Protein 3P3O (pdb70)

Structure (mmCIF, N/CA/C/O backbone):
data_3P3O
#
_entry.id   3P3O
#
_cell.length_a   129.060
_cell.length_b   129.060
_cell.length_c   71.410
_cell.angle_alpha   90.00
_cell.angle_beta   90.00
_cell.angle_gamma   120.00
#
_symmetry.space_group_name_H-M   'H 3'
#
loop_
_entity.id
_entity.type
_entity.pdbx_description
1 polymer 'Cytochrome P450'
2 non-polymer 'PROTOPORPHYRIN IX CONTAINING FE'
3 non-polymer GLYCEROL
4 non-polymer 'SULFATE ION'
5 non-polymer 'CHLORIDE ION'
6 water water
#
loop_
_atom_site.group_PDB
_atom_site.id
_atom_site.type_symbol
_atom_site.label_atom_id
_atom_site.label_alt_id
_atom_site.label_comp_id
_atom_site.label_asym_id
_atom_site.label_entity_id
_atom_site.label_seq_id
_atom_site.pdbx_PDB_ins_code
_atom_site.Cartn_x
_atom_site.Cartn_y
_atom_site.Cartn_z
_atom_site.occupancy
_atom_site.B_iso_or_equiv
_atom_site.auth_seq_id
_atom_site.auth_comp_id
_atom_site.auth_asym_id
_atom_site.auth_atom_id
_atom_site.pdbx_PDB_model_num
ATOM 1 N N . ILE A 1 1 ? 19.618 7.635 40.475 1.00 44.91 -9 ILE A N 1
ATOM 2 C CA . ILE A 1 1 ? 19.945 7.986 39.050 1.00 50.42 -9 ILE A CA 1
ATOM 3 C C . ILE A 1 1 ? 18.782 7.645 38.168 1.00 51.85 -9 ILE A C 1
ATOM 4 O O . ILE A 1 1 ? 17.947 6.803 38.515 1.00 46.22 -9 ILE A O 1
ATOM 9 N N . SER A 1 2 ? 18.750 8.292 37.005 1.00 51.32 -8 SER A N 1
ATOM 10 C CA . SER A 1 2 ? 17.843 7.881 35.940 1.00 54.35 -8 SER A CA 1
ATOM 11 C C . SER A 1 2 ? 18.346 6.565 35.367 1.00 53.12 -8 SER A C 1
ATOM 12 O O . SER A 1 2 ? 19.540 6.427 35.033 1.00 53.38 -8 SER A O 1
ATOM 15 N N . GLU A 1 3 ? 17.434 5.593 35.304 1.00 58.11 -7 GLU A N 1
ATOM 16 C CA . GLU A 1 3 ? 17.583 4.470 34.404 1.00 60.66 -7 GLU A CA 1
ATOM 17 C C . GLU A 1 3 ? 17.844 5.056 33.024 1.00 60.34 -7 GLU A C 1
ATOM 18 O O . GLU A 1 3 ? 17.281 6.090 32.652 1.00 59.73 -7 GLU A O 1
ATOM 24 N N . PHE A 1 4 ? 18.728 4.407 32.284 1.00 59.77 -6 PHE A N 1
ATOM 25 C CA . PHE A 1 4 ? 18.881 4.692 30.876 1.00 58.32 -6 PHE A CA 1
ATOM 26 C C . PHE A 1 4 ? 18.494 3.415 30.133 1.00 67.46 -6 PHE A C 1
ATOM 27 O O . PHE A 1 4 ? 18.695 2.306 30.651 1.00 66.42 -6 PHE A O 1
ATOM 35 N N . ASP A 1 5 ? 17.911 3.576 28.944 1.00 75.66 -5 ASP A N 1
ATOM 36 C CA . ASP A 1 5 ? 17.431 2.450 28.136 1.00 80.89 -5 ASP A CA 1
ATOM 37 C C . ASP A 1 5 ? 18.615 1.675 27.578 1.00 81.34 -5 ASP A C 1
ATOM 38 O O . ASP A 1 5 ? 18.781 1.546 26.355 1.00 84.56 -5 ASP A O 1
ATOM 43 N N . SER A 1 6 ? 19.446 1.176 28.487 1.00 79.54 -4 SER A N 1
ATOM 44 C CA . SER A 1 6 ? 20.484 0.233 28.136 1.00 79.94 -4 SER A CA 1
ATOM 45 C C . SER A 1 6 ? 19.758 -1.074 27.910 1.00 80.10 -4 SER A C 1
ATOM 46 O O . SER A 1 6 ? 19.860 -1.678 26.832 1.00 78.71 -4 SER A O 1
ATOM 48 N N . GLU A 1 7 ? 18.990 -1.464 28.934 1.00 78.92 -3 GLU A N 1
ATOM 49 C CA . GLU A 1 7 ? 18.174 -2.685 28.935 1.00 78.86 -3 GLU A CA 1
ATOM 50 C C . GLU A 1 7 ? 19.065 -3.926 28.812 1.00 74.49 -3 GLU A C 1
ATOM 51 O O . GLU A 1 7 ? 18.626 -5.004 28.381 1.00 73.42 -3 GLU A O 1
ATOM 57 N N . GLY A 1 8 ? 20.320 -3.757 29.222 1.00 69.41 -2 GLY A N 1
ATOM 58 C CA . GLY A 1 8 ? 21.334 -4.783 29.077 1.00 67.60 -2 GLY A CA 1
ATOM 59 C C . GLY A 1 8 ? 22.284 -4.576 27.913 1.00 63.39 -2 GLY A C 1
ATOM 60 O O . GLY A 1 8 ? 23.396 -5.053 27.959 1.00 67.31 -2 GLY A O 1
ATOM 61 N N . SER A 1 9 ? 21.820 -3.887 26.882 1.00 63.83 -1 SER A N 1
ATOM 62 C CA . SER A 1 9 ? 22.418 -3.979 25.555 1.00 59.37 -1 SER A CA 1
ATOM 63 C C . SER A 1 9 ? 23.906 -3.714 25.448 1.00 52.95 -1 SER A C 1
ATOM 64 O O . SER A 1 9 ? 24.627 -4.484 24.851 1.00 44.63 -1 SER A O 1
ATOM 67 N N . ASN A 1 10 ? 24.354 -2.589 25.972 1.00 50.43 0 ASN A N 1
ATOM 68 C CA . ASN A 1 10 ? 25.767 -2.261 25.843 1.00 48.87 0 ASN A CA 1
ATOM 69 C C . ASN A 1 10 ? 26.657 -3.071 26.782 1.00 37.94 0 ASN A C 1
ATOM 70 O O . ASN A 1 10 ? 27.767 -3.412 26.452 1.00 37.00 0 ASN A O 1
ATOM 75 N N . MET A 1 11 ? 26.107 -3.395 27.924 1.00 31.57 1 MET A N 1
ATOM 76 C CA . MET A 1 11 ? 26.736 -4.289 28.835 1.00 28.11 1 MET A CA 1
ATOM 77 C C . MET A 1 11 ? 26.741 -5.682 28.242 1.00 29.46 1 MET A C 1
ATOM 78 O O . MET A 1 11 ? 27.628 -6.452 28.474 1.00 27.80 1 MET A O 1
ATOM 83 N N . SER A 1 12 ? 25.710 -6.003 27.481 1.00 30.91 2 SER A N 1
ATOM 84 C CA . SER A 1 12 ? 25.660 -7.310 26.833 1.00 31.11 2 SER A CA 1
ATOM 85 C C . SER A 1 12 ? 26.751 -7.510 25.800 1.00 32.86 2 SER A C 1
ATOM 86 O O . SER A 1 12 ? 27.398 -8.569 25.799 1.00 29.51 2 SER A O 1
ATOM 89 N N . THR A 1 13 ? 26.950 -6.528 24.921 1.00 34.30 3 THR A N 1
ATOM 90 C CA . THR A 1 13 ? 27.974 -6.666 23.891 1.00 34.87 3 THR A CA 1
ATOM 91 C C . THR A 1 13 ? 29.367 -6.744 24.536 1.00 30.33 3 THR A C 1
ATOM 92 O O . THR A 1 13 ? 30.205 -7.543 24.131 1.00 30.60 3 THR A O 1
ATOM 96 N N . THR A 1 14 ? 29.605 -5.923 25.558 1.00 29.16 4 THR A N 1
ATOM 97 C CA . THR A 1 14 ? 30.881 -6.007 26.258 1.00 26.36 4 THR A CA 1
ATOM 98 C C . THR A 1 14 ? 31.008 -7.354 26.929 1.00 23.70 4 THR A C 1
ATOM 99 O O . THR A 1 14 ? 32.078 -7.973 26.941 1.00 24.41 4 THR A O 1
ATOM 103 N N . ALA A 1 15 ? 29.949 -7.842 27.569 1.00 23.85 5 ALA A N 1
ATOM 104 C CA . ALA A 1 15 ? 30.063 -9.113 28.260 1.00 24.54 5 ALA A CA 1
ATOM 105 C C . ALA A 1 15 ? 30.428 -10.231 27.301 1.00 23.58 5 ALA A C 1
ATOM 106 O O . ALA A 1 15 ? 31.143 -11.166 27.680 1.00 28.91 5 ALA A O 1
ATOM 108 N N . HIS A 1 16 ? 29.986 -10.129 26.055 1.00 24.25 6 HIS A N 1
ATOM 109 C CA . HIS A 1 16 ? 30.299 -11.154 25.060 1.00 26.89 6 HIS A CA 1
ATOM 110 C C . HIS 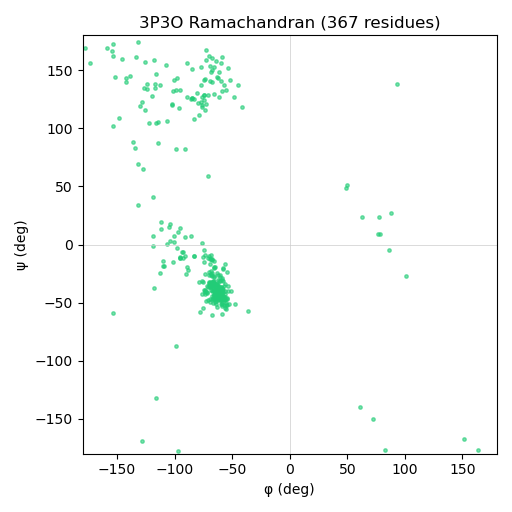A 1 16 ? 31.733 -11.109 24.555 1.00 23.23 6 HIS A C 1
ATOM 111 O O . HIS A 1 16 ? 32.107 -11.969 23.797 1.00 24.81 6 HIS A O 1
ATOM 118 N N . THR A 1 17 ? 32.493 -10.103 24.984 1.00 22.87 7 THR A N 1
ATOM 119 C CA . THR A 1 17 ? 33.858 -9.914 24.492 1.00 22.73 7 THR A CA 1
ATOM 120 C C . THR A 1 17 ? 34.921 -10.000 25.557 1.00 20.33 7 THR A C 1
ATOM 121 O O . THR A 1 17 ? 36.107 -9.922 25.247 1.00 20.07 7 THR A O 1
ATOM 125 N N . GLU A 1 18 ? 34.539 -10.200 26.827 1.00 19.39 8 GLU A N 1
ATOM 126 C CA . GLU A 1 18 ? 35.483 -10.095 27.946 1.00 19.50 8 GLU A CA 1
ATOM 127 C C . GLU A 1 18 ? 35.533 -11.398 28.745 1.00 18.48 8 GLU A C 1
ATOM 128 O O . GLU A 1 18 ? 34.616 -11.687 29.519 1.00 18.51 8 GLU A O 1
ATOM 134 N N . PRO A 1 19 ? 36.609 -12.194 28.583 1.00 19.14 9 PRO A N 1
ATOM 135 C CA . PRO A 1 19 ? 36.744 -13.393 29.425 1.00 18.92 9 PRO A CA 1
ATOM 136 C C . PRO A 1 19 ? 36.770 -13.116 30.921 1.00 21.16 9 PRO A C 1
ATOM 137 O O . PRO A 1 19 ? 36.295 -13.950 31.713 1.00 20.47 9 PRO A O 1
ATOM 141 N N . SER A 1 20 ? 37.258 -11.929 31.311 1.00 19.45 10 SER A N 1
ATOM 142 C CA . SER A 1 20 ? 37.321 -11.588 32.733 1.00 20.37 10 SER A CA 1
ATOM 143 C C . SER A 1 20 ? 35.939 -11.271 33.302 1.00 20.24 10 SER A C 1
ATOM 144 O O . SER A 1 20 ? 35.784 -11.149 34.530 1.00 20.83 10 SER A O 1
ATOM 147 N N . TRP A 1 21 ? 34.934 -11.159 32.438 1.00 18.32 11 TRP A N 1
ATOM 148 C CA . TRP A 1 21 ? 33.552 -11.023 32.926 1.00 20.01 11 TRP A CA 1
ATOM 149 C C . TRP A 1 21 ? 32.819 -12.361 33.043 1.00 21.26 11 TRP A C 1
ATOM 150 O O . TRP A 1 21 ? 31.718 -12.399 33.580 1.00 20.71 11 TRP A O 1
ATOM 161 N N . ALA A 1 22 ? 33.416 -13.469 32.593 1.00 19.43 12 ALA A N 1
ATOM 162 C CA . ALA A 1 22 ? 32.719 -14.729 32.485 1.00 19.94 12 ALA A CA 1
ATOM 163 C C . ALA A 1 22 ? 32.242 -15.296 33.803 1.00 23.70 12 ALA A C 1
ATOM 164 O O . ALA A 1 22 ? 31.178 -15.917 33.837 1.00 25.43 12 ALA A O 1
ATOM 166 N N . ASP A 1 23 ? 33.017 -15.082 34.870 1.00 20.65 13 ASP A N 1
ATOM 167 C CA . ASP A 1 23 ? 32.625 -15.608 36.176 1.00 22.44 13 ASP A CA 1
ATOM 168 C C . ASP A 1 23 ? 31.912 -14.587 37.080 1.00 23.85 13 ASP A C 1
ATOM 169 O O . ASP A 1 23 ? 31.698 -14.852 38.283 1.00 25.41 13 ASP A O 1
ATOM 174 N N . LEU A 1 24 ? 31.539 -13.443 36.527 1.00 21.87 14 LEU A N 1
ATOM 175 C CA . LEU A 1 24 ? 30.923 -12.428 37.366 1.00 24.06 14 LEU A CA 1
ATOM 176 C C . LEU A 1 24 ? 29.451 -12.750 37.583 1.00 22.56 14 LEU A C 1
ATOM 177 O O . LEU A 1 24 ? 28.723 -13.015 36.665 1.00 24.22 14 LEU A O 1
ATOM 182 N N . PRO A 1 25 ? 28.992 -12.738 38.831 1.00 22.24 15 PRO A N 1
ATOM 183 C CA . PRO A 1 25 ? 27.582 -12.923 39.065 1.00 20.95 15 PRO A CA 1
ATOM 184 C C . PRO A 1 25 ? 26.754 -11.848 38.431 1.00 24.28 15 PRO A C 1
ATOM 185 O O . PRO A 1 25 ? 27.215 -10.724 38.355 1.00 22.20 15 PRO A O 1
ATOM 189 N N . PHE A 1 26 ? 25.542 -12.204 38.009 1.00 23.93 16 PHE A N 1
ATOM 190 C CA . PHE A 1 26 ? 24.588 -11.271 37.454 1.00 22.99 16 PHE A CA 1
ATOM 191 C C . PHE A 1 26 ? 23.527 -10.893 38.485 1.00 26.18 16 PHE A C 1
ATOM 192 O O . PHE A 1 26 ? 22.963 -11.763 39.147 1.00 27.43 16 PHE A O 1
ATOM 200 N N . LEU A 1 27 ? 23.282 -9.584 38.611 1.00 25.15 17 LEU A N 1
ATOM 201 C CA . LEU A 1 27 ? 22.241 -9.044 39.456 1.00 26.67 17 LEU A CA 1
ATOM 202 C C . LEU A 1 27 ? 21.386 -8.083 38.642 1.00 29.78 17 LEU A C 1
ATOM 203 O O . LEU A 1 27 ? 21.911 -7.111 38.084 1.00 31.93 17 LEU A O 1
ATOM 208 N N . ASP A 1 28 ? 20.078 -8.350 38.586 1.00 31.39 18 ASP A N 1
ATOM 209 C CA . ASP A 1 28 ? 19.159 -7.530 37.793 1.00 33.47 18 ASP A CA 1
ATOM 210 C C . ASP A 1 28 ? 18.471 -6.516 38.702 1.00 34.20 18 ASP A C 1
ATOM 211 O O . ASP A 1 28 ? 17.291 -6.675 39.068 1.00 32.51 18 ASP A O 1
ATOM 216 N N A PHE A 1 29 ? 19.227 -5.477 39.051 0.70 34.48 19 PHE A N 1
ATOM 217 N N B PHE A 1 29 ? 19.204 -5.465 39.076 0.30 32.75 19 PHE A N 1
ATOM 218 C CA A PHE A 1 29 ? 18.787 -4.448 39.999 0.70 35.00 19 PHE A CA 1
ATOM 219 C CA B PHE A 1 29 ? 18.698 -4.502 40.059 0.30 33.22 19 PHE A CA 1
ATOM 220 C C A PHE A 1 29 ? 17.686 -3.521 39.482 0.70 34.38 19 PHE A C 1
ATOM 221 C C B PHE A 1 29 ? 17.730 -3.472 39.476 0.30 33.96 19 PHE A C 1
ATOM 222 O O A PHE A 1 29 ? 17.066 -2.777 40.264 0.70 34.84 19 PHE A O 1
ATOM 223 O O B PHE A 1 29 ? 17.256 -2.594 40.206 0.30 35.04 19 PHE A O 1
ATOM 238 N N . THR A 1 30 ? 17.418 -3.584 38.185 1.00 34.98 20 THR A N 1
ATOM 239 C CA . THR A 1 30 ? 16.374 -2.757 37.596 1.00 37.54 20 THR A CA 1
ATOM 240 C C . THR A 1 30 ? 15.022 -3.468 37.669 1.00 39.03 20 THR A C 1
ATOM 241 O O . THR A 1 30 ? 13.988 -2.863 37.360 1.00 45.26 20 THR A O 1
ATOM 245 N N . ASP A 1 31 ? 15.005 -4.743 38.059 1.00 38.62 21 ASP A N 1
ATOM 246 C CA . ASP A 1 31 ? 13.730 -5.479 38.210 1.00 40.48 21 ASP A CA 1
ATOM 247 C C . ASP A 1 31 ? 12.884 -4.901 39.343 1.00 42.62 21 ASP A C 1
ATOM 248 O O . ASP A 1 31 ? 13.365 -4.736 40.456 1.00 40.70 21 ASP A O 1
ATOM 253 N N . PRO A 1 32 ? 11.593 -4.615 39.075 1.00 47.81 22 PRO A N 1
ATOM 254 C CA . PRO A 1 32 ? 10.777 -3.988 40.132 1.00 51.83 22 PRO A CA 1
ATOM 255 C C . PRO A 1 32 ? 10.765 -4.764 41.460 1.00 47.92 22 PRO A C 1
ATOM 256 O O . PRO A 1 32 ? 10.515 -4.168 42.511 1.00 55.70 22 PRO A O 1
ATOM 260 N N . ASN A 1 33 ? 11.028 -6.072 41.402 1.00 48.40 23 ASN A N 1
ATOM 261 C CA . ASN A 1 33 ? 10.997 -6.938 42.587 1.00 51.03 23 ASN A CA 1
ATOM 262 C C . ASN A 1 33 ? 12.360 -7.226 43.231 1.00 43.48 23 ASN A C 1
ATOM 263 O O . ASN A 1 33 ? 12.428 -7.904 44.250 1.00 48.92 23 ASN A O 1
ATOM 268 N N . PHE A 1 34 ? 13.433 -6.732 42.627 1.00 42.55 24 PHE A N 1
ATOM 269 C CA . PHE A 1 34 ? 14.776 -6.858 43.199 1.00 38.00 24 PHE A CA 1
ATOM 270 C C . PHE A 1 34 ? 14.881 -6.203 44.587 1.00 35.56 24 PHE A C 1
ATOM 271 O O . PHE A 1 34 ? 14.317 -5.135 44.842 1.00 36.52 24 PHE A O 1
ATOM 279 N N . SER A 1 35 ? 15.609 -6.872 45.479 1.00 36.93 25 SER A N 1
ATOM 280 C CA . SER A 1 35 ? 15.920 -6.360 46.831 1.00 36.46 25 SER A CA 1
ATOM 281 C C . SER A 1 35 ? 17.437 -6.388 47.063 1.00 31.31 25 SER A C 1
ATOM 282 O O . SER A 1 35 ? 18.073 -7.389 46.778 1.00 33.11 25 SER A O 1
ATOM 285 N N . TRP A 1 36 ? 17.990 -5.305 47.607 1.00 33.96 26 TRP A N 1
ATOM 286 C CA . TRP A 1 36 ? 19.410 -5.274 47.963 1.00 32.82 26 TRP A CA 1
ATOM 287 C C . TRP A 1 36 ? 19.714 -6.255 49.091 1.00 36.15 26 TRP A C 1
ATOM 288 O O . TRP A 1 36 ? 20.872 -6.569 49.296 1.00 32.43 26 TRP A O 1
ATOM 299 N N . ASP A 1 37 ? 18.681 -6.761 49.774 1.00 41.74 27 ASP A N 1
ATOM 300 C CA . ASP A 1 37 ? 18.810 -7.750 50.873 1.00 41.23 27 ASP A CA 1
ATOM 301 C C . ASP A 1 37 ? 18.530 -9.196 50.530 1.00 45.46 27 ASP A C 1
ATOM 302 O O . ASP A 1 37 ? 18.452 -10.050 51.427 1.00 45.22 27 ASP A O 1
ATOM 307 N N . SER A 1 38 ? 18.339 -9.481 49.250 1.00 40.38 28 SER A N 1
ATOM 308 C CA . SER A 1 38 ? 18.054 -10.823 48.841 1.00 42.13 28 SER A CA 1
ATOM 309 C C . SER A 1 38 ? 19.293 -11.682 49.078 1.00 43.00 28 SER A C 1
ATOM 310 O O . SER A 1 38 ? 20.431 -11.179 49.014 1.00 34.26 28 SER A O 1
ATOM 313 N N . PRO A 1 39 ? 19.082 -12.973 49.360 1.00 45.26 29 PRO A N 1
ATOM 314 C CA . PRO A 1 39 ? 20.191 -13.895 49.517 1.00 44.01 29 PRO A CA 1
ATOM 315 C C . PRO A 1 39 ? 21.129 -13.955 48.309 1.00 39.76 29 PRO A C 1
ATOM 316 O O . PRO A 1 39 ? 22.323 -14.163 48.518 1.00 36.28 29 PRO A O 1
ATOM 320 N N . GLU A 1 40 ? 20.610 -13.794 47.082 1.00 33.72 30 GLU A N 1
ATOM 321 C CA A GLU A 1 40 ? 21.480 -13.905 45.930 0.60 33.37 30 GLU A CA 1
ATOM 322 C CA B GLU A 1 40 ? 21.410 -13.810 45.858 0.40 34.90 30 GLU A CA 1
ATOM 323 C C . GLU A 1 40 ? 22.465 -12.733 45.906 1.00 24.77 30 GLU A C 1
ATOM 324 O O . GLU A 1 40 ? 23.549 -12.900 45.342 1.00 27.75 30 GLU A O 1
ATOM 335 N N . VAL A 1 41 ? 22.089 -11.601 46.525 1.00 26.88 31 VAL A N 1
ATOM 336 C CA . VAL A 1 41 ? 22.973 -10.392 46.573 1.00 23.82 31 VAL A CA 1
ATOM 337 C C . VAL A 1 41 ? 24.172 -10.674 47.462 1.00 28.44 31 VAL A C 1
ATOM 338 O O . VAL A 1 41 ? 25.312 -10.473 47.036 1.00 24.14 31 VAL A O 1
ATOM 342 N N . ALA A 1 42 ? 23.931 -11.184 48.659 1.00 27.56 32 ALA A N 1
ATOM 343 C CA . ALA A 1 42 ? 25.013 -11.585 49.521 1.00 27.79 32 ALA A CA 1
ATOM 344 C C . ALA A 1 42 ? 25.854 -12.674 48.879 1.00 26.68 32 ALA A C 1
ATOM 345 O O . ALA A 1 42 ? 27.077 -12.644 48.974 1.00 27.54 32 ALA A O 1
ATOM 347 N N . GLU A 1 43 ? 25.208 -13.650 48.249 1.00 28.25 33 GLU A N 1
ATOM 348 C CA . GLU A 1 43 ? 25.942 -14.712 47.562 1.00 29.94 33 GLU A CA 1
ATOM 349 C C . GLU A 1 43 ? 26.879 -14.131 46.489 1.00 23.92 33 GLU A C 1
ATOM 350 O O . GLU A 1 43 ? 28.009 -14.609 46.282 1.00 27.52 33 GLU A O 1
ATOM 356 N N . ALA A 1 44 ? 26.379 -13.130 45.779 1.00 23.49 34 ALA A N 1
ATOM 357 C CA . ALA A 1 44 ? 27.164 -12.514 44.706 1.00 21.39 34 ALA A CA 1
ATOM 358 C C . ALA A 1 44 ? 28.418 -11.878 45.295 1.00 21.40 34 ALA A C 1
ATOM 359 O O . ALA A 1 44 ? 29.498 -12.013 44.729 1.00 21.16 34 ALA A O 1
ATOM 361 N N . ARG A 1 45 ? 28.278 -11.147 46.411 1.00 21.34 35 ARG A N 1
ATOM 362 C CA . ARG A 1 45 ? 29.417 -10.539 47.068 1.00 20.27 35 ARG A CA 1
ATOM 363 C C . ARG A 1 45 ? 30.433 -11.568 47.568 1.00 20.26 35 ARG A C 1
ATOM 364 O O . ARG A 1 45 ? 31.638 -11.360 47.457 1.00 22.85 35 ARG A O 1
ATOM 372 N N . GLU A 1 46 ? 29.941 -12.680 48.135 1.00 23.65 36 GLU A N 1
ATOM 373 C CA . GLU A 1 46 ? 30.819 -13.820 48.537 1.00 26.21 36 GLU A CA 1
ATOM 374 C C . GLU A 1 46 ? 31.586 -14.409 47.366 1.00 25.40 36 GLU A C 1
ATOM 375 O O . GLU A 1 46 ? 32.756 -14.773 47.490 1.00 27.69 36 GLU A O 1
ATOM 381 N N . LYS A 1 47 ? 30.924 -14.483 46.214 1.00 24.41 37 LYS A N 1
ATOM 382 C CA . LYS A 1 47 ? 31.518 -14.987 44.975 1.00 26.75 37 LYS A CA 1
ATOM 383 C C . LYS A 1 47 ? 32.537 -14.065 44.334 1.00 23.38 37 LYS A C 1
ATOM 384 O O . LYS A 1 47 ? 33.569 -14.500 43.850 1.00 26.93 37 LYS A O 1
ATOM 390 N N . SER A 1 48 ? 32.243 -12.763 44.322 1.00 22.34 38 SER A N 1
ATOM 391 C CA . SER A 1 48 ? 32.981 -11.825 43.548 1.00 19.78 38 SER A CA 1
ATOM 392 C C . SER A 1 48 ? 32.964 -10.435 44.139 1.00 19.03 38 SER A C 1
ATOM 393 O O . SER A 1 48 ? 31.947 -9.978 44.660 1.00 20.55 38 SER A O 1
ATOM 396 N N . TRP A 1 49 ? 34.065 -9.700 44.015 1.00 19.60 39 TRP A N 1
ATOM 397 C CA . TRP A 1 49 ? 34.071 -8.290 44.374 1.00 18.88 39 TRP A CA 1
ATOM 398 C C . TRP A 1 49 ? 33.190 -7.391 43.523 1.00 16.15 39 TRP A C 1
ATOM 399 O O . TRP A 1 49 ? 32.866 -6.259 43.926 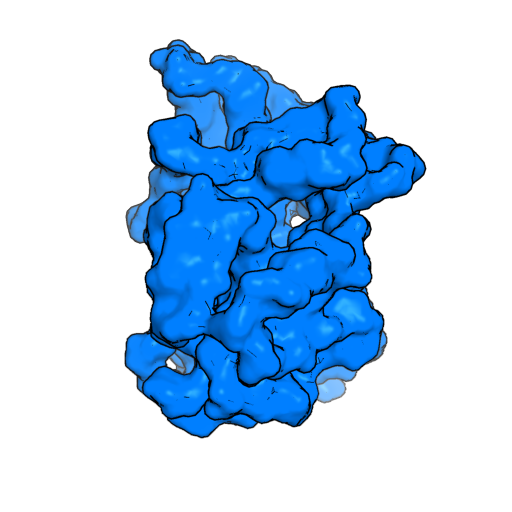1.00 17.29 39 TRP A O 1
ATOM 410 N N . ILE A 1 50 ? 32.836 -7.862 42.342 1.00 17.29 40 ILE A N 1
ATOM 411 C CA . ILE A 1 50 ? 32.091 -7.116 41.350 1.00 16.35 40 ILE A CA 1
ATOM 412 C C . ILE A 1 50 ? 31.099 -8.037 40.626 1.00 16.95 40 ILE A C 1
ATOM 413 O O . ILE A 1 50 ? 31.359 -9.183 40.391 1.00 18.52 40 ILE A O 1
ATOM 418 N N . ALA A 1 51 ? 29.927 -7.475 40.319 1.00 18.19 41 ALA A N 1
ATOM 419 C CA . ALA A 1 51 ? 28.858 -8.141 39.583 1.00 17.91 41 ALA A CA 1
ATOM 420 C C . ALA A 1 51 ? 28.557 -7.437 38.286 1.00 19.84 41 ALA A C 1
ATOM 421 O O . ALA A 1 51 ? 28.926 -6.283 38.108 1.00 20.16 41 ALA A O 1
ATOM 423 N N . ARG A 1 52 ? 27.943 -8.155 37.356 1.00 19.65 42 ARG A N 1
ATOM 424 C CA . ARG A 1 52 ? 27.385 -7.512 36.144 1.00 21.10 42 ARG A CA 1
ATOM 425 C C . ARG A 1 52 ? 25.885 -7.283 36.350 1.00 23.89 42 ARG A C 1
ATOM 426 O O . ARG A 1 52 ? 25.201 -8.087 36.994 1.00 25.82 42 ARG A O 1
ATOM 434 N N . THR A 1 53 ? 25.393 -6.173 35.847 1.00 23.45 43 THR A N 1
ATOM 435 C CA . THR A 1 53 ? 23.965 -5.831 35.862 1.00 24.66 43 THR A CA 1
ATOM 436 C C . THR A 1 53 ? 23.661 -5.389 34.434 1.00 24.69 43 THR A C 1
ATOM 437 O O . THR A 1 53 ? 24.571 -5.270 33.616 1.00 25.15 43 THR A O 1
ATOM 441 N N . PRO A 1 54 ? 22.383 -5.129 34.116 1.00 26.50 44 PRO A N 1
ATOM 442 C CA . PRO A 1 54 ? 22.086 -4.680 32.765 1.00 28.26 44 PRO A CA 1
ATOM 443 C C . PRO A 1 54 ? 22.655 -3.301 32.395 1.00 24.88 44 PRO A C 1
ATOM 444 O O . PRO A 1 54 ? 22.738 -3.012 31.201 1.00 29.20 44 PRO A O 1
ATOM 448 N N . LEU A 1 55 ? 22.985 -2.479 33.386 1.00 26.15 45 LEU A N 1
ATOM 449 C CA . LEU A 1 55 ? 23.385 -1.080 33.165 1.00 29.01 45 LEU A CA 1
ATOM 450 C C . LEU A 1 55 ? 24.850 -0.768 33.436 1.00 25.41 45 LEU A C 1
ATOM 451 O O . LEU A 1 55 ? 25.373 0.240 32.947 1.00 26.88 45 LEU A O 1
ATOM 456 N N . ALA A 1 56 ? 25.525 -1.637 34.187 1.00 24.86 46 ALA A N 1
ATOM 457 C CA . ALA A 1 56 ? 26.789 -1.266 34.775 1.00 21.10 46 ALA A CA 1
ATOM 458 C C . ALA A 1 56 ? 27.417 -2.477 35.429 1.00 20.24 46 ALA A C 1
ATOM 459 O O . ALA A 1 56 ? 26.717 -3.411 35.828 1.00 22.62 46 ALA A O 1
ATOM 461 N N . LEU A 1 57 ? 28.714 -2.429 35.569 1.00 19.88 47 LEU A N 1
ATOM 462 C CA . LEU A 1 57 ? 29.397 -3.291 36.579 1.00 17.33 47 LEU A CA 1
ATOM 463 C C . LEU A 1 57 ? 29.083 -2.687 37.946 1.00 21.27 47 LEU A C 1
ATOM 464 O O . LEU A 1 57 ? 28.962 -1.451 38.129 1.00 22.25 47 LEU A O 1
ATOM 469 N N . LEU A 1 58 ? 28.888 -3.565 38.915 1.00 19.90 48 LEU A N 1
ATOM 470 C CA . LEU A 1 58 ? 28.439 -3.173 40.243 1.00 18.01 48 LEU A CA 1
ATOM 471 C C . LEU A 1 58 ? 29.405 -3.723 41.287 1.00 18.21 48 LEU A C 1
ATOM 472 O O . LEU A 1 58 ? 29.547 -4.913 41.475 1.00 18.58 48 LEU A O 1
ATOM 477 N N . VAL A 1 59 ? 30.071 -2.797 41.983 1.00 17.52 49 VAL A N 1
ATOM 478 C CA . VAL A 1 59 ? 31.108 -3.146 42.957 1.00 15.52 49 VAL A CA 1
ATOM 479 C C . VAL A 1 59 ? 30.460 -3.458 44.292 1.00 18.15 49 VAL A C 1
ATOM 480 O O . VAL A 1 59 ? 29.646 -2.670 44.807 1.00 17.92 49 VAL A O 1
ATOM 484 N N . LEU A 1 60 ? 30.758 -4.630 44.836 1.00 17.34 50 LEU A N 1
ATOM 485 C CA . LEU A 1 60 ? 30.036 -5.192 45.977 1.00 16.42 50 LEU A CA 1
ATOM 486 C C . LEU A 1 60 ? 30.812 -5.215 47.273 1.00 16.15 50 LEU A C 1
ATOM 487 O O . LEU A 1 60 ? 30.191 -5.427 48.333 1.00 19.64 50 LEU A O 1
ATOM 492 N N . ARG A 1 61 ? 32.147 -5.099 47.240 1.00 16.52 51 ARG A N 1
ATOM 493 C CA . ARG A 1 61 ? 32.954 -5.165 48.464 1.00 17.01 51 ARG A CA 1
ATOM 494 C C . ARG A 1 61 ? 33.468 -3.789 48.801 1.00 18.15 51 ARG A C 1
ATOM 495 O O . ARG A 1 61 ? 33.644 -2.914 47.944 1.00 17.50 51 ARG A O 1
ATOM 503 N N . TYR A 1 62 ? 33.727 -3.605 50.091 1.00 17.93 52 TYR A N 1
ATOM 504 C CA . TYR A 1 62 ? 34.030 -2.288 50.615 1.00 18.49 52 TYR A CA 1
ATOM 505 C C . TYR A 1 62 ? 35.338 -1.723 50.109 1.00 16.95 52 TYR A C 1
ATOM 506 O O . TYR A 1 62 ? 35.410 -0.580 49.694 1.00 17.38 52 TYR A O 1
ATOM 515 N N . ALA A 1 63 ? 36.422 -2.485 50.184 1.00 17.68 53 ALA A N 1
ATOM 516 C CA . ALA A 1 63 ? 37.712 -1.976 49.763 1.00 17.29 53 ALA A CA 1
ATOM 517 C C . ALA A 1 63 ? 37.673 -1.478 48.342 1.00 16.63 53 ALA A C 1
ATOM 518 O O . ALA A 1 63 ? 38.102 -0.345 48.048 1.00 18.79 53 ALA A O 1
ATOM 520 N N . GLU A 1 64 ? 37.162 -2.304 47.444 1.00 18.66 54 GLU A N 1
ATOM 521 C CA . GLU A 1 64 ? 37.123 -1.974 46.043 1.00 17.60 54 GLU A CA 1
ATOM 522 C C . GLU A 1 64 ? 36.131 -0.843 45.737 1.00 17.84 54 GLU A C 1
ATOM 523 O O . GLU A 1 64 ? 36.327 -0.040 44.815 1.00 18.26 54 GLU A O 1
ATOM 529 N N . ALA A 1 65 ? 35.053 -0.769 46.491 1.00 16.27 55 ALA A N 1
ATOM 530 C CA . ALA A 1 65 ? 34.129 0.332 46.316 1.00 17.20 55 ALA A CA 1
ATOM 531 C C . ALA A 1 65 ? 34.830 1.668 46.562 1.00 15.64 55 ALA A C 1
ATOM 532 O O . ALA A 1 65 ? 34.578 2.673 45.921 1.00 17.95 55 ALA A O 1
ATOM 534 N N . ASP A 1 66 ? 35.682 1.700 47.573 1.00 16.43 56 ASP A N 1
ATOM 535 C CA . ASP A 1 66 ? 36.436 2.914 47.843 1.00 16.26 56 ASP A CA 1
ATOM 536 C C . ASP A 1 66 ? 37.519 3.102 46.821 1.00 18.24 56 ASP A C 1
ATOM 537 O O . ASP A 1 66 ? 37.723 4.235 46.390 1.00 18.16 56 ASP A O 1
ATOM 542 N N . GLN A 1 67 ? 38.235 2.044 46.448 1.00 16.35 57 GLN A N 1
ATOM 543 C CA A GLN A 1 67 ? 39.266 2.160 45.389 0.50 21.37 57 GLN A CA 1
ATOM 544 C CA B GLN A 1 67 ? 39.273 2.159 45.394 0.50 17.33 57 GLN A CA 1
ATOM 545 C C . GLN A 1 67 ? 38.687 2.807 44.141 1.00 18.29 57 GLN A C 1
ATOM 546 O O . GLN A 1 67 ? 39.249 3.793 43.592 1.00 19.72 57 GLN A O 1
ATOM 557 N N A LEU A 1 68 ? 37.573 2.284 43.670 0.60 18.69 58 LEU A N 1
ATOM 558 N N B LEU A 1 68 ? 37.605 2.215 43.648 0.40 16.98 58 LEU A N 1
ATOM 559 C CA A LEU A 1 68 ? 37.098 2.707 42.351 0.60 17.86 58 LEU A CA 1
ATOM 560 C CA B LEU A 1 68 ? 37.070 2.606 42.345 0.40 16.41 58 LEU A CA 1
ATOM 561 C C A LEU A 1 68 ? 36.318 4.001 42.367 0.60 19.03 58 LEU A C 1
ATOM 562 C C B LEU A 1 68 ? 36.440 4.004 42.393 0.40 16.42 58 LEU A C 1
ATOM 563 O O A LEU A 1 68 ? 36.205 4.697 41.334 0.60 20.10 58 LEU A O 1
ATOM 564 O O B LEU A 1 68 ? 36.602 4.783 41.406 0.40 15.39 58 LEU A O 1
ATOM 573 N N . ALA A 1 69 ? 35.808 4.375 43.517 1.00 16.32 59 ALA A N 1
ATOM 574 C CA . ALA A 1 69 ? 35.236 5.751 43.658 1.00 17.75 59 ALA A CA 1
ATOM 575 C C . ALA A 1 69 ? 36.292 6.836 43.511 1.00 15.94 59 ALA A C 1
ATOM 576 O O . ALA A 1 69 ? 35.983 7.965 43.162 1.00 17.91 59 ALA A O 1
ATOM 578 N N . ARG A 1 70 ? 37.545 6.464 43.763 1.00 17.43 60 ARG A N 1
ATOM 579 C CA . ARG A 1 70 ? 38.668 7.358 43.731 1.00 17.59 60 ARG A CA 1
ATOM 580 C C . ARG A 1 70 ? 39.508 7.265 42.459 1.00 19.25 60 ARG A C 1
ATOM 581 O O . ARG A 1 70 ? 40.333 8.148 42.225 1.00 21.67 60 ARG A O 1
ATOM 589 N N . ASP A 1 71 ? 39.329 6.220 41.679 1.00 18.48 61 ASP A N 1
ATOM 590 C CA . ASP A 1 71 ? 40.218 5.958 40.529 1.00 20.25 61 ASP A CA 1
ATOM 591 C C . ASP A 1 71 ? 39.933 6.977 39.396 1.00 19.60 61 ASP A C 1
ATOM 592 O O . ASP A 1 71 ? 38.810 7.078 38.894 1.00 19.36 61 ASP A O 1
ATOM 597 N N . LYS A 1 72 ? 40.952 7.733 39.008 1.00 21.55 62 LYS A N 1
ATOM 598 C CA . LYS A 1 72 ? 40.784 8.816 38.044 1.00 21.83 62 LYS A CA 1
ATOM 599 C C . LYS A 1 7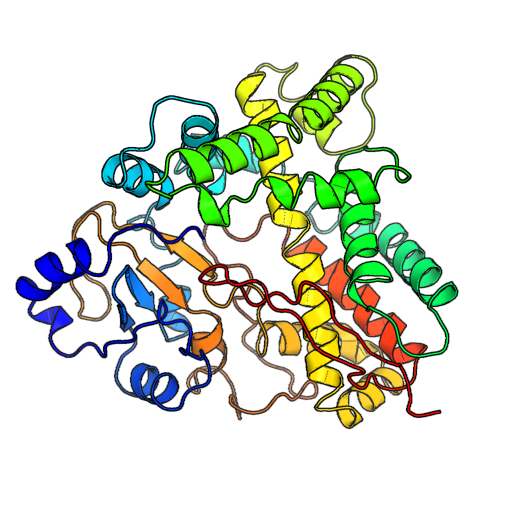2 ? 40.488 8.312 36.648 1.00 22.83 62 LYS A C 1
ATOM 600 O O . LYS A 1 72 ? 40.076 9.087 35.801 1.00 25.20 62 LYS A O 1
ATOM 606 N N . ARG A 1 73 ? 40.673 7.031 36.433 1.00 21.20 63 ARG A N 1
ATOM 607 C CA . ARG A 1 73 ? 40.285 6.414 35.175 1.00 21.16 63 ARG A CA 1
ATOM 608 C C . ARG A 1 73 ? 38.805 6.199 35.033 1.00 21.34 63 ARG A C 1
ATOM 609 O O . ARG A 1 73 ? 38.348 5.848 33.944 1.00 22.10 63 ARG A O 1
ATOM 617 N N . LEU A 1 74 ? 38.074 6.378 36.128 1.00 22.52 64 LEU A N 1
ATOM 618 C CA . LEU A 1 74 ? 36.620 6.345 36.174 1.00 20.94 64 LEU A CA 1
ATOM 619 C C . LEU A 1 74 ? 36.109 7.773 36.358 1.00 23.25 64 LEU A C 1
ATOM 620 O O . LEU A 1 74 ? 36.199 8.346 37.468 1.00 24.77 64 LEU A O 1
ATOM 625 N N . ILE A 1 75 ? 35.568 8.315 35.266 1.00 21.39 65 ILE A N 1
ATOM 626 C CA . ILE A 1 75 ? 35.095 9.715 35.224 1.00 24.54 65 ILE A CA 1
ATOM 627 C C . ILE A 1 75 ? 33.599 9.743 35.494 1.00 24.40 65 ILE A C 1
ATOM 628 O O . ILE A 1 75 ? 32.964 8.714 35.648 1.00 21.39 65 ILE A O 1
ATOM 633 N N A SER A 1 76 ? 33.033 10.943 35.553 0.60 25.33 66 SER A N 1
ATOM 634 N N B SER A 1 76 ? 33.014 10.936 35.559 0.40 28.38 66 SER A N 1
ATOM 635 C CA A SER A 1 76 ? 31.584 11.061 35.710 0.60 28.29 66 SER A CA 1
ATOM 636 C CA B SER A 1 76 ? 31.569 10.986 35.747 0.40 31.71 66 SER A CA 1
ATOM 637 C C A SER A 1 76 ? 30.836 10.357 34.560 0.60 30.20 66 SER A C 1
ATOM 638 C C B SER A 1 76 ? 30.858 10.317 34.581 0.40 32.46 66 SER A C 1
ATOM 639 O O A SER A 1 76 ? 31.222 10.461 33.379 0.60 30.80 66 SER A O 1
ATOM 640 O O B SER A 1 76 ? 31.275 10.428 33.419 0.40 35.10 66 SER A O 1
ATOM 645 N N . GLY A 1 77 ? 29.774 9.626 34.902 1.00 34.30 67 GLY A N 1
ATOM 646 C CA . GLY A 1 77 ? 28.991 8.920 33.894 1.00 39.03 67 GLY A CA 1
ATOM 647 C C . GLY A 1 77 ? 28.019 9.718 33.042 1.00 40.35 67 GLY A C 1
ATOM 648 O O . GLY A 1 77 ? 27.669 9.288 31.929 1.00 42.11 67 GLY A O 1
ATOM 649 N N . PHE A 1 78 ? 27.584 10.893 33.498 1.00 40.00 68 PHE A N 1
ATOM 650 C CA . PHE A 1 78 ? 26.393 11.495 32.898 1.00 38.13 68 PHE A CA 1
ATOM 651 C C . PHE A 1 78 ? 26.573 11.928 31.456 1.00 39.34 68 PHE A C 1
ATOM 652 O O . PHE A 1 78 ? 25.669 11.745 30.634 1.00 42.76 68 PHE A O 1
ATOM 660 N N . ARG A 1 79 ? 27.719 12.493 31.114 1.00 43.13 69 ARG A N 1
ATOM 661 C CA . ARG A 1 79 ? 27.925 12.989 29.736 1.00 42.71 69 ARG A CA 1
ATOM 662 C C . ARG A 1 79 ? 27.906 11.932 28.629 1.00 51.19 69 ARG A C 1
ATOM 663 O O . ARG A 1 79 ? 27.471 12.199 27.513 1.00 53.14 69 ARG A O 1
ATOM 671 N N . GLY A 1 80 ? 28.400 10.736 28.931 1.00 53.87 70 GLY A N 1
ATOM 672 C CA . GLY A 1 80 ? 28.366 9.641 27.957 1.00 56.16 70 GLY A CA 1
ATOM 673 C C . GLY A 1 80 ? 26.966 9.071 27.793 1.00 54.59 70 GLY A C 1
ATOM 674 O O . GLY A 1 80 ? 26.550 8.722 26.674 1.00 55.59 70 GLY A O 1
ATOM 675 N N . LEU A 1 81 ? 26.253 8.978 28.919 1.00 52.76 71 LEU A N 1
ATOM 676 C CA . LEU A 1 81 ? 24.866 8.503 28.959 1.00 49.55 71 LEU A CA 1
ATOM 677 C C . LEU A 1 81 ? 23.942 9.396 28.149 1.00 51.87 71 LEU A C 1
ATOM 678 O O . LEU A 1 81 ? 23.071 8.900 27.448 1.00 47.20 71 LEU A O 1
ATOM 683 N N . VAL A 1 82 ? 24.121 10.711 28.260 1.00 50.35 72 VAL A N 1
ATOM 684 C CA . VAL A 1 82 ? 23.319 11.655 27.475 1.00 50.91 72 VAL A CA 1
ATOM 685 C C . VAL A 1 82 ? 23.566 11.488 25.971 1.00 54.43 72 VAL A C 1
ATOM 686 O O . VAL A 1 82 ? 22.623 11.562 25.172 1.00 56.19 72 VAL A O 1
ATOM 690 N N . ASP A 1 83 ? 24.829 11.281 25.600 1.00 53.83 73 ASP A N 1
ATOM 691 C CA . ASP A 1 83 ? 25.236 11.006 24.221 1.00 60.30 73 ASP A CA 1
ATOM 692 C C . ASP A 1 83 ? 24.623 9.696 23.709 1.00 61.38 73 ASP A C 1
ATOM 693 O O . ASP A 1 83 ? 24.088 9.645 22.598 1.00 65.00 73 ASP A O 1
ATOM 695 N N . MET A 1 84 ? 24.676 8.653 24.537 1.00 61.44 74 MET A N 1
ATOM 696 C CA . MET A 1 84 ? 24.077 7.350 24.210 1.00 64.66 74 MET A CA 1
ATOM 697 C C . MET A 1 84 ? 22.551 7.421 24.071 1.00 62.86 74 MET A C 1
ATOM 698 O O . MET A 1 84 ? 22.001 6.958 23.081 1.00 60.07 74 MET A O 1
ATOM 703 N N . VAL A 1 85 ? 21.876 7.990 25.067 1.00 56.73 75 VAL A N 1
ATOM 704 C CA . VAL A 1 85 ? 20.412 8.079 25.065 1.00 59.38 75 VAL A CA 1
ATOM 705 C C . VAL A 1 85 ? 19.872 9.001 23.956 1.00 59.18 75 VAL A C 1
ATOM 706 O O . VAL A 1 85 ? 18.771 8.776 23.443 1.00 65.06 75 VAL A O 1
ATOM 710 N N . GLY A 1 86 ? 20.636 10.033 23.593 1.00 57.91 76 GLY A N 1
ATOM 711 C CA . GLY A 1 86 ? 20.244 10.950 22.512 1.00 59.11 76 GLY A CA 1
ATOM 712 C C . GLY A 1 86 ? 19.396 12.105 23.002 1.00 59.49 76 GLY A C 1
ATOM 713 O O . GLY A 1 86 ? 18.610 12.661 22.240 1.00 59.24 76 GLY A O 1
ATOM 714 N N . THR A 1 87 ? 19.571 12.479 24.267 1.00 57.02 77 THR A N 1
ATOM 715 C CA . THR A 1 87 ? 18.826 13.576 24.868 1.00 53.26 77 THR A CA 1
ATOM 716 C C . THR A 1 87 ? 18.878 14.776 23.926 1.00 55.70 77 THR A C 1
ATOM 717 O O . THR A 1 87 ? 19.963 15.177 23.504 1.00 54.66 77 THR A O 1
ATOM 721 N N . PRO A 1 88 ? 17.711 15.350 23.577 1.00 57.43 78 PRO A N 1
ATOM 722 C CA . PRO A 1 88 ? 17.764 16.501 22.675 1.00 58.38 78 PRO A CA 1
ATOM 723 C C . PRO A 1 88 ? 18.484 17.701 23.275 1.00 60.17 78 PRO A C 1
ATOM 724 O O . PRO A 1 88 ? 18.623 17.795 24.499 1.00 56.25 78 PRO A O 1
ATOM 728 N N . GLU A 1 89 ? 18.964 18.591 22.412 1.00 62.63 79 GLU A N 1
ATOM 729 C CA . GLU A 1 89 ? 19.525 19.858 22.854 1.00 65.12 79 GLU A CA 1
ATOM 730 C C . GLU A 1 89 ? 18.441 20.659 23.582 1.00 59.75 79 GLU A C 1
ATOM 731 O O . GLU A 1 89 ? 17.339 20.840 23.061 1.00 67.46 79 GLU A O 1
ATOM 737 N N . GLY A 1 90 ? 18.760 21.102 24.800 1.00 55.95 80 GLY A N 1
ATOM 738 C CA . GLY A 1 90 ? 17.794 21.765 25.672 1.00 54.45 80 GLY A CA 1
ATOM 739 C C . GLY A 1 90 ? 18.215 21.845 27.130 1.00 50.5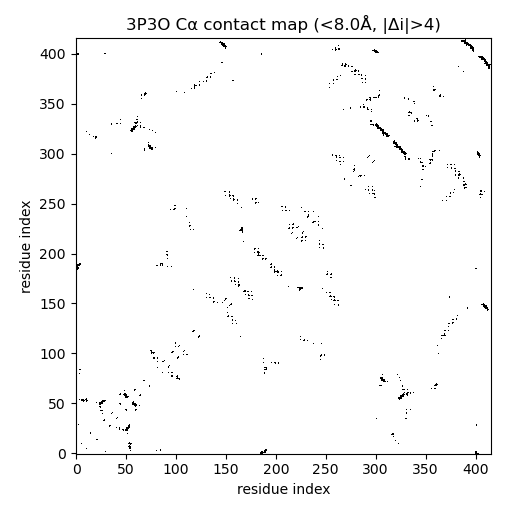9 80 GLY A C 1
ATOM 740 O O . GLY A 1 90 ? 19.326 21.453 27.481 1.00 49.15 80 GLY A O 1
ATOM 741 N N . PRO A 1 91 ? 17.330 22.383 27.996 1.00 51.55 81 PRO A N 1
ATOM 742 C CA . PRO A 1 91 ? 17.643 22.599 29.412 1.00 48.41 81 PRO A CA 1
ATOM 743 C C . PRO A 1 91 ? 17.961 21.328 30.200 1.00 45.10 81 PRO A C 1
ATOM 744 O O . PRO A 1 91 ? 18.798 21.361 31.104 1.00 43.21 81 PRO A O 1
ATOM 748 N N . VAL A 1 92 ? 17.288 20.227 29.902 1.00 43.38 82 VAL A N 1
ATOM 749 C CA . VAL A 1 92 ? 17.569 18.990 30.632 1.00 42.36 82 VAL A CA 1
ATOM 750 C C . VAL A 1 92 ? 18.972 18.469 30.304 1.00 39.33 82 VAL A C 1
ATOM 751 O O . VAL A 1 92 ? 19.732 18.100 31.206 1.00 39.65 82 VAL A O 1
ATOM 755 N N . ARG A 1 93 ? 19.306 18.427 29.014 1.00 45.31 83 ARG A N 1
ATOM 756 C CA . ARG A 1 93 ? 20.651 18.034 28.578 1.00 43.18 83 ARG A CA 1
ATOM 757 C C . ARG A 1 93 ? 21.698 18.970 29.187 1.00 40.96 83 ARG A C 1
ATOM 758 O O . ARG A 1 93 ? 22.749 18.516 29.644 1.00 39.99 83 ARG A O 1
ATOM 766 N N . ASP A 1 94 ? 21.401 20.261 29.195 1.00 41.33 84 ASP A N 1
ATOM 767 C CA . ASP A 1 94 ? 22.328 21.268 29.704 1.00 41.90 84 ASP A CA 1
ATOM 768 C C . ASP A 1 94 ? 22.727 20.928 31.145 1.00 40.64 84 ASP A C 1
ATOM 769 O O . ASP A 1 94 ? 23.914 20.861 31.502 1.00 38.08 84 ASP A O 1
ATOM 774 N N . PHE A 1 95 ? 21.718 20.703 31.972 1.00 37.96 85 PHE A N 1
ATOM 775 C CA . PHE A 1 95 ? 21.947 20.474 33.376 1.00 35.51 85 PHE A CA 1
ATOM 776 C C . PHE A 1 95 ? 22.703 19.164 33.586 1.00 35.30 85 PHE A C 1
ATOM 777 O O . PHE A 1 95 ? 23.619 19.096 34.400 1.00 32.85 85 PHE A O 1
ATOM 785 N N . MET A 1 96 ? 22.307 18.114 32.866 1.00 34.55 86 MET A N 1
ATOM 786 C CA . MET A 1 96 ? 22.942 16.809 33.057 1.00 31.70 86 MET A CA 1
ATOM 787 C C . MET A 1 96 ? 24.391 16.790 32.598 1.00 35.58 86 MET A C 1
ATOM 788 O O . MET A 1 96 ? 25.213 16.044 33.157 1.00 34.23 86 MET A O 1
ATOM 793 N N . VAL A 1 97 ? 24.751 17.631 31.644 1.00 36.79 87 VAL A N 1
ATOM 794 C CA . VAL A 1 97 ? 26.142 17.666 31.188 1.00 37.57 87 VAL A CA 1
ATOM 795 C C . VAL A 1 97 ? 26.966 18.656 31.992 1.00 36.59 87 VAL A C 1
ATOM 796 O O . VAL A 1 97 ? 28.157 18.479 32.116 1.00 35.19 87 VAL A O 1
ATOM 800 N N . ASP A 1 98 ? 26.320 19.662 32.572 1.00 35.46 88 ASP A N 1
ATOM 801 C CA . ASP A 1 98 ? 27.038 20.745 33.244 1.00 36.97 88 ASP A CA 1
ATOM 802 C C . ASP A 1 98 ? 26.939 20.799 34.782 1.00 27.96 88 ASP A C 1
ATOM 803 O O . ASP A 1 98 ? 27.733 21.487 35.402 1.00 29.57 88 ASP A O 1
ATOM 808 N N . PHE A 1 99 ? 26.017 20.087 35.429 1.00 28.90 89 PHE A N 1
ATOM 809 C CA . PHE A 1 99 ? 25.947 20.136 36.904 1.00 26.54 89 PHE A CA 1
ATOM 810 C C . PHE A 1 99 ? 27.201 19.466 37.478 1.00 26.73 89 PHE A C 1
ATOM 811 O O . PHE A 1 99 ? 27.903 18.724 36.769 1.00 27.01 89 PHE A O 1
ATOM 819 N N . LEU A 1 100 ? 27.493 19.765 38.733 1.00 28.88 90 LEU A N 1
ATOM 820 C CA . LEU A 1 100 ? 28.790 19.480 39.297 1.00 23.43 90 LEU A CA 1
ATOM 821 C C . LEU A 1 100 ? 29.138 17.996 39.196 1.00 24.60 90 LEU A C 1
ATOM 822 O O . LEU A 1 100 ? 30.295 17.629 38.969 1.00 23.74 90 LEU A O 1
ATOM 827 N N . GLN A 1 101 ? 28.119 17.145 39.338 1.00 22.74 91 GLN A N 1
ATOM 828 C CA . GLN A 1 101 ? 28.284 15.723 39.312 1.00 24.91 91 GLN A CA 1
ATOM 829 C C . GLN A 1 101 ? 28.741 15.149 37.969 1.00 25.56 91 GLN A C 1
ATOM 830 O O . GLN A 1 101 ? 29.254 14.020 37.920 1.00 26.95 91 GLN A O 1
ATOM 836 N N . SER A 1 102 ? 28.549 15.925 36.909 1.00 25.01 92 SER A N 1
ATOM 837 C CA . SER A 1 102 ? 28.890 15.522 35.560 1.00 26.80 92 SER A CA 1
ATOM 838 C C . SER A 1 102 ? 30.273 16.020 35.165 1.00 27.93 92 SER A C 1
ATOM 839 O O . SER A 1 102 ? 30.802 15.610 34.130 1.00 33.88 92 SER A O 1
ATOM 842 N N . LEU A 1 103 ? 30.853 16.911 35.969 1.00 25.37 93 LEU A N 1
ATOM 843 C CA . LEU A 1 103 ? 32.137 17.513 35.649 1.00 23.49 93 LEU A CA 1
ATOM 844 C C . LEU A 1 103 ? 33.332 16.693 36.190 1.00 27.94 93 LEU A C 1
ATOM 845 O O . LEU A 1 103 ? 33.196 15.923 37.134 1.00 26.23 93 LEU A O 1
ATOM 850 N N . ASP A 1 104 ? 34.487 16.875 35.551 1.00 26.75 94 ASP A N 1
ATOM 851 C CA . ASP A 1 104 ? 35.710 16.143 35.858 1.00 28.17 94 ASP A CA 1
ATOM 852 C C . ASP A 1 104 ? 36.827 17.202 35.920 1.00 33.28 94 ASP A C 1
ATOM 853 O O . ASP A 1 104 ? 36.665 18.319 35.410 1.00 34.57 94 ASP A O 1
ATOM 858 N N . GLY A 1 105 ? 37.938 16.863 36.546 1.00 31.30 95 GLY A N 1
ATOM 859 C CA . GLY A 1 105 ? 39.167 17.657 36.404 1.00 36.36 95 GLY A CA 1
ATOM 860 C C . GLY A 1 105 ? 39.054 19.098 36.875 1.00 37.53 95 GLY A C 1
ATOM 861 O O . GLY A 1 105 ? 38.430 19.376 37.901 1.00 34.52 95 GLY A O 1
ATOM 862 N N . ALA A 1 106 ? 39.658 20.007 36.118 1.00 40.23 96 ALA A N 1
ATOM 863 C CA . ALA A 1 106 ? 39.840 21.402 36.518 1.00 36.15 96 ALA A CA 1
ATOM 864 C C . ALA A 1 106 ? 38.548 22.162 36.735 1.00 39.80 96 ALA A C 1
ATOM 865 O O . ALA A 1 106 ? 38.429 22.878 37.730 1.00 36.44 96 ALA A O 1
ATOM 867 N N . ASP A 1 107 ? 37.595 22.018 35.810 1.00 33.31 97 ASP A N 1
ATOM 868 C CA . ASP A 1 107 ? 36.306 22.694 35.961 1.00 34.60 97 ASP A CA 1
ATOM 869 C C . ASP A 1 107 ? 35.605 22.216 37.237 1.00 25.68 97 ASP A C 1
ATOM 870 O O . ASP A 1 107 ? 34.974 23.014 37.946 1.00 30.43 97 ASP A O 1
ATOM 875 N N . HIS A 1 108 ? 35.709 20.926 37.524 1.00 29.75 98 HIS A N 1
ATOM 876 C CA . HIS A 1 108 ? 35.106 20.383 38.722 1.00 27.41 98 HIS A CA 1
ATOM 877 C C . HIS A 1 108 ? 35.756 20.971 39.958 1.00 29.59 98 HIS A C 1
ATOM 878 O O . HIS A 1 108 ? 35.064 21.423 40.874 1.00 25.73 98 HIS A O 1
ATOM 885 N N . ARG A 1 109 ? 37.086 20.972 40.012 1.00 29.18 99 ARG A N 1
ATOM 886 C CA . ARG A 1 109 ? 37.783 21.525 41.185 1.00 31.87 99 ARG A CA 1
ATOM 887 C C . ARG A 1 109 ? 37.432 22.983 41.397 1.00 29.77 99 ARG A C 1
ATOM 888 O O . ARG A 1 109 ? 37.227 23.422 42.533 1.00 29.84 99 ARG A O 1
ATOM 896 N N . ARG A 1 110 ? 37.414 23.754 40.306 1.00 31.41 100 ARG A N 1
ATOM 897 C CA . ARG A 1 110 ? 37.068 25.188 40.360 1.00 30.66 100 ARG A CA 1
ATOM 898 C C . ARG A 1 110 ? 35.689 25.443 40.918 1.00 33.44 100 ARG A C 1
ATOM 899 O O . ARG A 1 110 ? 35.534 26.201 41.873 1.00 29.99 100 ARG A O 1
ATOM 907 N N . LEU A 1 111 ? 34.686 24.783 40.349 1.00 29.31 101 LEU A N 1
ATOM 908 C CA . LEU A 1 111 ? 33.319 25.024 40.757 1.00 27.68 101 LEU A CA 1
ATOM 909 C C . LEU A 1 111 ? 33.023 24.443 42.135 1.00 24.24 101 LEU A C 1
ATOM 910 O O . LEU A 1 111 ? 32.393 25.095 42.989 1.00 25.50 101 LEU A O 1
ATOM 915 N N . ARG A 1 112 ? 33.539 23.238 42.407 1.00 24.07 102 ARG A N 1
ATOM 916 C CA . ARG A 1 112 ? 33.279 22.662 43.714 1.00 23.76 102 ARG A CA 1
ATOM 917 C C . ARG A 1 112 ? 33.917 23.532 44.801 1.00 24.42 102 ARG A C 1
ATOM 918 O O . ARG A 1 112 ? 33.382 23.663 45.897 1.00 23.18 102 ARG A O 1
ATOM 926 N N . GLY A 1 113 ? 35.073 24.088 44.494 1.00 24.60 103 GLY A N 1
ATOM 927 C CA . GLY A 1 113 ? 35.824 24.867 45.459 1.00 25.39 103 GLY A CA 1
ATOM 928 C C . GLY A 1 113 ? 35.117 26.109 45.938 1.00 27.73 103 GLY A C 1
ATOM 929 O O . GLY A 1 113 ? 35.400 26.586 47.038 1.00 29.73 103 GLY A O 1
ATOM 930 N N . LEU A 1 114 ? 34.207 26.616 45.114 1.00 26.96 104 LEU A N 1
ATOM 931 C CA . LEU A 1 114 ? 33.401 27.789 45.450 1.00 28.03 104 LEU A CA 1
ATOM 932 C C . LEU A 1 114 ? 32.317 27.474 46.466 1.00 29.04 104 LEU A C 1
ATOM 933 O O . LEU A 1 114 ? 31.736 28.401 47.050 1.00 31.54 104 LEU A O 1
ATOM 938 N N . ALA A 1 115 ? 32.031 26.182 46.685 1.00 25.71 105 ALA A N 1
ATOM 939 C CA . ALA A 1 115 ? 30.920 25.807 47.545 1.00 26.16 105 ALA A CA 1
ATOM 940 C C . ALA A 1 115 ? 31.333 24.990 48.786 1.00 24.06 105 ALA A C 1
ATOM 941 O O . ALA A 1 115 ? 30.456 24.459 49.497 1.00 26.46 105 ALA A O 1
ATOM 943 N N . THR A 1 116 ? 32.633 24.836 49.037 1.00 26.36 106 THR A N 1
ATOM 944 C CA . THR A 1 116 ? 33.074 23.959 50.096 1.00 23.67 106 THR A CA 1
ATOM 945 C C . THR A 1 116 ? 33.029 24.640 51.471 1.00 23.80 106 THR A C 1
ATOM 946 O O . THR A 1 116 ? 32.906 23.972 52.470 1.00 26.08 106 THR A O 1
ATOM 950 N N A HIS A 1 117 ? 33.097 25.980 51.473 0.40 24.54 107 HIS A N 1
ATOM 951 N N B HIS A 1 117 ? 33.168 25.953 51.529 0.60 26.09 107 HIS A N 1
ATOM 952 C CA A HIS A 1 117 ? 33.225 26.788 52.710 0.40 25.12 107 HIS A CA 1
ATOM 953 C CA B HIS A 1 117 ? 33.357 26.597 52.841 0.60 27.25 107 HIS A CA 1
ATOM 954 C C A HIS A 1 117 ? 32.243 26.456 53.831 0.40 23.78 107 HIS A C 1
ATOM 955 C C B HIS A 1 117 ? 32.237 26.423 53.904 0.60 25.19 107 HIS A C 1
ATOM 956 O O A HIS A 1 117 ? 32.672 26.258 54.968 0.40 23.92 107 HIS A O 1
ATOM 957 O O B HIS A 1 117 ? 32.568 26.280 55.076 0.60 29.42 107 HIS A O 1
ATOM 970 N N . PRO A 1 118 ? 30.938 26.358 53.520 1.00 24.94 108 PRO A N 1
ATOM 971 C CA . PRO A 1 118 ? 29.923 26.153 54.555 1.00 27.31 108 PRO A CA 1
ATOM 972 C C . PRO A 1 118 ? 30.001 24.781 55.237 1.00 25.80 108 PRO A C 1
ATOM 973 O O . PRO A 1 118 ? 29.354 24.559 56.269 1.00 28.59 108 PRO A O 1
ATOM 977 N N . PHE A 1 119 ? 30.773 23.871 54.635 1.00 27.06 109 PHE A N 1
ATOM 978 C CA . PHE A 1 119 ? 30.842 22.499 55.112 1.00 28.06 109 PHE A CA 1
ATOM 979 C C . PHE A 1 119 ? 32.132 22.210 55.866 1.00 27.42 109 PHE A C 1
ATOM 980 O O . PHE A 1 119 ? 32.350 21.073 56.265 1.00 27.47 109 PHE A O 1
ATOM 988 N N . THR A 1 120 ? 32.994 23.223 56.065 1.00 28.14 110 THR A N 1
ATOM 989 C CA . THR A 1 120 ? 34.175 23.049 56.848 1.00 28.72 110 THR A CA 1
ATOM 990 C C . THR A 1 120 ? 33.775 22.952 58.312 1.00 30.49 110 THR A C 1
ATOM 991 O O . THR A 1 120 ? 32.697 23.425 58.704 1.00 28.63 110 THR A O 1
ATOM 995 N N . PRO A 1 121 ? 34.630 22.374 59.156 1.00 27.27 111 PRO A N 1
ATOM 996 C CA . PRO A 1 121 ? 34.227 22.097 60.516 1.00 28.17 111 PRO A CA 1
ATOM 997 C C . PRO A 1 121 ? 33.742 23.348 61.288 1.00 33.63 111 PRO A C 1
ATOM 998 O O . PRO A 1 121 ? 32.763 23.286 62.030 1.00 30.74 111 PRO A O 1
ATOM 1002 N N . ARG A 1 122 ? 34.417 24.482 61.100 1.00 34.27 112 ARG A N 1
ATOM 1003 C CA . ARG A 1 122 ? 33.994 25.706 61.773 1.00 33.55 112 ARG A CA 1
ATOM 1004 C C . ARG A 1 122 ? 32.617 26.188 61.327 1.00 34.71 112 ARG A C 1
ATOM 1005 O O . ARG A 1 122 ? 31.870 26.700 62.139 1.00 33.43 112 ARG A O 1
ATOM 1013 N N A ARG A 1 123 ? 32.264 26.005 60.053 0.60 30.40 113 ARG A N 1
ATOM 1014 N N B ARG A 1 123 ? 32.310 26.059 60.044 0.40 33.88 113 ARG A N 1
ATOM 1015 C CA A ARG A 1 123 ? 30.978 26.500 59.518 0.60 26.11 113 ARG A CA 1
ATOM 1016 C CA B ARG A 1 123 ? 31.024 26.510 59.547 0.40 33.42 113 ARG A CA 1
ATOM 1017 C C A ARG A 1 123 ? 29.823 25.524 59.793 0.60 29.00 113 ARG A C 1
ATOM 1018 C C B ARG A 1 123 ? 29.931 25.571 60.052 0.40 32.38 113 ARG A C 1
ATOM 1019 O O A ARG A 1 123 ? 28.627 25.897 59.781 0.60 24.09 113 ARG A O 1
ATOM 1020 O O B ARG A 1 123 ? 28.913 26.033 60.564 0.40 33.42 113 ARG A O 1
ATOM 1035 N N . ILE A 1 124 ? 30.180 24.264 59.996 1.00 31.35 114 ILE A N 1
ATOM 1036 C CA . ILE A 1 124 ? 29.218 23.290 60.520 1.00 27.63 114 ILE A CA 1
ATOM 1037 C C . ILE A 1 124 ? 28.886 23.647 61.981 1.00 33.42 114 ILE A C 1
ATOM 1038 O O . ILE A 1 124 ? 27.714 23.719 62.376 1.00 28.38 114 ILE A O 1
ATOM 1043 N N . THR A 1 125 ? 29.915 23.951 62.766 1.00 31.91 115 THR A N 1
ATOM 1044 C CA . THR A 1 125 ? 29.744 24.350 64.145 1.00 35.55 115 THR A CA 1
ATOM 1045 C C . THR A 1 125 ? 28.895 25.608 64.209 1.00 34.30 115 THR A C 1
ATOM 1046 O O . THR A 1 125 ? 28.055 25.744 65.095 1.00 33.52 115 THR A O 1
ATOM 1050 N N . ALA A 1 126 ? 29.074 26.502 63.230 1.00 35.48 116 ALA A N 1
ATOM 1051 C CA . ALA A 1 126 ? 28.340 27.772 63.201 1.00 37.27 116 ALA A CA 1
ATOM 1052 C C . ALA A 1 126 ? 26.828 27.577 62.975 1.00 38.33 116 ALA A C 1
ATOM 1053 O O . ALA A 1 126 ? 26.023 28.322 63.519 1.00 38.68 116 ALA A O 1
ATOM 1055 N N . VAL A 1 127 ? 26.450 26.544 62.230 1.00 35.72 117 VAL A N 1
ATOM 1056 C CA . VAL A 1 127 ? 25.032 26.275 61.910 1.00 35.58 117 VAL A CA 1
ATOM 1057 C C . VAL A 1 127 ? 24.377 25.270 62.864 1.00 34.11 117 VAL A C 1
ATOM 1058 O O . VAL A 1 127 ? 23.172 25.135 62.857 1.00 33.68 117 VAL A O 1
ATOM 1062 N N . GLN A 1 128 ? 25.174 24.612 63.696 1.00 30.23 118 GLN A N 1
ATOM 1063 C CA A GLN A 1 128 ? 24.643 23.623 64.634 0.60 32.26 118 GLN A CA 1
ATOM 1064 C CA B GLN A 1 128 ? 24.653 23.625 64.647 0.40 30.45 118 GLN A CA 1
ATOM 1065 C C . GLN A 1 128 ? 23.555 24.176 65.566 1.00 34.69 118 GLN A C 1
ATOM 1066 O O . GLN A 1 128 ? 22.574 23.496 65.844 1.00 31.14 118 GLN A O 1
ATOM 1077 N N . PRO A 1 129 ? 23.698 25.419 66.040 1.00 32.29 119 PRO A N 1
ATOM 1078 C CA . PRO A 1 129 ? 22.577 25.863 66.883 1.00 32.81 119 PRO A CA 1
ATOM 1079 C C . PRO A 1 129 ? 21.234 26.021 66.137 1.00 32.37 119 PRO A C 1
ATOM 1080 O O . PRO A 1 129 ? 20.171 25.784 66.732 1.00 33.58 119 PRO A O 1
ATOM 1084 N N . PHE A 1 130 ? 21.277 26.442 64.880 1.00 31.81 120 PHE A N 1
ATOM 1085 C CA . PHE A 1 130 ? 20.082 26.514 64.040 1.00 33.51 120 PHE A CA 1
ATOM 1086 C C . PHE A 1 130 ? 19.523 25.130 63.824 1.00 30.13 120 PHE A C 1
ATOM 1087 O O . PHE A 1 130 ? 18.308 24.924 63.876 1.00 32.37 120 PHE A O 1
ATOM 1095 N N . VAL A 1 131 ? 20.389 24.177 63.508 1.00 29.62 121 VAL A N 1
ATOM 1096 C CA . VAL A 1 131 ? 19.899 22.826 63.309 1.00 28.92 121 VAL A CA 1
ATOM 1097 C C . VAL A 1 131 ? 19.207 22.324 64.580 1.00 30.50 121 VAL A C 1
ATOM 1098 O O . VAL A 1 131 ? 18.101 21.768 64.514 1.00 29.09 121 VAL A O 1
ATOM 1102 N N . ARG A 1 132 ? 19.854 22.517 65.721 1.00 32.19 122 ARG A N 1
ATOM 1103 C CA . ARG A 1 132 ? 19.319 22.070 66.999 1.00 31.13 122 ARG A CA 1
ATOM 1104 C C . ARG A 1 132 ? 17.997 22.738 67.316 1.00 32.93 122 ARG A C 1
ATOM 1105 O O . ARG A 1 132 ? 17.043 22.085 67.770 1.00 31.24 122 ARG A O 1
ATOM 1113 N N . SER A 1 133 ? 17.920 24.044 67.085 1.00 31.87 123 SER A N 1
ATOM 1114 C CA . SER A 1 133 ? 16.696 24.753 67.393 1.00 30.94 123 SER A CA 1
ATOM 1115 C C . SER A 1 133 ? 15.558 24.342 66.451 1.00 34.63 123 SER A C 1
ATOM 1116 O O . SER A 1 133 ? 14.397 24.205 66.874 1.00 31.43 123 SER A O 1
ATOM 1119 N N . THR A 1 134 ? 15.886 24.139 65.179 1.00 32.23 124 THR A N 1
ATOM 1120 C CA . THR A 1 134 ? 14.913 23.667 64.197 1.00 33.05 124 THR A CA 1
ATOM 1121 C C . THR A 1 134 ? 14.375 22.299 64.606 1.00 31.89 124 THR A C 1
ATOM 1122 O O . THR A 1 134 ? 13.173 22.095 64.628 1.00 31.52 124 THR A O 1
ATOM 1126 N N . VAL A 1 135 ? 15.264 21.383 64.970 1.00 30.13 125 VAL A N 1
ATOM 1127 C CA . VAL A 1 135 ? 14.815 20.053 65.397 1.00 28.13 125 VAL A CA 1
ATOM 1128 C C . VAL A 1 135 ? 13.896 20.202 66.614 1.00 31.72 125 VAL A C 1
ATOM 1129 O O . VAL A 1 135 ? 12.833 19.567 66.648 1.00 29.12 125 VAL A O 1
ATOM 1133 N N . GLU A 1 136 ? 14.271 21.036 67.594 1.00 29.74 126 GLU A N 1
ATOM 1134 C CA . GLU A 1 136 ? 13.483 21.188 68.827 1.00 32.21 126 GLU A CA 1
ATOM 1135 C C . GLU A 1 136 ? 12.068 21.679 68.509 1.00 34.34 126 GLU A C 1
ATOM 1136 O O . GLU A 1 136 ? 11.089 21.107 68.979 1.00 32.65 126 GLU A O 1
ATOM 1142 N N . GLN A 1 137 ? 11.982 22.686 67.651 1.00 33.38 127 GLN A N 1
ATOM 1143 C CA . GLN A 1 137 ? 10.720 23.285 67.277 1.00 35.24 127 GLN A CA 1
ATOM 1144 C C . GLN A 1 137 ? 9.841 22.297 66.506 1.00 34.05 127 GLN A C 1
ATOM 1145 O O . GLN A 1 137 ? 8.630 22.253 66.728 1.00 34.02 127 GLN A O 1
ATOM 1151 N N . LEU A 1 138 ? 10.437 21.493 65.629 1.00 30.96 128 LEU A N 1
ATOM 1152 C CA . LEU A 1 138 ? 9.662 20.455 64.938 1.00 29.05 128 LEU A CA 1
ATOM 1153 C C . LEU A 1 138 ? 9.120 19.415 65.916 1.00 32.19 128 LEU A C 1
ATOM 1154 O O . LEU A 1 138 ? 7.973 18.997 65.790 1.00 30.73 128 LEU A O 1
ATOM 1159 N N . ILE A 1 139 ? 9.926 18.984 66.878 1.00 31.22 129 ILE A N 1
ATOM 1160 C CA . ILE A 1 139 ? 9.426 18.017 67.884 1.00 30.04 129 ILE A CA 1
ATOM 1161 C C . ILE A 1 139 ? 8.293 18.633 68.700 1.00 31.46 129 ILE A C 1
ATOM 1162 O O . ILE A 1 139 ? 7.256 18.003 68.915 1.00 33.35 129 ILE A O 1
ATOM 1167 N N . ASP A 1 140 ? 8.463 19.892 69.074 1.00 33.25 130 ASP A N 1
ATOM 1168 C CA . ASP A 1 140 ? 7.451 20.609 69.839 1.00 36.51 130 ASP A CA 1
ATOM 1169 C C . ASP A 1 140 ? 6.073 20.506 69.210 1.00 39.03 130 ASP A C 1
ATOM 1170 O O . ASP A 1 140 ? 5.072 20.408 69.945 1.00 39.83 130 ASP A O 1
ATOM 1175 N N . LYS A 1 141 ? 6.000 20.580 67.886 1.00 38.43 131 LYS A N 1
ATOM 1176 C CA . LYS A 1 141 ? 4.699 20.609 67.213 1.00 41.57 131 LYS A CA 1
ATOM 1177 C C . LYS A 1 141 ? 4.263 19.343 66.515 1.00 36.17 131 LYS A C 1
ATOM 1178 O O . LYS A 1 141 ? 3.312 19.373 65.742 1.00 38.51 131 LYS A O 1
ATOM 1184 N N . LEU A 1 142 ? 4.922 18.225 66.803 1.00 37.57 132 LEU A N 1
ATOM 1185 C CA . LEU A 1 142 ? 4.479 16.964 66.260 1.00 36.16 132 LEU A CA 1
ATOM 1186 C C . LEU A 1 142 ? 3.088 16.626 66.741 1.00 35.50 132 LEU A C 1
ATOM 1187 O O . LEU A 1 142 ? 2.746 16.887 67.904 1.00 37.16 132 LEU A O 1
ATOM 1192 N N . PRO A 1 143 ? 2.262 16.007 65.868 1.00 34.86 133 PRO A N 1
ATOM 1193 C CA . PRO A 1 143 ? 0.991 15.441 66.260 1.00 38.31 133 PRO A CA 1
ATOM 1194 C C . PRO A 1 143 ? 1.194 14.367 67.334 1.00 33.66 133 PRO A C 1
ATOM 1195 O O . PRO A 1 143 ? 2.297 13.793 67.420 1.00 34.82 133 PRO A O 1
ATOM 1199 N N . GLN A 1 144 ? 0.149 14.122 68.111 1.00 36.48 134 GLN A N 1
ATOM 1200 C CA . GLN A 1 144 ? 0.208 13.212 69.251 1.00 39.57 134 GLN A CA 1
ATOM 1201 C C . GLN A 1 144 ? -0.151 11.784 68.877 1.00 33.96 134 GLN A C 1
ATOM 1202 O O . GLN A 1 144 ? 0.031 10.887 69.668 1.00 36.59 134 GLN A O 1
ATOM 1208 N N . GLY A 1 145 ? -0.655 11.583 67.674 1.00 31.45 135 GLY A N 1
ATOM 1209 C CA . GLY A 1 145 ? -1.140 10.251 67.270 1.00 30.32 135 GLY A CA 1
ATOM 1210 C C . GLY A 1 145 ? -0.319 9.688 66.135 1.00 28.28 135 GLY A C 1
ATOM 1211 O O . GLY A 1 145 ? 0.912 9.699 66.154 1.00 27.84 135 GLY A O 1
ATOM 1212 N N . ASP A 1 146 ? -1.018 9.192 65.125 1.00 28.18 136 ASP A N 1
ATOM 1213 C CA . ASP A 1 146 ? -0.444 8.641 63.899 1.00 29.33 136 ASP A CA 1
ATOM 1214 C C . ASP A 1 146 ? -0.282 9.762 62.891 1.00 29.75 136 ASP A C 1
ATOM 1215 O O . ASP A 1 146 ? -1.260 10.455 62.601 1.00 34.73 136 ASP A O 1
ATOM 1220 N N . PHE A 1 147 ? 0.911 9.926 62.337 1.00 27.48 137 PHE A N 1
ATOM 1221 C CA . PHE A 1 147 ? 1.138 11.010 61.392 1.00 27.64 137 PHE A CA 1
ATOM 1222 C C . PHE A 1 147 ? 2.250 10.660 60.442 1.00 25.83 137 PHE A C 1
ATOM 1223 O O . PHE A 1 147 ? 3.100 9.775 60.705 1.00 23.53 137 PHE A O 1
ATOM 1231 N N . ASP A 1 148 ? 2.302 11.392 59.334 1.00 25.54 138 ASP A N 1
ATOM 1232 C CA . ASP A 1 148 ? 3.400 11.209 58.372 1.00 25.32 138 ASP A CA 1
ATOM 1233 C C . ASP A 1 148 ? 4.681 11.911 58.856 1.00 24.74 138 ASP A C 1
ATOM 1234 O O . ASP A 1 148 ? 4.761 13.155 58.920 1.00 25.26 138 ASP A O 1
ATOM 1239 N N . PHE A 1 149 ? 5.689 11.101 59.216 1.00 23.25 139 PHE A N 1
ATOM 1240 C CA . PHE A 1 149 ? 6.977 11.635 59.666 1.00 22.49 139 PHE A CA 1
ATOM 1241 C C . PHE A 1 149 ? 7.672 12.485 58.590 1.00 23.04 139 PHE A C 1
ATOM 1242 O O . PHE A 1 149 ? 8.449 13.390 58.919 1.00 23.85 139 PHE A O 1
ATOM 1250 N N . VAL A 1 150 ? 7.384 12.225 57.310 1.00 24.13 140 VAL A N 1
ATOM 1251 C CA . VAL A 1 150 ? 7.983 13.059 56.261 1.00 23.04 140 VAL A CA 1
ATOM 1252 C C . VAL A 1 150 ? 7.391 14.490 56.351 1.00 23.89 140 VAL A C 1
ATOM 1253 O O . VAL A 1 150 ? 8.107 15.469 56.638 1.00 26.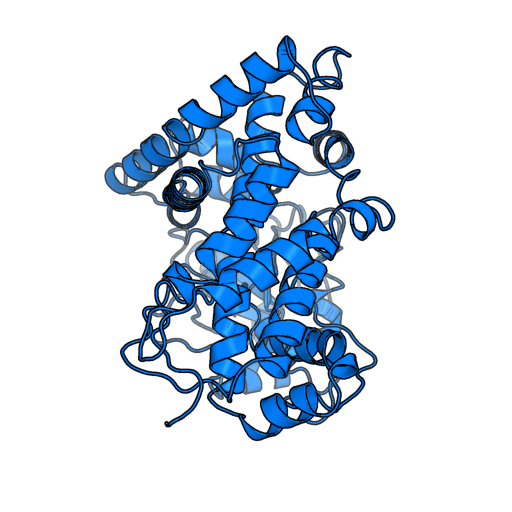09 140 VAL A O 1
ATOM 1257 N N . GLN A 1 151 ? 6.073 14.633 56.191 1.00 25.42 141 GLN A N 1
ATOM 1258 C CA . GLN A 1 151 ? 5.480 15.973 56.244 1.00 27.96 141 GLN A CA 1
ATOM 1259 C C . GLN A 1 151 ? 5.849 16.739 57.514 1.00 28.34 141 GLN A C 1
ATOM 1260 O O . GLN A 1 151 ? 6.118 17.926 57.478 1.00 29.05 141 GLN A O 1
ATOM 1266 N N . HIS A 1 152 ? 5.876 16.060 58.648 1.00 26.25 142 HIS A N 1
ATOM 1267 C CA . HIS A 1 152 ? 6.037 16.734 59.942 1.00 28.31 142 HIS A CA 1
ATOM 1268 C C . HIS A 1 152 ? 7.478 16.842 60.466 1.00 27.65 142 HIS A C 1
ATOM 1269 O O . HIS A 1 152 ? 7.743 17.525 61.435 1.00 29.54 142 HIS A O 1
ATOM 1276 N N . PHE A 1 153 ? 8.434 16.211 59.795 1.00 24.34 143 PHE A N 1
ATOM 1277 C CA . PHE A 1 153 ? 9.801 16.245 60.295 1.00 23.49 143 PHE A CA 1
ATOM 1278 C C . PHE A 1 153 ? 10.848 16.070 59.182 1.00 23.40 143 PHE A C 1
ATOM 1279 O O . PHE A 1 153 ? 11.735 16.906 59.004 1.00 26.39 143 PHE A O 1
ATOM 1287 N N . PRO A 1 154 ? 10.799 14.966 58.464 1.00 23.65 144 PRO A N 1
ATOM 1288 C CA . PRO A 1 154 ? 11.892 14.679 57.521 1.00 23.96 144 PRO A CA 1
ATOM 1289 C C . PRO A 1 154 ? 11.912 15.607 56.294 1.00 23.15 144 PRO A C 1
ATOM 1290 O O . PRO A 1 154 ? 12.985 15.817 55.698 1.00 24.53 144 PRO A O 1
ATOM 1292 N N . HIS A 1 155 ? 10.781 16.193 55.938 1.00 21.95 145 HIS A N 1
ATOM 1293 C CA . HIS A 1 155 ? 10.751 17.284 54.929 1.00 24.73 145 HIS A CA 1
ATOM 1294 C C . HIS A 1 155 ? 11.204 18.620 55.539 1.00 22.62 145 HIS A C 1
ATOM 1295 O O . HIS A 1 155 ? 12.196 19.241 55.081 1.00 25.29 145 HIS A O 1
ATOM 1302 N N . PRO A 1 156 ? 10.534 19.099 56.595 1.00 25.46 146 PRO A N 1
ATOM 1303 C CA . PRO A 1 156 ? 10.910 20.416 57.073 1.00 25.63 146 PRO A CA 1
ATOM 1304 C C . PRO A 1 156 ? 12.336 20.618 57.505 1.00 25.34 146 PRO A C 1
ATOM 1305 O O . PRO A 1 156 ? 12.904 21.689 57.233 1.00 27.47 146 PRO A O 1
ATOM 1309 N N . LEU A 1 157 ? 12.947 19.646 58.179 1.00 24.54 147 LEU A N 1
ATOM 1310 C CA . LEU A 1 157 ? 14.295 19.852 58.693 1.00 25.04 147 LEU A CA 1
ATOM 1311 C C . LEU A 1 157 ? 15.298 20.187 57.600 1.00 23.90 147 LEU A C 1
ATOM 1312 O O . LEU A 1 157 ? 15.893 21.249 57.617 1.00 26.64 147 LEU A O 1
ATOM 1317 N N . PRO A 1 158 ? 15.480 19.280 56.620 1.00 23.87 148 PRO A N 1
ATOM 1318 C CA . PRO A 1 158 ? 16.451 19.602 55.580 1.00 24.41 148 PRO A CA 1
ATOM 1319 C C . PRO A 1 158 ? 15.992 20.731 54.655 1.00 25.14 148 PRO A C 1
ATOM 1320 O O . PRO A 1 158 ? 16.848 21.466 54.139 1.00 26.96 148 PRO A O 1
ATOM 1324 N N . ALA A 1 159 ? 14.688 20.953 54.487 1.00 25.02 149 ALA A N 1
ATOM 1325 C CA . ALA A 1 159 ? 14.246 22.104 53.730 1.00 27.14 149 ALA A CA 1
ATOM 1326 C C . ALA A 1 159 ? 14.664 23.413 54.415 1.00 27.21 149 ALA A C 1
ATOM 1327 O O . ALA A 1 159 ? 15.153 24.349 53.766 1.00 28.50 149 ALA A O 1
ATOM 1329 N N . LEU A 1 160 ? 14.454 23.495 55.724 1.00 26.72 150 LEU A N 1
ATOM 1330 C CA . LEU A 1 160 ? 14.813 24.685 56.480 1.00 26.89 150 LEU A CA 1
ATOM 1331 C C . LEU A 1 160 ? 16.327 24.879 56.442 1.00 25.97 150 LEU A C 1
ATOM 1332 O O . LEU A 1 160 ? 16.813 25.999 56.247 1.00 28.63 150 LEU A O 1
ATOM 1337 N N . VAL A 1 161 ? 17.072 23.795 56.603 1.00 25.64 151 VAL A N 1
ATOM 1338 C CA . VAL A 1 161 ? 18.520 23.870 56.632 1.00 27.91 151 VAL A CA 1
ATOM 1339 C C . VAL A 1 161 ? 19.047 24.345 55.260 1.00 26.90 151 VAL A C 1
ATOM 1340 O O . VAL A 1 161 ? 19.932 25.236 55.203 1.00 27.90 151 VAL A O 1
ATOM 1344 N N . MET A 1 162 ? 18.445 23.870 54.175 1.00 26.28 152 MET A N 1
ATOM 1345 C CA . MET A 1 162 ? 18.831 24.356 52.848 1.00 28.38 152 MET A CA 1
ATOM 1346 C C . MET A 1 162 ? 18.467 25.802 52.609 1.00 27.55 152 MET A C 1
ATOM 1347 O O . MET A 1 162 ? 19.235 26.531 52.007 1.00 28.30 152 MET A O 1
ATOM 1352 N N . CYS A 1 163 ? 17.335 26.253 53.147 1.00 27.20 153 CYS A N 1
ATOM 1353 C CA . CYS A 1 163 ? 16.993 27.672 53.043 1.00 29.43 153 CYS A CA 1
ATOM 1354 C C . CYS A 1 163 ? 18.025 28.502 53.767 1.00 30.64 153 CYS A C 1
ATOM 1355 O O . CYS A 1 163 ? 18.488 29.522 53.254 1.00 31.58 153 CYS A O 1
ATOM 1358 N N . GLN A 1 164 ? 18.380 28.072 54.970 1.00 29.21 154 GLN A N 1
ATOM 1359 C CA . GLN A 1 164 ? 19.359 28.807 55.792 1.00 31.06 154 GLN A CA 1
ATOM 1360 C C . GLN A 1 164 ? 20.720 28.845 55.108 1.00 29.83 154 GLN A C 1
ATOM 1361 O O . GLN A 1 164 ? 21.374 29.882 55.051 1.00 29.38 154 GLN A O 1
ATOM 1367 N N . LEU A 1 165 ? 21.140 27.706 54.545 1.00 29.19 155 LEU A N 1
ATOM 1368 C CA . LEU A 1 165 ? 22.424 27.607 53.833 1.00 31.17 155 LEU A CA 1
ATOM 1369 C C . LEU A 1 165 ? 22.516 28.559 52.653 1.00 31.41 155 LEU A C 1
ATOM 1370 O O . LEU A 1 165 ? 23.562 29.197 52.446 1.00 32.38 155 LEU A O 1
ATOM 1375 N N . LEU A 1 166 ? 21.424 28.649 51.896 1.00 28.84 156 LEU A N 1
ATOM 1376 C CA . LEU A 1 166 ? 21.399 29.354 50.593 1.00 31.48 156 LEU A CA 1
ATOM 1377 C C . LEU A 1 166 ? 20.786 30.739 50.683 1.00 31.95 156 LEU A C 1
ATOM 1378 O O . LEU A 1 166 ? 20.670 31.443 49.663 1.00 33.66 156 LEU A O 1
ATOM 1383 N N . GLY A 1 167 ? 20.398 31.143 51.891 1.00 32.07 157 GLY A N 1
ATOM 1384 C CA . GLY A 1 167 ? 19.884 32.505 52.117 1.00 32.38 157 GLY A CA 1
ATOM 1385 C C . GLY A 1 167 ? 18.463 32.718 51.671 1.00 35.45 157 GLY A C 1
ATOM 1386 O O . GLY A 1 167 ? 18.050 33.856 51.433 1.00 38.48 157 GLY A O 1
ATOM 1387 N N . PHE A 1 168 ? 17.688 31.645 51.590 1.00 31.49 158 PHE A N 1
ATOM 1388 C CA . PHE A 1 168 ? 16.274 31.783 51.260 1.00 35.11 158 PHE A CA 1
ATOM 1389 C C . PHE A 1 168 ? 15.469 32.079 52.511 1.00 35.58 158 PHE A C 1
ATOM 1390 O O . PHE A 1 168 ? 15.849 31.635 53.600 1.00 36.37 158 PHE A O 1
ATOM 1398 N N . PRO A 1 169 ? 14.321 32.801 52.370 1.00 35.86 159 PRO A N 1
ATOM 1399 C CA . PRO A 1 169 ? 13.484 32.963 53.544 1.00 36.19 159 PRO A CA 1
ATOM 1400 C C . PRO A 1 169 ? 13.088 31.634 54.102 1.00 35.02 159 PRO A C 1
ATOM 1401 O O . PRO A 1 169 ? 12.754 30.730 53.339 1.00 36.36 159 PRO A O 1
ATOM 1405 N N . LEU A 1 170 ? 13.128 31.507 55.416 1.00 38.03 160 LEU A N 1
ATOM 1406 C CA . LEU A 1 170 ? 12.780 30.240 56.040 1.00 33.34 160 LEU A CA 1
ATOM 1407 C C . LEU A 1 170 ? 11.342 29.830 55.754 1.00 38.10 160 LEU A C 1
ATOM 1408 O O . LEU A 1 170 ? 11.044 28.637 55.699 1.00 38.69 160 LEU A O 1
ATOM 1413 N N A GLU A 1 171 ? 10.476 30.825 55.589 0.50 39.16 161 GLU A N 1
ATOM 1414 N N B GLU A 1 171 ? 10.452 30.811 55.579 0.50 39.23 161 GLU A N 1
ATOM 1415 C CA A GLU A 1 171 ? 9.066 30.598 55.276 0.50 39.92 161 GLU A CA 1
ATOM 1416 C CA B GLU A 1 171 ? 9.035 30.527 55.268 0.50 38.42 161 GLU A CA 1
ATOM 1417 C C A GLU A 1 171 ? 8.825 29.954 53.884 0.50 39.72 161 GLU A C 1
ATOM 1418 C C B GLU A 1 171 ? 8.842 29.838 53.906 0.50 40.17 161 GLU A C 1
ATOM 1419 O O A GLU A 1 171 ? 7.715 29.510 53.589 0.50 41.69 161 GLU A O 1
ATOM 1420 O O B GLU A 1 171 ? 7.791 29.243 53.653 0.50 41.54 161 GLU A O 1
ATOM 1431 N N . ASP A 1 172 ? 9.871 29.865 53.055 1.00 35.60 162 ASP A N 1
ATOM 1432 C CA . ASP A 1 172 ? 9.799 29.232 51.737 1.00 36.46 162 ASP A CA 1
ATOM 1433 C C . ASP A 1 172 ? 10.167 27.751 51.762 1.00 32.99 162 ASP A C 1
ATOM 1434 O O . ASP A 1 172 ? 10.298 27.140 50.706 1.00 34.80 162 ASP A O 1
ATOM 1439 N N . TYR A 1 173 ? 10.330 27.169 52.941 1.00 31.90 163 TYR A N 1
ATOM 1440 C CA . TYR A 1 173 ? 10.839 25.797 53.045 1.00 32.55 163 TYR A CA 1
ATOM 1441 C C . TYR A 1 173 ? 9.944 24.797 52.310 1.00 31.10 163 TYR A C 1
ATOM 1442 O O . TYR A 1 173 ? 10.454 23.873 51.706 1.00 29.90 163 TYR A O 1
ATOM 1451 N N . ASP A 1 174 ? 8.618 24.978 52.358 1.00 32.98 164 ASP A N 1
ATOM 1452 C CA . ASP A 1 174 ? 7.735 24.056 51.667 1.00 32.25 164 ASP A CA 1
ATOM 1453 C C . ASP A 1 174 ? 7.902 24.119 50.166 1.00 35.69 164 ASP A C 1
ATOM 1454 O O . ASP A 1 174 ? 7.995 23.076 49.503 1.00 34.74 164 ASP A O 1
ATOM 1459 N N . THR A 1 175 ? 7.919 25.354 49.660 1.00 34.42 165 THR A N 1
ATOM 1460 C CA . THR A 1 175 ? 8.087 25.635 48.246 1.00 37.06 165 THR A CA 1
ATOM 1461 C C . THR A 1 175 ? 9.436 25.075 47.766 1.00 39.35 165 THR A C 1
ATOM 1462 O O . THR A 1 175 ? 9.525 24.440 46.710 1.00 36.78 165 THR A O 1
ATOM 1466 N N . VAL A 1 176 ? 10.480 25.327 48.555 1.00 38.82 166 VAL A N 1
ATOM 1467 C CA . VAL A 1 176 ? 11.839 24.906 48.215 1.00 34.93 166 VAL A CA 1
ATOM 1468 C C . VAL A 1 176 ? 11.938 23.375 48.156 1.00 32.29 166 VAL A C 1
ATOM 1469 O O . VAL A 1 176 ? 12.542 22.830 47.230 1.00 30.53 166 VAL A O 1
ATOM 1473 N N . GLY A 1 177 ? 11.317 22.693 49.106 1.00 30.20 167 GLY A N 1
ATOM 1474 C CA . GLY A 1 177 ? 11.238 21.222 49.069 1.00 30.72 167 GLY A CA 1
ATOM 1475 C C . GLY A 1 177 ? 10.562 20.673 47.829 1.00 34.13 167 GLY A C 1
ATOM 1476 O O . GLY A 1 177 ? 11.085 19.787 47.160 1.00 31.18 167 GLY A O 1
ATOM 1477 N N . ARG A 1 178 ? 9.380 21.186 47.507 1.00 34.03 168 ARG A N 1
ATOM 1478 C CA . ARG A 1 178 ? 8.718 20.824 46.257 1.00 36.10 168 ARG A CA 1
ATOM 1479 C C . ARG A 1 178 ? 9.531 21.078 45.000 1.00 33.68 168 ARG A C 1
ATOM 1480 O O . ARG A 1 178 ? 9.623 20.193 44.142 1.00 36.35 168 ARG A O 1
ATOM 1488 N N . LEU A 1 179 ? 10.113 22.272 44.883 1.00 30.74 169 LEU A N 1
ATOM 1489 C CA . LEU A 1 179 ? 10.895 22.667 43.719 1.00 29.85 169 LEU A CA 1
ATOM 1490 C C . LEU A 1 179 ? 12.064 21.663 43.532 1.00 32.72 169 LEU A C 1
ATOM 1491 O O . LEU A 1 179 ? 12.392 21.265 42.421 1.00 33.30 169 LEU A O 1
ATOM 1496 N N A SER A 1 180 ? 12.704 21.297 44.634 0.50 29.77 170 SER A N 1
ATOM 1497 N N B SER A 1 180 ? 12.686 21.288 44.641 0.50 30.60 170 SER A N 1
ATOM 1498 C CA A SER A 1 180 ? 13.809 20.353 44.596 0.50 30.09 170 SER A CA 1
ATOM 1499 C CA B SER A 1 180 ? 13.813 20.371 44.629 0.50 31.24 170 SER A CA 1
ATOM 1500 C C A SER A 1 180 ? 13.354 18.998 44.069 0.50 29.09 170 SER A C 1
ATOM 1501 C C B SER A 1 180 ? 13.397 18.979 44.131 0.50 30.24 170 SER A C 1
ATOM 1502 O O A SER A 1 180 ? 13.946 18.450 43.127 0.50 30.66 170 SER A O 1
ATOM 1503 O O B SER A 1 180 ? 14.064 18.385 43.274 0.50 30.89 170 SER A O 1
ATOM 1508 N N . ILE A 1 181 ? 12.304 18.457 44.665 1.00 29.74 171 ILE A N 1
ATOM 1509 C CA . ILE A 1 181 ? 11.814 17.119 44.271 1.00 29.40 171 ILE A CA 1
ATOM 1510 C C . ILE A 1 181 ? 11.458 17.045 42.781 1.00 33.31 171 ILE A C 1
ATOM 1511 O O . ILE A 1 181 ? 11.811 16.075 42.079 1.00 32.46 171 ILE A O 1
ATOM 1516 N N . GLU A 1 182 ? 10.763 18.068 42.299 1.00 31.64 172 GLU A N 1
ATOM 1517 C CA . GLU A 1 182 ? 10.189 18.080 40.964 1.00 31.99 172 GLU A CA 1
ATOM 1518 C C . GLU A 1 182 ? 11.182 18.325 39.852 1.00 33.03 172 GLU A C 1
ATOM 1519 O O . GLU A 1 182 ? 10.807 18.378 38.672 1.00 34.23 172 GLU A O 1
ATOM 1525 N N . THR A 1 183 ? 12.465 18.481 40.212 1.00 32.14 173 THR A N 1
ATOM 1526 C CA . THR A 1 183 ? 13.525 18.535 39.209 1.00 33.22 173 THR A CA 1
ATOM 1527 C C . THR A 1 183 ? 13.619 17.177 38.529 1.00 33.00 173 THR A C 1
ATOM 1528 O O . THR A 1 183 ? 13.978 17.094 37.332 1.00 34.38 173 THR A O 1
ATOM 1532 N N . ASN A 1 184 ? 13.225 16.154 39.280 1.00 33.13 174 ASN A N 1
ATOM 1533 C CA . ASN A 1 184 ? 13.022 14.773 38.790 1.00 34.72 174 ASN A CA 1
ATOM 1534 C C . ASN A 1 184 ? 14.216 14.302 37.973 1.00 33.64 174 ASN A C 1
ATOM 1535 O O . ASN A 1 184 ? 14.079 13.788 36.851 1.00 33.85 174 ASN A O 1
ATOM 1540 N N . LEU A 1 185 ? 15.407 14.498 38.544 1.00 34.00 175 LEU A N 1
ATOM 1541 C CA . LEU A 1 185 ? 16.635 14.081 37.854 1.00 32.75 175 LEU A CA 1
ATOM 1542 C C . LEU A 1 185 ? 16.649 12.575 37.635 1.00 32.14 175 LEU A C 1
ATOM 1543 O O . LEU A 1 185 ? 17.284 12.118 36.709 1.00 31.96 175 LEU A O 1
ATOM 1548 N N . GLY A 1 186 ? 15.948 11.818 38.473 1.00 30.82 176 GLY A N 1
ATOM 1549 C CA . GLY A 1 186 ? 15.769 10.390 38.227 1.00 34.74 176 GLY A CA 1
ATOM 1550 C C . GLY A 1 186 ? 15.154 9.990 36.897 1.00 37.75 176 GLY A C 1
ATOM 1551 O O . GLY A 1 186 ? 15.233 8.824 36.517 1.00 43.96 176 GLY A O 1
ATOM 1552 N N . LEU A 1 187 ? 14.515 10.930 36.205 1.00 33.20 177 LEU A N 1
ATOM 1553 C CA . LEU A 1 187 ? 13.937 10.685 34.897 1.00 35.80 177 LEU A CA 1
ATOM 1554 C C . LEU A 1 187 ? 14.707 11.317 33.742 1.00 38.79 177 LEU A C 1
ATOM 1555 O O . LEU A 1 187 ? 14.270 11.218 32.585 1.00 40.13 177 LEU A O 1
ATOM 1560 N N . ALA A 1 188 ? 15.814 12.003 34.039 1.00 36.34 178 ALA A N 1
ATOM 1561 C CA . ALA A 1 188 ? 16.482 12.887 33.073 1.00 34.14 178 ALA A CA 1
ATOM 1562 C C . ALA A 1 188 ? 17.164 12.185 31.895 1.00 35.63 178 ALA A C 1
ATOM 1563 O O . ALA A 1 188 ? 17.490 12.832 30.886 1.00 38.84 178 ALA A O 1
ATOM 1565 N N . LEU A 1 189 ? 17.392 10.873 32.026 1.00 36.34 179 LEU A N 1
ATOM 1566 C CA . LEU A 1 189 ? 18.002 10.097 30.942 1.00 37.59 179 LEU A CA 1
ATOM 1567 C C . LEU A 1 189 ? 16.966 9.245 30.201 1.00 45.57 179 LEU A C 1
ATOM 1568 O O . LEU A 1 189 ? 17.334 8.306 29.493 1.00 42.20 179 LEU A O 1
ATOM 1573 N N . SER A 1 190 ? 15.684 9.584 30.359 1.00 46.01 180 SER A N 1
ATOM 1574 C CA . SER A 1 190 ? 14.601 8.939 29.616 1.00 49.21 180 SER A CA 1
ATOM 1575 C C . SER A 1 190 ? 14.687 9.239 28.111 1.00 52.93 180 SER A C 1
ATOM 1576 O O . SER A 1 190 ? 15.238 10.262 27.678 1.00 50.25 180 SER A O 1
ATOM 1579 N N . ASN A 1 191 ? 14.148 8.313 27.324 1.00 55.64 181 ASN A N 1
ATOM 1580 C CA . ASN A 1 191 ? 14.044 8.459 25.886 1.00 61.91 181 ASN A CA 1
ATOM 1581 C C . ASN A 1 191 ? 12.665 9.018 25.495 1.00 61.76 181 ASN A C 1
ATOM 1582 O O . ASN A 1 191 ? 12.446 9.420 24.344 1.00 65.85 181 ASN A O 1
ATOM 1587 N N . ASP A 1 192 ? 11.742 9.036 26.458 1.00 59.82 182 ASP A N 1
ATOM 1588 C CA . ASP A 1 192 ? 10.380 9.520 26.239 1.00 60.31 182 ASP A CA 1
ATOM 1589 C C . ASP A 1 192 ? 10.335 11.052 26.280 1.00 61.84 182 ASP A C 1
ATOM 1590 O O . ASP A 1 192 ? 10.685 11.651 27.294 1.00 61.51 182 ASP A O 1
ATOM 1595 N N . GLN A 1 193 ? 9.876 11.675 25.192 1.00 62.68 183 GLN A N 1
ATOM 1596 C CA . GLN A 1 193 ? 9.770 13.141 25.115 1.00 63.77 183 GLN A CA 1
ATOM 1597 C C . GLN A 1 193 ? 8.802 13.727 26.161 1.00 62.00 183 GLN A C 1
ATOM 1598 O O . GLN A 1 193 ? 9.049 14.820 26.685 1.00 58.89 183 GLN A O 1
ATOM 1604 N N . ASP A 1 194 ? 7.723 13.000 26.469 1.00 59.37 184 ASP A N 1
ATOM 1605 C CA . ASP A 1 194 ? 6.725 13.462 27.451 1.00 59.93 184 ASP A CA 1
ATOM 1606 C C . ASP A 1 194 ? 7.261 13.430 28.874 1.00 55.20 184 ASP A C 1
ATOM 1607 O O . ASP A 1 194 ? 6.934 14.299 29.672 1.00 52.97 184 ASP A O 1
ATOM 1612 N N . ILE A 1 195 ? 8.067 12.422 29.197 1.00 52.45 185 ILE A N 1
ATOM 1613 C CA . ILE A 1 195 ? 8.761 12.376 30.491 1.00 48.86 185 ILE A CA 1
ATOM 1614 C C . ILE A 1 195 ? 9.791 13.508 30.607 1.00 45.93 185 ILE A C 1
ATOM 1615 O O . ILE A 1 195 ? 9.889 14.142 31.646 1.00 47.36 185 ILE A O 1
ATOM 1620 N N . LEU A 1 196 ? 10.548 13.745 29.535 1.00 48.99 186 LEU A N 1
ATOM 1621 C CA . LEU A 1 196 ? 11.595 14.782 29.499 1.00 50.54 186 LEU A CA 1
ATOM 1622 C C . LEU A 1 196 ? 11.060 16.219 29.548 1.00 53.80 186 LEU A C 1
ATOM 1623 O O . LEU A 1 196 ? 11.783 17.133 29.961 1.00 51.45 186 LEU A O 1
ATOM 1628 N N . VAL A 1 197 ? 9.823 16.422 29.090 1.00 49.32 187 VAL A N 1
ATOM 1629 C CA . VAL A 1 197 ? 9.183 17.731 29.201 1.00 52.94 187 VAL A CA 1
ATOM 1630 C C . VAL A 1 197 ? 8.821 18.005 30.664 1.00 50.29 187 VAL A C 1
ATOM 1631 O O . VAL A 1 197 ? 8.886 19.144 31.125 1.00 51.80 187 VAL A O 1
ATOM 1635 N N . LYS A 1 198 ? 8.432 16.955 31.376 1.00 49.85 188 LYS A N 1
ATOM 1636 C CA . LYS A 1 198 ? 8.136 17.033 32.801 1.00 50.98 188 LYS A CA 1
ATOM 1637 C C . LYS A 1 198 ? 9.417 17.406 33.576 1.00 46.27 188 LYS A C 1
ATOM 1638 O O . LYS A 1 198 ? 9.367 18.252 34.473 1.00 46.64 188 LYS A O 1
ATOM 1644 N N . VAL A 1 199 ? 10.557 16.806 33.217 1.00 42.64 189 VAL A N 1
ATOM 1645 C CA . VAL A 1 199 ? 11.834 17.187 33.828 1.00 38.88 189 VAL A CA 1
ATOM 1646 C C . VAL A 1 199 ? 12.213 18.623 33.471 1.00 40.65 189 VAL A C 1
ATOM 1647 O O . VAL A 1 199 ? 12.654 19.393 34.326 1.00 40.55 189 VAL A O 1
ATOM 1651 N N . GLU A 1 200 ? 12.012 18.988 32.203 1.00 40.79 190 GLU A N 1
ATOM 1652 C CA . GLU A 1 200 ? 12.346 20.318 31.714 1.00 43.41 190 GLU A CA 1
ATOM 1653 C C . GLU A 1 200 ? 11.566 21.380 32.487 1.00 45.27 190 GLU A C 1
ATOM 1654 O O . GLU A 1 200 ? 12.122 22.411 32.848 1.00 39.25 190 GLU A O 1
ATOM 1660 N N . GLN A 1 201 ? 10.292 21.104 32.748 1.00 44.09 191 GLN A N 1
ATOM 1661 C CA . GLN A 1 201 ? 9.412 22.058 33.437 1.00 48.76 191 GLN A CA 1
ATOM 1662 C C . GLN A 1 201 ? 9.743 22.146 34.939 1.00 45.53 191 GLN A C 1
ATOM 1663 O O . GLN A 1 201 ? 9.756 23.240 35.517 1.00 43.97 191 GLN A O 1
ATOM 1669 N N . GLY A 1 202 ? 10.036 21.004 35.553 1.00 43.30 192 GLY A N 1
ATOM 1670 C CA . GLY A 1 202 ? 10.524 20.965 36.939 1.00 38.84 192 GLY A CA 1
ATOM 1671 C C . GLY A 1 202 ? 11.800 21.774 37.159 1.00 37.19 192 GLY A C 1
ATOM 1672 O O . GLY A 1 202 ? 11.886 22.579 38.102 1.00 36.92 192 GLY A O 1
ATOM 1673 N N . LEU A 1 203 ? 12.776 21.577 36.281 1.00 32.37 193 LEU A N 1
ATOM 1674 C CA . LEU A 1 203 ? 14.033 22.343 36.309 1.00 35.70 193 LEU A CA 1
ATOM 1675 C C . LEU A 1 203 ? 13.747 23.823 36.099 1.00 35.24 193 LEU A C 1
ATOM 1676 O O . LEU A 1 203 ? 14.344 24.676 36.764 1.00 36.57 193 LEU A O 1
ATOM 1681 N N . GLY A 1 204 ? 12.888 24.133 35.125 1.00 36.28 194 GLY A N 1
ATOM 1682 C CA . GLY A 1 204 ? 12.499 25.518 34.884 1.00 35.82 194 GLY A CA 1
ATOM 1683 C C . GLY A 1 204 ? 11.898 26.234 36.080 1.00 35.75 194 GLY A C 1
ATOM 1684 O O . GLY A 1 204 ? 12.280 27.371 36.389 1.00 39.04 194 GLY A O 1
ATOM 1685 N N . ARG A 1 205 ? 10.967 25.592 36.756 1.00 36.48 195 ARG A N 1
ATOM 1686 C CA . ARG A 1 205 ? 10.374 26.154 37.971 1.00 36.55 195 ARG A CA 1
ATOM 1687 C C . ARG A 1 205 ? 11.396 26.373 39.107 1.00 39.76 195 ARG A C 1
ATOM 1688 O O . ARG A 1 205 ? 11.316 27.391 39.825 1.00 39.77 195 ARG A O 1
ATOM 1696 N N . MET A 1 206 ? 12.345 25.441 39.251 1.00 33.52 196 MET A N 1
ATOM 1697 C CA A MET A 1 206 ? 13.433 25.576 40.227 0.50 35.35 196 MET A CA 1
ATOM 1698 C CA B MET A 1 206 ? 13.408 25.603 40.243 0.50 36.74 196 MET A CA 1
ATOM 1699 C C . MET A 1 206 ? 14.249 26.826 39.907 1.00 35.30 196 MET A C 1
ATOM 1700 O O . MET A 1 206 ? 14.524 27.658 40.780 1.00 38.03 196 MET A O 1
ATOM 1709 N N . PHE A 1 207 ? 14.673 26.933 38.654 1.00 36.02 197 PHE A N 1
ATOM 1710 C CA . PHE A 1 207 ? 15.493 28.051 38.227 1.00 36.78 197 PHE A CA 1
ATOM 1711 C C . PHE A 1 207 ? 14.729 29.393 38.303 1.00 37.68 197 PHE A C 1
ATOM 1712 O O . PHE A 1 207 ? 15.351 30.405 38.595 1.00 40.25 197 PHE A O 1
ATOM 1720 N N . ASP A 1 208 ? 13.402 29.378 38.096 1.00 39.76 198 ASP A N 1
ATOM 1721 C CA . ASP A 1 208 ? 12.531 30.562 38.391 1.00 45.70 198 ASP A CA 1
ATOM 1722 C C . ASP A 1 208 ? 12.858 31.098 39.776 1.00 42.21 198 ASP A C 1
ATOM 1723 O O . ASP A 1 208 ? 13.080 32.310 39.967 1.00 44.67 198 ASP A O 1
ATOM 1728 N N . TYR A 1 209 ? 12.852 30.195 40.752 1.00 42.95 199 TYR A N 1
ATOM 1729 C CA . TYR A 1 209 ? 13.061 30.567 42.142 1.00 39.40 199 TYR A CA 1
ATOM 1730 C C . TYR A 1 209 ? 14.534 30.940 42.399 1.00 42.25 199 TYR A C 1
ATOM 1731 O O . TYR A 1 209 ? 14.821 31.977 43.007 1.00 42.52 199 TYR A O 1
ATOM 1740 N N . LEU A 1 210 ? 15.457 30.095 41.940 1.00 39.13 200 LEU A N 1
ATOM 1741 C CA . LEU A 1 210 ? 16.890 30.313 42.196 1.00 42.80 200 LEU A CA 1
ATOM 1742 C C . LEU A 1 210 ? 17.452 31.609 41.606 1.00 44.38 200 LEU A C 1
ATOM 1743 O O . LEU A 1 210 ? 18.249 32.309 42.259 1.00 42.50 200 LEU A O 1
ATOM 1748 N N . VAL A 1 211 ? 17.058 31.917 40.367 1.00 42.67 201 VAL A N 1
ATOM 1749 C CA . VAL A 1 211 ? 17.608 33.065 39.651 1.00 44.92 201 VAL A CA 1
ATOM 1750 C C . VAL A 1 211 ? 17.118 34.364 40.259 1.00 43.70 201 VAL A C 1
ATOM 1751 O O . VAL A 1 211 ? 17.869 35.345 40.267 1.00 41.07 201 VAL A O 1
ATOM 1755 N N . ALA A 1 212 ? 15.890 34.369 40.794 1.00 43.84 202 ALA A N 1
ATOM 1756 C CA . ALA A 1 212 ? 15.433 35.513 41.608 1.00 41.51 202 ALA A CA 1
ATOM 1757 C C . ALA A 1 212 ? 16.288 35.699 42.883 1.00 39.98 202 ALA A C 1
ATOM 1758 O O . ALA A 1 212 ? 16.654 36.824 43.201 1.00 37.88 202 ALA A O 1
ATOM 1760 N N . ALA A 1 213 ? 16.630 34.611 43.582 1.00 39.42 203 ALA A N 1
ATOM 1761 C CA . ALA A 1 213 ? 17.469 34.709 44.780 1.00 36.99 203 ALA A CA 1
ATOM 1762 C C . ALA A 1 213 ? 18.866 35.216 44.398 1.00 38.84 203 ALA A C 1
ATOM 1763 O O . ALA A 1 213 ? 19.454 36.088 45.064 1.00 39.61 203 ALA A O 1
ATOM 1765 N N . ILE A 1 214 ? 19.386 34.688 43.298 1.00 36.67 204 ILE A N 1
ATOM 1766 C CA . ILE A 1 214 ? 20.695 35.079 42.806 1.00 36.55 204 ILE A CA 1
ATOM 1767 C C . ILE A 1 214 ? 20.733 36.552 42.450 1.00 39.16 204 ILE A C 1
ATOM 1768 O O . ILE A 1 214 ? 21.681 37.247 42.790 1.00 37.57 204 ILE A O 1
ATOM 1773 N N . GLU A 1 215 ? 19.690 37.028 41.778 1.00 38.60 205 GLU A N 1
ATOM 1774 C CA . GLU A 1 215 ? 19.630 38.429 41.381 1.00 44.47 205 GLU A CA 1
ATOM 1775 C C . GLU A 1 215 ? 19.489 39.353 42.593 1.00 40.09 205 GLU A C 1
ATOM 1776 O O . GLU A 1 215 ? 20.065 40.434 42.605 1.00 43.48 205 GLU A O 1
ATOM 1782 N N . LYS A 1 216 ? 18.751 38.908 43.610 1.00 41.11 206 LYS A N 1
ATOM 1783 C CA . LYS A 1 216 ? 18.688 39.614 44.891 1.00 40.18 206 LYS A CA 1
ATOM 1784 C C . LYS A 1 216 ? 20.095 39.727 45.475 1.00 41.06 206 LYS A C 1
ATOM 1785 O O . LYS A 1 216 ? 20.539 40.802 45.869 1.00 44.86 206 LYS A O 1
ATOM 1791 N N . ARG A 1 217 ? 20.792 38.597 45.538 1.00 40.77 207 ARG A N 1
ATOM 1792 C CA . ARG A 1 217 ? 22.123 38.579 46.158 1.00 41.47 207 ARG A CA 1
ATOM 1793 C C . ARG A 1 217 ? 23.184 39.341 45.380 1.00 42.17 207 ARG A C 1
ATOM 1794 O O . ARG A 1 217 ? 24.164 39.808 45.965 1.00 40.53 207 ARG A O 1
ATOM 1802 N N . LYS A 1 218 ? 23.008 39.482 44.073 1.00 39.46 208 LYS A N 1
ATOM 1803 C CA . LYS A 1 218 ? 23.877 40.374 43.313 1.00 40.04 208 LYS A CA 1
ATOM 1804 C C . LYS A 1 218 ? 23.870 41.820 43.813 1.00 44.38 208 LYS A C 1
ATOM 1805 O O . LYS A 1 218 ? 24.876 42.517 43.671 1.00 44.64 208 LYS A O 1
ATOM 1811 N N . VAL A 1 219 ? 22.744 42.284 44.359 1.00 45.50 209 VAL A N 1
ATOM 1812 C CA . VAL A 1 219 ? 22.645 43.646 44.845 1.00 46.99 209 VAL A CA 1
ATOM 1813 C C . VAL A 1 219 ? 22.500 43.767 46.370 1.00 46.08 209 VAL A C 1
ATOM 1814 O O . VAL A 1 219 ? 22.854 44.820 46.950 1.00 48.32 209 VAL A O 1
ATOM 1818 N N . GLU A 1 220 ? 21.987 42.714 47.004 1.00 45.79 210 GLU A N 1
ATOM 1819 C CA . GLU A 1 220 ? 21.729 42.695 48.446 1.00 50.80 210 GLU A CA 1
ATOM 1820 C C . GLU A 1 220 ? 22.319 41.410 49.000 1.00 48.92 210 GLU A C 1
ATOM 1821 O O . GLU A 1 220 ? 21.592 40.479 49.405 1.00 46.12 210 GLU A O 1
ATOM 1827 N N . PRO A 1 221 ? 23.658 41.338 49.007 1.00 46.83 211 PRO A N 1
ATOM 1828 C CA . PRO A 1 221 ? 24.287 40.126 49.481 1.00 45.31 211 PRO A CA 1
ATOM 1829 C C . PRO A 1 221 ? 24.117 39.923 50.974 1.00 46.37 211 PRO A C 1
ATOM 1830 O O . PRO A 1 221 ? 23.952 40.898 51.738 1.00 45.64 211 PRO A O 1
ATOM 1834 N N . GLY A 1 222 ? 24.152 38.658 51.375 1.00 43.83 212 GLY A N 1
ATOM 1835 C CA . GLY A 1 222 ? 24.051 38.291 52.769 1.00 45.35 212 GLY A CA 1
ATOM 1836 C C . GLY A 1 222 ? 25.170 37.366 53.160 1.00 43.84 212 GLY A C 1
ATOM 1837 O O . GLY A 1 222 ? 26.114 37.159 52.403 1.00 48.55 212 GLY A O 1
ATOM 1838 N N . ASP A 1 223 ? 25.034 36.790 54.344 1.00 45.83 213 ASP A N 1
ATOM 1839 C CA . ASP A 1 223 ? 25.986 35.831 54.859 1.00 47.15 213 ASP A CA 1
ATOM 1840 C C . ASP A 1 223 ? 25.355 34.482 54.561 1.00 46.33 213 ASP A C 1
ATOM 1841 O O . ASP A 1 223 ? 24.687 33.882 55.416 1.00 51.74 213 ASP A O 1
ATOM 1846 N N . ASP A 1 224 ? 25.530 34.026 53.322 1.00 38.78 214 ASP A N 1
ATOM 1847 C CA . ASP A 1 224 ? 24.988 32.740 52.878 1.00 35.48 214 ASP A CA 1
ATOM 1848 C C . ASP A 1 224 ? 25.752 32.264 51.663 1.00 32.74 214 ASP A C 1
ATOM 1849 O O . ASP A 1 224 ? 26.496 33.054 51.048 1.00 34.83 214 ASP A O 1
ATOM 1854 N N . LEU A 1 225 ? 25.525 31.013 51.287 1.00 31.05 215 LEU A N 1
ATOM 1855 C CA . LEU A 1 225 ? 26.258 30.371 50.185 1.00 31.22 215 LEU A CA 1
ATOM 1856 C C . LEU A 1 225 ? 25.901 30.972 48.815 1.00 30.30 215 LEU A C 1
ATOM 1857 O O . LEU A 1 225 ? 26.757 31.087 47.960 1.00 31.35 215 LEU A O 1
ATOM 1862 N N . THR A 1 226 ? 24.653 31.361 48.607 1.00 30.78 216 THR A N 1
ATOM 1863 C CA . THR A 1 226 ? 24.301 31.977 47.333 1.00 31.32 216 THR A CA 1
ATOM 1864 C C . THR A 1 226 ? 25.145 33.232 47.164 1.00 32.56 216 THR A C 1
ATOM 1865 O O . THR A 1 226 ? 25.728 33.452 46.117 1.00 34.16 216 THR A O 1
ATOM 1869 N N . SER A 1 227 ? 25.202 34.041 48.225 1.00 31.59 217 SER A N 1
ATOM 1870 C CA . SER A 1 227 ? 25.906 35.310 48.197 1.00 31.03 217 SER A CA 1
ATOM 1871 C C . SER A 1 227 ? 27.385 35.095 47.966 1.00 36.67 217 SER A C 1
ATOM 1872 O O . SER A 1 227 ? 27.999 35.853 47.219 1.00 37.39 217 SER A O 1
ATOM 1875 N N . ASP A 1 228 ? 27.945 34.062 48.581 1.00 37.18 218 A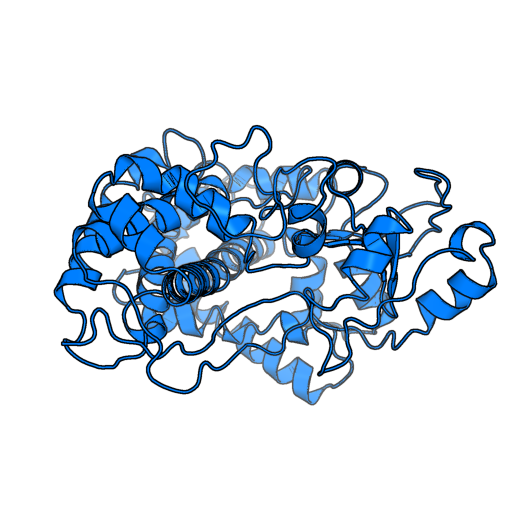SP A N 1
ATOM 1876 C CA . ASP A 1 228 ? 29.364 33.755 48.426 1.00 37.41 218 ASP A CA 1
ATOM 1877 C C . ASP A 1 228 ? 29.691 33.334 46.997 1.00 36.49 218 ASP A C 1
ATOM 1878 O O . ASP A 1 228 ? 30.725 33.710 46.453 1.00 37.03 218 ASP A O 1
ATOM 1883 N N . ILE A 1 229 ? 28.823 32.552 46.376 1.00 32.94 219 ILE A N 1
ATOM 1884 C CA . ILE A 1 229 ? 29.050 32.160 44.990 1.00 32.07 219 ILE A CA 1
ATOM 1885 C C . ILE A 1 229 ? 28.857 33.385 44.082 1.00 31.52 219 ILE A C 1
ATOM 1886 O O . ILE A 1 229 ? 29.567 33.558 43.107 1.00 33.86 219 ILE A O 1
ATOM 1891 N N . VAL A 1 230 ? 27.923 34.259 44.439 1.00 33.11 220 VAL A N 1
ATOM 1892 C CA . VAL A 1 230 ? 27.760 35.522 43.711 1.00 34.37 220 VAL A CA 1
ATOM 1893 C C . VAL A 1 230 ? 29.034 36.386 43.754 1.00 34.63 220 VAL A C 1
ATOM 1894 O O . VAL A 1 230 ? 29.389 37.028 42.746 1.00 37.32 220 VAL A O 1
ATOM 1898 N N A ARG A 1 231 ? 29.730 36.418 44.891 0.70 39.47 221 ARG A N 1
ATOM 1899 N N B ARG A 1 231 ? 29.718 36.411 44.904 0.30 36.45 221 ARG A N 1
ATOM 1900 C CA A ARG A 1 231 ? 30.987 37.193 44.976 0.70 39.27 221 ARG A CA 1
ATOM 1901 C CA B ARG A 1 231 ? 30.998 37.138 45.037 0.30 36.39 221 ARG A CA 1
ATOM 1902 C C A ARG A 1 231 ? 32.022 36.627 43.997 0.70 38.63 221 ARG A C 1
ATOM 1903 C C B ARG A 1 231 ? 32.008 36.624 44.015 0.30 36.58 221 ARG A C 1
ATOM 1904 O O A ARG A 1 231 ? 32.722 37.394 43.322 0.70 36.80 221 ARG A O 1
ATOM 1905 O O B ARG A 1 231 ? 32.686 37.412 43.347 0.30 36.31 221 ARG A O 1
ATOM 1920 N N . ALA A 1 232 ? 32.093 35.301 43.900 1.00 35.56 222 ALA A N 1
ATOM 1921 C CA . ALA A 1 232 ? 32.958 34.643 42.921 1.00 36.38 222 ALA A CA 1
ATOM 1922 C C . ALA A 1 232 ? 32.563 35.060 41.508 1.00 36.88 222 ALA A C 1
ATOM 1923 O O . ALA A 1 232 ? 33.422 35.366 40.682 1.00 36.68 222 ALA A O 1
ATOM 1925 N N . PHE A 1 233 ? 31.263 35.175 41.265 1.00 36.54 223 PHE A N 1
ATOM 1926 C CA . PHE A 1 233 ? 30.763 35.700 39.992 1.00 38.76 223 PHE A CA 1
ATOM 1927 C C . PHE A 1 233 ? 31.200 37.156 39.763 1.00 39.57 223 PHE A C 1
ATOM 1928 O O . PHE A 1 233 ? 31.716 37.501 38.687 1.00 43.34 223 PHE A O 1
ATOM 1936 N N . HIS A 1 234 ? 31.026 38.012 40.765 1.00 40.03 224 HIS A N 1
ATOM 1937 C CA . HIS A 1 234 ? 31.474 39.414 40.638 1.00 41.31 224 HIS A CA 1
ATOM 1938 C C . HIS A 1 234 ? 32.981 39.494 40.367 1.00 38.61 224 HIS A C 1
ATOM 1939 O O . HIS A 1 234 ? 33.458 40.478 39.760 1.00 41.39 224 HIS A O 1
ATOM 1946 N N . ASP A 1 235 ? 33.725 38.510 40.885 1.00 41.13 225 ASP A N 1
ATOM 1947 C CA . ASP A 1 235 ? 35.174 38.419 40.728 1.00 42.63 225 ASP A CA 1
ATOM 1948 C C . ASP A 1 235 ? 35.611 37.726 39.447 1.00 44.07 225 ASP A C 1
ATOM 1949 O O . ASP A 1 235 ? 36.808 37.479 39.274 1.00 42.55 225 ASP A O 1
ATOM 1954 N N . GLY A 1 236 ? 34.656 37.419 38.561 1.00 43.84 226 GLY A N 1
ATOM 1955 C CA . GLY A 1 236 ? 34.941 36.783 37.263 1.00 44.25 226 GLY A CA 1
ATOM 1956 C C . GLY A 1 236 ? 35.261 35.291 37.243 1.00 45.35 226 GLY A C 1
ATOM 1957 O O . GLY A 1 236 ? 35.642 34.752 36.205 1.00 45.86 226 GLY A O 1
ATOM 1958 N N . VAL A 1 237 ? 35.085 34.606 38.372 1.00 38.81 227 VAL A N 1
ATOM 1959 C CA . VAL A 1 237 ? 35.527 33.224 38.516 1.00 37.93 227 VAL A CA 1
ATOM 1960 C C . VAL A 1 237 ? 34.602 32.209 37.808 1.00 38.08 227 VAL A C 1
ATOM 1961 O O . VAL A 1 237 ? 35.064 31.150 37.344 1.00 37.30 227 VAL A O 1
ATOM 1965 N N . LEU A 1 238 ? 33.310 32.530 37.742 1.00 37.52 228 LEU A N 1
ATOM 1966 C CA . LEU A 1 238 ? 32.306 31.718 37.044 1.00 35.34 228 LEU A CA 1
ATOM 1967 C C . LEU A 1 238 ? 31.276 32.657 36.430 1.00 39.51 228 LEU A C 1
ATOM 1968 O O . LEU A 1 238 ? 31.154 33.818 36.844 1.00 40.93 228 LEU A O 1
ATOM 1973 N N . ASP A 1 239 ? 30.544 32.165 35.434 1.00 37.73 229 ASP A N 1
ATOM 1974 C CA . ASP A 1 239 ? 29.552 32.996 34.776 1.00 40.96 229 ASP A CA 1
ATOM 1975 C C . ASP A 1 239 ? 28.163 32.734 35.354 1.00 38.46 229 ASP A C 1
ATOM 1976 O O . ASP A 1 239 ? 28.020 31.930 36.273 1.00 34.42 229 ASP A O 1
ATOM 1981 N N . ASP A 1 240 ? 27.153 33.412 34.801 1.00 38.26 230 ASP A N 1
ATOM 1982 C CA . ASP A 1 240 ? 25.777 33.351 35.311 1.00 38.24 230 ASP A CA 1
ATOM 1983 C C . ASP A 1 240 ? 25.184 31.970 35.199 1.00 36.15 230 ASP A C 1
ATOM 1984 O O . ASP A 1 240 ? 24.487 31.508 36.088 1.00 35.93 230 ASP A O 1
ATOM 1989 N N . TYR A 1 241 ? 25.473 31.309 34.089 1.00 40.85 231 TYR A N 1
ATOM 1990 C CA . TYR A 1 241 ? 24.967 29.968 33.838 1.00 35.37 231 TYR A CA 1
ATOM 1991 C C . TYR A 1 241 ? 25.553 28.974 34.835 1.00 31.10 231 TYR A C 1
ATOM 1992 O O . TYR A 1 241 ? 24.855 28.176 35.446 1.00 33.09 231 TYR A O 1
ATOM 2001 N N . GLU A 1 242 ? 26.850 29.100 35.034 1.00 32.99 232 GLU A N 1
ATOM 2002 C CA . GLU A 1 242 ? 27.507 28.287 36.015 1.00 30.93 232 GLU A CA 1
ATOM 2003 C C . GLU A 1 242 ? 27.019 28.570 37.440 1.00 32.19 232 GLU A C 1
ATOM 2004 O O . GLU A 1 242 ? 26.838 27.640 38.222 1.00 30.35 232 GLU A O 1
ATOM 2010 N N . LEU A 1 243 ? 26.805 29.839 37.755 1.00 32.13 233 LEU A N 1
ATOM 2011 C CA . LEU A 1 243 ? 26.311 30.257 39.070 1.00 31.80 233 LEU A CA 1
ATOM 2012 C C . LEU A 1 243 ? 24.994 29.569 39.401 1.00 32.23 233 LEU A C 1
ATOM 2013 O O . LEU A 1 243 ? 24.870 28.918 40.439 1.00 29.68 233 LEU A O 1
ATOM 2018 N N . ARG A 1 244 ? 23.997 29.683 38.527 1.00 32.94 234 ARG A N 1
ATOM 2019 C CA . ARG A 1 244 ? 22.706 29.088 38.818 1.00 30.82 234 ARG A CA 1
ATOM 2020 C C . ARG A 1 244 ? 22.775 27.559 38.816 1.00 31.20 234 ARG A C 1
ATOM 2021 O O . ARG A 1 244 ? 22.102 26.931 39.605 1.00 28.91 234 ARG A O 1
ATOM 2029 N N . THR A 1 245 ? 23.587 26.996 37.938 1.00 29.80 235 THR A N 1
ATOM 2030 C CA . THR A 1 245 ? 23.733 25.544 37.861 1.00 27.43 235 THR A CA 1
ATOM 2031 C C . THR A 1 245 ? 24.340 24.997 39.136 1.00 30.40 235 THR A C 1
ATOM 2032 O O . THR A 1 245 ? 23.926 23.945 39.610 1.00 29.75 235 THR A O 1
ATOM 2036 N N . LEU A 1 246 ? 25.287 25.735 39.696 1.00 27.78 236 LEU A N 1
ATOM 2037 C CA . LEU A 1 246 ? 25.981 25.283 40.922 1.00 26.28 236 LEU A CA 1
ATOM 2038 C C . LEU A 1 246 ? 25.044 25.357 42.128 1.00 27.97 236 LEU A C 1
ATOM 2039 O O . LEU A 1 246 ? 24.952 24.406 42.908 1.00 28.63 236 LEU A O 1
ATOM 2044 N N . VAL A 1 247 ? 24.349 26.475 42.291 1.00 27.92 237 VAL A N 1
ATOM 2045 C CA . VAL A 1 247 ? 23.385 26.629 43.377 1.00 30.43 237 VAL A CA 1
ATOM 2046 C C . VAL A 1 247 ? 22.317 25.523 43.289 1.00 29.17 237 VAL A C 1
ATOM 2047 O O . VAL A 1 247 ? 21.985 24.900 44.305 1.00 28.69 237 VAL A O 1
ATOM 2051 N N . ALA A 1 248 ? 21.807 25.258 42.085 1.00 28.96 238 ALA A N 1
ATOM 2052 C CA . ALA A 1 248 ? 20.772 24.246 41.893 1.00 27.35 238 ALA A CA 1
ATOM 2053 C C . ALA A 1 248 ? 21.288 22.857 42.273 1.00 25.91 238 ALA A C 1
ATOM 2054 O O . ALA A 1 248 ? 20.594 22.090 42.940 1.00 25.76 238 ALA A O 1
ATOM 2056 N N . THR A 1 249 ? 22.525 22.562 41.890 1.00 26.92 239 THR A N 1
ATOM 2057 C CA . THR A 1 249 ? 23.117 21.251 42.180 1.00 26.48 239 THR A CA 1
ATOM 2058 C C . THR A 1 249 ? 23.124 21.030 43.690 1.00 25.30 239 THR A C 1
ATOM 2059 O O . THR A 1 249 ? 22.781 19.937 44.179 1.00 25.25 239 THR A O 1
ATOM 2063 N N . VAL A 1 250 ? 23.547 22.046 44.434 1.00 26.59 240 VAL A N 1
ATOM 2064 C CA . VAL A 1 250 ? 23.690 21.940 45.880 1.00 24.10 240 VAL A CA 1
ATOM 2065 C C . VAL A 1 250 ? 22.313 21.763 46.539 1.00 25.59 240 VAL A C 1
ATOM 2066 O O . VAL A 1 250 ? 22.153 20.909 47.398 1.00 25.10 240 VAL A O 1
ATOM 2070 N N . LEU A 1 251 ? 21.334 22.578 46.137 1.00 25.21 241 LEU A N 1
ATOM 2071 C CA . LEU A 1 251 ? 19.988 22.460 46.671 1.00 26.88 241 LEU A CA 1
ATOM 2072 C C . LEU A 1 251 ? 19.382 21.066 46.460 1.00 27.85 241 LEU A C 1
ATOM 2073 O O . LEU A 1 251 ? 18.907 20.406 47.407 1.00 28.72 241 LEU A O 1
ATOM 2078 N N . VAL A 1 252 ? 19.429 20.616 45.217 1.00 25.95 242 VAL A N 1
ATOM 2079 C CA . VAL A 1 252 ? 18.803 19.354 44.857 1.00 25.19 242 VAL A CA 1
ATOM 2080 C C . VAL A 1 252 ? 19.496 18.197 45.572 1.00 24.82 242 VAL A C 1
ATOM 2081 O O . VAL A 1 252 ? 18.848 17.287 46.107 1.00 27.04 242 VAL A O 1
ATOM 2085 N N . ALA A 1 253 ? 20.824 18.236 45.598 1.00 23.36 243 ALA A N 1
ATOM 2086 C CA . ALA A 1 253 ? 21.580 17.145 46.212 1.00 23.21 243 ALA A CA 1
ATOM 2087 C C . ALA A 1 253 ? 21.327 17.082 47.719 1.00 25.66 243 ALA A C 1
ATOM 2088 O O . ALA A 1 253 ? 21.380 15.990 48.312 1.00 28.64 243 ALA A O 1
ATOM 2090 N N . GLY A 1 254 ? 21.107 18.230 48.347 1.00 25.38 244 GLY A N 1
ATOM 2091 C CA . GLY A 1 254 ? 21.059 18.335 49.796 1.00 26.67 244 GLY A CA 1
ATOM 2092 C C . GLY A 1 254 ? 19.707 18.118 50.436 1.00 31.85 244 GLY A C 1
ATOM 2093 O O . GLY A 1 254 ? 19.632 17.857 51.624 1.00 38.26 244 GLY A O 1
ATOM 2094 N N . TYR A 1 255 ? 18.645 18.238 49.658 1.00 22.95 245 TYR A N 1
ATOM 2095 C CA . TYR A 1 255 ? 17.320 18.105 50.237 1.00 21.56 245 TYR A CA 1
ATOM 2096 C C . TYR A 1 255 ? 16.734 16.710 50.340 1.00 21.94 245 TYR A C 1
ATOM 2097 O O . TYR A 1 255 ? 16.536 16.202 51.437 1.00 23.54 245 TYR A O 1
ATOM 2106 N N A GLU A 1 256 ? 16.433 16.068 49.213 0.50 20.83 246 GLU A N 1
ATOM 2107 N N B GLU A 1 256 ? 16.433 16.066 49.225 0.50 22.78 246 GLU A N 1
ATOM 2108 C CA A GLU A 1 256 ? 15.638 14.828 49.305 0.50 21.77 246 GLU A CA 1
ATOM 2109 C CA B GLU A 1 256 ? 15.625 14.848 49.339 0.50 24.11 246 GLU A CA 1
ATOM 2110 C C A GLU A 1 256 ? 16.402 13.694 49.961 0.50 20.74 246 GLU A C 1
ATOM 2111 C C B GLU A 1 256 ? 16.391 13.667 49.932 0.50 22.97 246 GLU A C 1
ATOM 2112 O O A GLU A 1 256 ? 15.818 12.911 50.711 0.50 20.29 246 GLU A O 1
ATOM 2113 O O B GLU A 1 256 ? 15.794 12.830 50.622 0.50 23.00 246 GLU A O 1
ATOM 2124 N N . THR A 1 257 ? 17.702 13.587 49.680 1.00 21.09 247 THR A N 1
ATOM 2125 C CA . THR A 1 257 ? 18.536 12.546 50.276 1.00 20.90 247 THR A CA 1
ATOM 2126 C C . THR A 1 257 ? 18.456 12.586 51.803 1.00 18.99 247 THR A C 1
ATOM 2127 O O . THR A 1 257 ? 18.282 11.586 52.481 1.00 20.18 247 THR A O 1
ATOM 2131 N N . THR A 1 258 ? 18.602 13.780 52.360 1.00 21.97 248 THR A N 1
ATOM 2132 C CA . THR A 1 258 ? 18.601 13.984 53.812 1.00 20.11 248 THR A CA 1
ATOM 2133 C C . THR A 1 258 ? 17.231 13.643 54.402 1.00 18.83 248 THR A C 1
ATOM 2134 O O . THR A 1 258 ? 17.153 12.908 55.379 1.00 21.76 248 THR A O 1
ATOM 2138 N N . ASN A 1 259 ? 16.192 14.094 53.714 1.00 21.83 249 ASN A N 1
ATOM 2139 C CA . ASN A 1 259 ? 14.810 13.793 54.069 1.00 21.29 249 ASN A CA 1
ATOM 2140 C C . ASN A 1 259 ? 14.649 12.282 54.135 1.00 20.99 249 ASN A C 1
ATOM 2141 O O . ASN A 1 259 ? 14.267 11.684 55.166 1.00 20.67 249 ASN A O 1
ATOM 2146 N N . HIS A 1 260 ? 14.996 11.607 53.040 1.00 18.88 250 HIS A N 1
ATOM 2147 C CA . HIS A 1 260 ? 14.871 10.161 53.020 1.00 18.46 250 HIS A CA 1
ATOM 2148 C C . HIS A 1 260 ? 15.646 9.450 54.147 1.00 20.67 250 HIS A C 1
ATOM 2149 O O . HIS A 1 260 ? 15.188 8.463 54.751 1.00 20.09 250 HIS A O 1
ATOM 2156 N N . GLN A 1 261 ? 16.873 9.907 54.387 1.00 17.85 251 GLN A N 1
ATOM 2157 C CA . GLN A 1 261 ? 17.705 9.244 55.340 1.00 17.78 251 GLN A CA 1
ATOM 2158 C C . GLN A 1 261 ? 17.161 9.356 56.750 1.00 19.82 251 GLN A C 1
ATOM 2159 O O . GLN A 1 261 ? 17.308 8.422 57.539 1.00 20.75 251 GLN A O 1
ATOM 2165 N N . LEU A 1 262 ? 16.560 10.511 57.073 1.00 21.66 252 LEU A N 1
ATOM 2166 C CA . LEU A 1 262 ? 15.871 10.690 58.368 1.00 21.15 252 LEU A CA 1
ATOM 2167 C C . LEU A 1 262 ? 14.690 9.702 58.509 1.00 20.86 252 LEU A C 1
ATOM 2168 O O . LEU A 1 262 ? 14.484 9.097 59.569 1.00 22.48 252 LEU A O 1
ATOM 2173 N N . ALA A 1 263 ? 13.904 9.539 57.437 1.00 19.80 253 ALA A N 1
ATOM 2174 C CA . ALA A 1 263 ? 12.797 8.601 57.467 1.00 20.09 253 ALA A CA 1
ATOM 2175 C C . ALA A 1 263 ? 13.305 7.181 57.638 1.00 20.42 253 ALA A C 1
ATOM 2176 O O . ALA A 1 263 ? 12.749 6.395 58.381 1.00 21.74 253 ALA A O 1
ATOM 2178 N N . LEU A 1 264 ? 14.374 6.825 56.923 1.00 19.81 254 LEU A N 1
ATOM 2179 C CA . LEU A 1 264 ? 14.973 5.508 57.101 1.00 20.85 254 LEU A CA 1
ATOM 2180 C C . LEU A 1 264 ? 15.455 5.219 58.520 1.00 19.96 254 LEU A C 1
ATOM 2181 O O . LEU A 1 264 ? 15.272 4.104 58.982 1.00 20.72 254 LEU A O 1
ATOM 2186 N N . ALA A 1 265 ? 15.999 6.220 59.204 1.00 20.80 255 ALA A N 1
ATOM 2187 C CA . ALA A 1 265 ? 16.400 6.068 60.603 1.00 18.76 255 ALA A CA 1
ATOM 2188 C C . ALA A 1 265 ? 15.192 5.630 61.437 1.00 21.00 255 ALA A C 1
ATOM 2189 O O . ALA A 1 265 ? 15.261 4.700 62.244 1.00 19.89 255 ALA A O 1
ATOM 2191 N N . MET A 1 266 ? 14.066 6.310 61.240 1.00 20.29 256 MET A N 1
ATOM 2192 C CA . MET A 1 266 ? 12.859 5.966 62.015 1.00 19.88 256 MET A CA 1
ATOM 2193 C C . MET A 1 266 ? 12.370 4.550 61.743 1.00 20.42 256 MET A C 1
ATOM 2194 O O . MET A 1 266 ? 11.993 3.806 62.632 1.00 20.51 256 MET A O 1
ATOM 2199 N N . TYR A 1 267 ? 12.400 4.145 60.477 1.00 20.07 257 TYR A N 1
ATOM 2200 C CA . TYR A 1 267 ? 12.029 2.790 60.104 1.00 20.24 257 TYR A CA 1
ATOM 2201 C C . TYR A 1 267 ? 12.929 1.719 60.758 1.00 19.02 257 TYR A C 1
ATOM 2202 O O . TYR A 1 267 ? 12.432 0.730 61.263 1.00 20.83 257 TYR A O 1
ATOM 2211 N N . ASP A 1 268 ? 14.232 1.977 60.782 1.00 20.27 258 ASP A N 1
ATOM 2212 C CA . ASP A 1 268 ? 15.188 1.087 61.471 1.00 19.90 258 ASP A CA 1
ATOM 2213 C C . ASP A 1 268 ? 14.858 0.948 62.965 1.00 20.54 258 ASP A C 1
ATOM 2214 O O . ASP A 1 268 ? 14.783 -0.152 63.517 1.00 21.98 258 ASP A O 1
ATOM 2219 N N . PHE A 1 269 ? 14.580 2.064 63.619 1.00 20.22 259 PHE A N 1
ATOM 2220 C CA . PHE A 1 269 ? 14.284 2.018 65.019 1.00 19.19 259 PHE A CA 1
ATOM 2221 C C . PHE A 1 269 ? 12.910 1.447 65.318 1.00 21.59 259 PHE A C 1
ATOM 2222 O O . PHE A 1 269 ? 12.690 0.895 66.383 1.00 21.63 259 PHE A O 1
ATOM 2230 N N . ALA A 1 270 ? 11.955 1.526 64.387 1.00 20.38 260 ALA A N 1
ATOM 2231 C CA . ALA A 1 270 ? 10.685 0.863 64.576 1.00 19.37 260 ALA A CA 1
ATOM 2232 C C . ALA A 1 270 ? 10.839 -0.646 64.655 1.00 19.76 260 ALA A C 1
ATOM 2233 O O . ALA A 1 270 ? 10.127 -1.310 65.417 1.00 22.68 260 ALA A O 1
ATOM 2235 N N . GLN A 1 271 ? 11.805 -1.171 63.911 1.00 21.66 261 GLN A N 1
ATOM 2236 C CA A GLN A 1 271 ? 12.130 -2.588 63.951 0.60 24.81 261 GLN A CA 1
ATOM 2237 C CA B GLN A 1 271 ? 12.099 -2.606 64.005 0.40 24.38 261 GLN A CA 1
ATOM 2238 C C . GLN A 1 271 ? 12.904 -2.973 65.239 1.00 26.49 261 GLN A C 1
ATOM 2239 O O . GLN A 1 271 ? 12.742 -4.073 65.770 1.00 30.65 261 GLN A O 1
ATOM 2250 N N . HIS A 1 272 ? 13.700 -2.044 65.741 1.00 22.54 262 HIS A N 1
ATOM 2251 C CA . HIS A 1 272 ? 14.630 -2.252 66.877 1.00 25.92 262 HIS A CA 1
ATOM 2252 C C . HIS A 1 272 ? 14.427 -1.199 67.983 1.00 23.73 262 HIS A C 1
ATOM 2253 O O . HIS A 1 272 ? 15.325 -0.378 68.277 1.00 23.38 262 HIS A O 1
ATOM 2260 N N . PRO A 1 273 ? 13.256 -1.201 68.625 1.00 23.03 263 PRO A N 1
ATOM 2261 C CA . PRO A 1 273 ? 12.955 -0.157 69.606 1.00 25.64 263 PRO A CA 1
ATOM 2262 C C . PRO A 1 273 ? 13.869 -0.213 70.849 1.00 23.66 263 PRO A C 1
ATOM 2263 O O . PRO A 1 273 ? 14.083 0.799 71.503 1.00 24.69 263 PRO A O 1
ATOM 2267 N N . ASP A 1 274 ? 14.354 -1.404 71.175 1.00 27.16 264 ASP A N 1
ATOM 2268 C CA . ASP A 1 274 ? 15.335 -1.577 72.254 1.00 27.74 264 ASP A CA 1
ATOM 2269 C C . ASP A 1 274 ? 16.559 -0.645 72.025 1.00 28.31 264 ASP A C 1
ATOM 2270 O O . ASP A 1 274 ? 17.133 -0.086 72.965 1.00 30.44 264 ASP A O 1
ATOM 2275 N N . GLN A 1 275 ? 16.939 -0.440 70.766 1.00 24.96 265 GLN A N 1
ATOM 2276 C CA . GLN A 1 275 ? 18.101 0.384 70.486 1.00 24.95 265 GLN A CA 1
ATOM 2277 C C . GLN A 1 275 ? 17.779 1.860 70.575 1.00 23.95 265 GLN A C 1
ATOM 2278 O O . GLN A 1 275 ? 18.605 2.679 70.983 1.00 25.72 265 GLN A O 1
ATOM 2284 N N . TRP A 1 276 ? 16.533 2.205 70.214 1.00 22.60 266 TRP A N 1
ATOM 2285 C CA . TRP A 1 276 ? 16.040 3.545 70.528 1.00 23.25 266 TRP A CA 1
ATOM 2286 C C . TRP A 1 276 ? 16.166 3.871 72.029 1.00 24.05 266 TRP A C 1
ATOM 2287 O O . TRP A 1 276 ? 16.640 4.946 72.390 1.00 24.99 266 TRP A O 1
ATOM 2298 N N . MET A 1 277 ? 15.748 2.947 72.874 1.00 25.07 267 MET A N 1
ATOM 2299 C CA . MET A 1 277 ? 15.831 3.138 74.301 1.00 27.53 267 MET A CA 1
ATOM 2300 C C . MET A 1 277 ? 17.281 3.290 74.773 1.00 29.73 267 MET A C 1
ATOM 2301 O O . MET A 1 277 ? 17.534 3.988 75.759 1.00 30.14 267 MET A O 1
ATOM 2306 N N . LYS A 1 278 ? 18.222 2.656 74.094 1.00 30.99 268 LYS A N 1
ATOM 2307 C CA . LYS A 1 278 ? 19.616 2.811 74.514 1.00 27.98 268 LYS A CA 1
ATOM 2308 C C . LYS A 1 278 ? 20.120 4.216 74.237 1.00 28.34 268 LYS A C 1
ATOM 2309 O O . LYS A 1 278 ? 20.937 4.769 74.965 1.00 29.01 268 LYS A O 1
ATOM 2315 N N . ILE A 1 279 ? 19.675 4.787 73.122 1.00 26.29 269 ILE A N 1
ATOM 2316 C CA . ILE A 1 279 ? 20.029 6.157 72.827 1.00 23.80 269 ILE A CA 1
ATOM 2317 C C . ILE A 1 279 ? 19.365 7.101 73.839 1.00 27.20 269 ILE A C 1
ATOM 2318 O O . ILE A 1 279 ? 19.964 8.075 74.310 1.00 29.42 269 ILE A O 1
ATOM 2323 N N . LYS A 1 280 ? 18.121 6.812 74.195 1.00 27.74 270 LYS A N 1
ATOM 2324 C CA . LYS A 1 280 ? 17.445 7.606 75.197 1.00 31.12 270 LYS A CA 1
ATOM 2325 C C . LYS A 1 280 ? 18.223 7.588 76.518 1.00 31.01 270 LYS A C 1
ATOM 2326 O O . LYS A 1 280 ? 18.387 8.628 77.140 1.00 32.71 270 LYS A O 1
ATOM 2332 N N . GLU A 1 281 ? 18.666 6.401 76.937 1.00 29.86 271 GLU A N 1
ATOM 2333 C CA . GLU A 1 281 ? 19.459 6.262 78.179 1.00 33.19 271 GLU A CA 1
ATOM 2334 C C . GLU A 1 281 ? 20.807 6.970 78.067 1.00 35.51 271 GLU A C 1
ATOM 2335 O O . GLU A 1 281 ? 21.274 7.600 79.030 1.00 38.53 271 GLU A O 1
ATOM 2341 N N . ASN A 1 282 ? 21.431 6.868 76.901 1.00 30.38 272 ASN A N 1
ATOM 2342 C CA . ASN A 1 282 ? 22.747 7.429 76.667 1.00 32.78 272 ASN A CA 1
ATOM 2343 C C . ASN A 1 282 ? 22.799 8.185 75.328 1.00 29.30 272 ASN A C 1
ATOM 2344 O O . ASN A 1 282 ? 23.226 7.639 74.315 1.00 27.79 272 ASN A O 1
ATOM 2349 N N . PRO A 1 283 ? 22.349 9.449 75.305 1.00 30.20 273 PRO A N 1
ATOM 2350 C CA . PRO A 1 283 ? 22.215 10.124 74.009 1.00 31.91 273 PRO A CA 1
ATOM 2351 C C . PRO A 1 283 ? 23.541 10.418 73.302 1.00 30.57 273 PRO A C 1
ATOM 2352 O O . PRO A 1 283 ? 23.546 10.750 72.110 1.00 29.46 273 PRO A O 1
ATOM 2356 N N . GLU A 1 284 ? 24.646 10.277 74.044 1.00 29.98 274 GLU A N 1
ATOM 2357 C CA . GLU A 1 284 ? 25.997 10.310 73.432 1.00 32.26 274 GLU A CA 1
ATOM 2358 C C . GLU A 1 284 ? 26.181 9.243 72.355 1.00 31.45 274 GLU A C 1
ATOM 2359 O O . GLU A 1 284 ? 27.090 9.375 71.550 1.00 29.13 274 GLU A O 1
ATOM 2365 N N . LEU A 1 285 ? 25.339 8.207 72.377 1.00 25.60 275 LEU A N 1
ATOM 2366 C CA . LEU A 1 285 ? 25.338 7.195 71.324 1.00 26.56 275 LEU A CA 1
ATOM 2367 C C . LEU A 1 285 ? 24.836 7.723 69.986 1.00 26.05 275 LEU A C 1
ATOM 2368 O O . LEU A 1 285 ? 24.979 7.016 68.995 1.00 23.56 275 LEU A O 1
ATOM 2373 N N . ALA A 1 286 ? 24.286 8.937 69.891 1.00 26.19 276 ALA A N 1
ATOM 2374 C CA . ALA A 1 286 ? 23.622 9.327 68.642 1.00 23.52 276 ALA A CA 1
ATOM 2375 C C . ALA A 1 286 ? 24.521 9.299 67.400 1.00 24.02 276 ALA A C 1
ATOM 2376 O O . ALA A 1 286 ? 24.078 8.801 66.362 1.00 22.19 276 ALA A O 1
ATOM 2378 N N . PRO A 1 287 ? 25.760 9.823 67.457 1.00 24.19 277 PRO A N 1
ATOM 2379 C CA . PRO A 1 287 ? 26.638 9.760 66.282 1.00 23.05 277 PRO A CA 1
ATOM 2380 C C . PRO A 1 287 ? 26.866 8.331 65.802 1.00 24.40 277 PRO A C 1
ATOM 2381 O O . PRO A 1 287 ? 26.781 8.043 64.623 1.00 22.84 277 PRO A O 1
ATOM 2385 N N . GLN A 1 288 ? 27.138 7.429 66.723 1.00 23.49 278 GLN A N 1
ATOM 2386 C CA . GLN A 1 288 ? 27.360 6.022 66.404 1.00 22.21 278 GLN A CA 1
ATOM 2387 C C . GLN A 1 288 ? 26.105 5.375 65.854 1.00 22.08 278 GLN A C 1
ATOM 2388 O O . GLN A 1 288 ? 26.145 4.557 64.875 1.00 21.17 278 GLN A O 1
ATOM 2394 N N . ALA A 1 289 ? 24.967 5.798 66.360 1.00 21.22 279 ALA A N 1
ATOM 2395 C CA . ALA A 1 289 ? 23.685 5.301 65.866 1.00 19.82 279 ALA A CA 1
ATOM 2396 C C . ALA A 1 289 ? 23.430 5.762 64.436 1.00 20.92 279 ALA A C 1
ATOM 2397 O O . ALA A 1 289 ? 22.982 4.947 63.603 1.00 20.40 279 ALA A O 1
ATOM 2399 N N . VAL A 1 290 ? 23.701 7.049 64.177 1.00 21.03 280 VAL A N 1
ATOM 2400 C CA . VAL A 1 290 ? 23.605 7.593 62.845 1.00 19.75 280 VAL A CA 1
ATOM 2401 C C . VAL A 1 290 ? 24.479 6.803 61.898 1.00 19.85 280 VAL A C 1
ATOM 2402 O O . VAL A 1 290 ? 24.026 6.459 60.808 1.00 20.35 280 VAL A O 1
ATOM 2406 N N . GLU A 1 291 ? 25.707 6.491 62.294 1.00 19.63 281 GLU A N 1
ATOM 2407 C CA . GLU A 1 291 ? 26.578 5.773 61.396 1.00 19.13 281 GLU A CA 1
ATOM 2408 C C . GLU A 1 291 ? 26.031 4.375 61.098 1.00 18.44 281 GLU A C 1
ATOM 2409 O O . GLU A 1 291 ? 26.179 3.882 59.961 1.00 18.79 281 GLU A O 1
ATOM 2415 N N . GLU A 1 292 ? 25.377 3.748 62.072 1.00 18.47 282 GLU A N 1
ATOM 2416 C CA . GLU A 1 292 ? 24.770 2.431 61.873 1.00 17.74 282 GLU A CA 1
ATOM 2417 C C . GLU A 1 292 ? 23.554 2.471 60.939 1.00 18.90 282 GLU A C 1
ATOM 2418 O O . GLU A 1 292 ? 23.316 1.527 60.172 1.00 18.70 282 GLU A O 1
ATOM 2424 N N . VAL A 1 293 ? 22.772 3.550 61.045 1.00 18.30 283 VAL A N 1
ATOM 2425 C CA . VAL A 1 293 ? 21.692 3.796 60.084 1.00 17.16 283 VAL A CA 1
ATOM 2426 C C . VAL A 1 293 ? 22.258 3.973 58.666 1.00 19.67 283 VAL A C 1
ATOM 2427 O O . VAL A 1 293 ? 21.733 3.418 57.691 1.00 18.84 283 VAL A O 1
ATOM 2431 N N . LEU A 1 294 ? 23.307 4.791 58.535 1.00 17.05 284 LEU A N 1
ATOM 2432 C CA . LEU A 1 294 ? 23.941 4.949 57.255 1.00 15.77 284 LEU A CA 1
ATOM 2433 C C . LEU A 1 294 ? 24.505 3.615 56.697 1.00 18.31 284 LEU A C 1
ATOM 2434 O O . LEU A 1 294 ? 24.435 3.378 55.493 1.00 18.13 284 LEU A O 1
ATOM 2439 N N . ARG A 1 295 ? 25.020 2.779 57.578 1.00 17.26 285 ARG A N 1
ATOM 2440 C CA . ARG A 1 295 ? 25.569 1.482 57.191 1.00 17.10 285 ARG A CA 1
ATOM 2441 C C . ARG A 1 295 ? 24.447 0.538 56.766 1.00 16.82 285 ARG A C 1
ATOM 2442 O O . ARG A 1 295 ? 24.470 -0.026 55.677 1.00 17.43 285 ARG A O 1
ATOM 2450 N N A TRP A 1 296 ? 23.410 0.441 57.575 0.50 17.35 286 TRP A N 1
ATOM 2451 N N B TRP A 1 296 ? 23.496 0.342 57.676 0.50 17.99 286 TRP A N 1
ATOM 2452 C CA A TRP A 1 296 ? 22.367 -0.546 57.344 0.50 18.58 286 TRP A CA 1
ATOM 2453 C CA B TRP A 1 296 ? 22.472 -0.693 57.551 0.50 18.82 286 TRP A CA 1
ATOM 2454 C C A TRP A 1 296 ? 21.282 -0.097 56.320 0.50 16.40 286 TRP A C 1
ATOM 2455 C C B TRP A 1 296 ? 21.412 -0.376 56.517 0.50 17.04 286 TRP A C 1
ATOM 2456 O O A TRP A 1 296 ? 20.773 -0.927 55.563 0.50 19.35 286 TRP A O 1
ATOM 2457 O O B TRP A 1 296 ? 20.797 -1.270 55.956 0.50 18.44 286 TRP A O 1
ATOM 2478 N N A SER A 1 297 ? 20.957 1.190 56.252 0.70 18.61 287 SER A N 1
ATOM 2479 N N B SER A 1 297 ? 21.195 0.922 56.307 0.30 14.48 287 SER A N 1
ATOM 2480 C CA A SER A 1 297 ? 19.921 1.683 55.395 0.70 20.17 287 SER A CA 1
ATOM 2481 C CA B SER A 1 297 ? 20.114 1.479 55.483 0.30 14.80 287 SER A CA 1
ATOM 2482 C C A SER A 1 297 ? 20.369 2.939 54.701 0.70 19.36 287 SER A C 1
ATOM 2483 C C B SER A 1 297 ? 20.447 2.805 54.794 0.30 14.75 287 SER A C 1
ATOM 2484 O O A SER A 1 297 ? 19.777 4.001 54.877 0.70 21.40 287 SER A O 1
ATOM 2485 O O B SER A 1 297 ? 19.790 3.795 55.062 0.30 14.64 287 SER A O 1
ATOM 2490 N N . PRO A 1 298 ? 21.452 2.852 53.901 1.00 17.08 288 PRO A N 1
ATOM 2491 C CA . PRO A 1 298 ? 21.853 4.064 53.176 1.00 16.94 288 PRO A CA 1
ATOM 2492 C C . PRO A 1 298 ? 20.771 4.500 52.200 1.00 17.39 288 PRO A C 1
ATOM 2493 O O . PRO A 1 298 ? 20.229 3.642 51.483 1.00 18.23 288 PRO A O 1
ATOM 2497 N N . THR A 1 299 ? 20.466 5.793 52.158 1.00 16.94 289 THR A N 1
ATOM 2498 C CA . THR A 1 299 ? 19.428 6.254 51.237 1.00 17.25 289 THR A CA 1
ATOM 2499 C C . THR A 1 299 ? 19.820 6.120 49.790 1.00 19.04 289 THR A C 1
ATOM 2500 O O . THR A 1 299 ? 18.959 6.037 48.910 1.00 19.48 289 THR A O 1
ATOM 2504 N N . LEU A 1 300 ? 21.137 6.111 49.523 1.00 18.35 290 LEU A N 1
ATOM 2505 C CA . LEU A 1 300 ? 21.625 5.857 48.172 1.00 17.71 290 LEU A CA 1
ATOM 2506 C C . LEU A 1 300 ? 22.387 4.515 48.236 1.00 16.54 290 LEU A C 1
ATOM 2507 O O . LEU A 1 300 ? 23.594 4.449 48.543 1.00 17.79 290 LEU A O 1
ATOM 2512 N N . PRO A 1 301 ? 21.665 3.394 48.064 1.00 17.02 291 PRO A N 1
ATOM 2513 C CA . PRO A 1 301 ? 22.316 2.085 48.100 1.00 16.03 291 PRO A CA 1
ATOM 2514 C C . PRO A 1 301 ? 23.383 1.923 47.006 1.00 15.87 291 PRO A C 1
ATOM 2515 O O . PRO A 1 301 ? 24.326 1.165 47.205 1.00 17.86 291 PRO A O 1
ATOM 2519 N N . VAL A 1 302 ? 23.193 2.639 45.897 1.00 16.63 292 VAL A N 1
ATOM 2520 C CA . VAL A 1 302 ? 24.263 2.908 44.930 1.00 17.45 292 VAL A CA 1
ATOM 2521 C C . VAL A 1 302 ? 24.744 4.319 45.158 1.00 17.09 292 VAL A C 1
ATOM 2522 O O . VAL A 1 302 ? 23.949 5.266 45.065 1.00 18.12 292 VAL A O 1
ATOM 2526 N N . THR A 1 303 ? 26.029 4.497 45.473 1.00 16.48 293 THR A N 1
ATOM 2527 C CA . THR A 1 303 ? 26.548 5.794 45.806 1.00 17.48 293 THR A CA 1
ATOM 2528 C C . THR A 1 303 ? 27.225 6.412 44.611 1.00 19.24 293 THR A C 1
ATOM 2529 O O . THR A 1 303 ? 26.575 7.139 43.829 1.00 23.90 293 THR A O 1
ATOM 2533 N N . ALA A 1 304 ? 28.503 6.120 44.430 1.00 17.78 294 ALA A N 1
ATOM 2534 C CA . ALA A 1 304 ? 29.320 6.663 43.368 1.00 18.93 294 ALA A CA 1
ATOM 2535 C C . ALA A 1 304 ? 28.968 5.959 42.059 1.00 18.29 294 ALA A C 1
ATOM 2536 O O . ALA A 1 304 ? 28.985 4.723 41.988 1.00 19.40 294 ALA A O 1
ATOM 2538 N N . THR A 1 305 ? 28.658 6.734 41.027 1.00 17.61 295 THR A N 1
ATOM 2539 C CA . THR A 1 305 ? 28.488 6.229 39.680 1.00 19.52 295 THR A CA 1
ATOM 2540 C C . THR A 1 305 ? 29.549 6.855 38.788 1.00 21.54 295 THR A C 1
ATOM 2541 O O . THR A 1 305 ? 29.900 8.026 38.918 1.00 20.37 295 THR A O 1
ATOM 2545 N N . ARG A 1 306 ? 30.121 6.029 37.917 1.00 21.13 296 ARG A N 1
ATOM 2546 C CA . ARG A 1 306 ? 31.250 6.448 37.111 1.00 20.88 296 ARG A CA 1
ATOM 2547 C C . ARG A 1 306 ? 31.179 5.745 35.774 1.00 18.51 296 ARG A C 1
ATOM 2548 O O . ARG A 1 306 ? 30.369 4.831 35.604 1.00 21.33 296 ARG A O 1
ATOM 2556 N N A VAL A 1 307 ? 32.021 6.180 34.846 0.60 18.93 297 VAL A N 1
ATOM 2557 N N B VAL A 1 307 ? 32.040 6.139 34.841 0.40 18.32 297 VAL A N 1
ATOM 2558 C CA A VAL A 1 307 ? 32.240 5.459 33.592 0.60 19.89 297 VAL A CA 1
ATOM 2559 C CA B VAL A 1 307 ? 32.181 5.449 33.548 0.40 18.43 297 VAL A CA 1
ATOM 2560 C C A VAL A 1 307 ? 33.736 5.392 33.284 0.60 21.12 297 VAL A C 1
ATOM 2561 C C B VAL A 1 307 ? 33.661 5.420 33.187 0.40 18.91 297 VAL A C 1
ATOM 2562 O O A VAL A 1 307 ? 34.522 6.291 33.603 0.60 19.40 297 VAL A O 1
ATOM 2563 O O B VAL A 1 307 ? 34.346 6.422 33.333 0.40 21.99 297 VAL A O 1
ATOM 2570 N N . ALA A 1 308 ? 34.173 4.268 32.728 1.00 20.27 298 ALA A N 1
ATOM 2571 C CA . ALA A 1 308 ? 35.552 4.150 32.367 1.00 19.02 298 ALA A CA 1
ATOM 2572 C C . ALA A 1 308 ? 35.908 5.100 31.228 1.00 20.09 298 ALA A C 1
ATOM 2573 O O . ALA A 1 308 ? 35.230 5.120 30.196 1.00 22.47 298 ALA A O 1
ATOM 2575 N N . ALA A 1 309 ? 36.999 5.834 31.429 1.00 20.42 299 ALA A N 1
ATOM 2576 C CA . ALA A 1 309 ? 37.504 6.756 30.431 1.00 25.23 299 ALA A CA 1
ATOM 2577 C C . ALA A 1 309 ? 38.556 6.158 29.513 1.00 23.87 299 ALA A C 1
ATOM 2578 O O . ALA A 1 309 ? 38.898 6.786 28.497 1.00 26.79 299 ALA A O 1
ATOM 2580 N N . GLU A 1 310 ? 39.060 4.968 29.858 1.00 22.33 300 GLU A N 1
ATOM 2581 C CA . GLU A 1 310 ? 40.055 4.230 29.122 1.00 21.91 300 GLU A CA 1
ATOM 2582 C C . GLU A 1 310 ? 39.869 2.764 29.471 1.00 20.70 300 GLU A C 1
ATOM 2583 O O . GLU A 1 310 ? 39.157 2.443 30.427 1.00 21.14 300 GLU A O 1
ATOM 2589 N N . ASP A 1 311 ? 40.502 1.890 28.695 1.00 22.12 301 ASP A N 1
ATOM 2590 C CA . ASP A 1 311 ? 40.565 0.490 28.998 1.00 22.53 301 ASP A CA 1
ATOM 2591 C C . ASP A 1 311 ? 41.543 0.284 30.145 1.00 25.24 301 ASP A C 1
ATOM 2592 O O . ASP A 1 311 ? 42.691 0.753 30.067 1.00 27.29 301 ASP A O 1
ATOM 2597 N N . PHE A 1 312 ? 41.137 -0.427 31.183 1.00 20.64 302 PHE A N 1
ATOM 2598 C CA . PHE A 1 312 ? 42.088 -0.748 32.256 1.00 19.83 302 PHE A CA 1
ATOM 2599 C C . PHE A 1 312 ? 41.704 -1.991 32.961 1.00 21.48 302 PHE A C 1
ATOM 2600 O O . PHE A 1 312 ? 40.605 -2.513 32.754 1.00 22.83 302 PHE A O 1
ATOM 2608 N N . GLU A 1 313 ? 42.578 -2.478 33.865 1.00 20.70 303 GLU A N 1
ATOM 2609 C CA . GLU A 1 313 ? 42.288 -3.663 34.628 1.00 21.32 303 GLU A CA 1
ATOM 2610 C C . GLU A 1 313 ? 42.389 -3.387 36.135 1.00 21.06 303 GLU A C 1
ATOM 2611 O O . GLU A 1 313 ? 43.320 -2.671 36.549 1.00 24.14 303 GLU A O 1
ATOM 2617 N N . VAL A 1 314 ? 41.435 -3.929 36.879 1.00 20.33 304 VAL A N 1
ATOM 2618 C CA A VAL A 1 314 ? 41.457 -3.872 38.352 0.50 20.18 304 VAL A CA 1
ATOM 2619 C CA B VAL A 1 314 ? 41.386 -3.873 38.357 0.50 19.95 304 VAL A CA 1
ATOM 2620 C C . VAL A 1 314 ? 40.970 -5.189 38.923 1.00 19.49 304 VAL A C 1
ATOM 2621 O O . VAL A 1 314 ? 39.991 -5.780 38.460 1.00 21.69 304 VAL A O 1
ATOM 2628 N N A ASN A 1 315 ? 41.639 -5.687 39.993 0.50 18.31 305 ASN A N 1
ATOM 2629 N N B ASN A 1 315 ? 41.753 -5.681 39.871 0.50 21.95 305 ASN A N 1
ATOM 2630 C CA A ASN A 1 315 ? 41.442 -7.038 40.639 0.50 19.35 305 ASN A CA 1
ATOM 2631 C CA B ASN A 1 315 ? 41.368 -6.823 40.621 0.50 22.12 305 ASN A CA 1
ATOM 2632 C C A ASN A 1 315 ? 40.983 -8.124 39.704 0.50 19.07 305 ASN A C 1
ATOM 2633 C C B ASN A 1 315 ? 40.957 -8.016 39.702 0.50 22.66 305 ASN A C 1
ATOM 2634 O O A ASN A 1 315 ? 40.005 -8.821 39.929 0.50 20.56 305 ASN A O 1
ATOM 2635 O O B ASN A 1 315 ? 39.947 -8.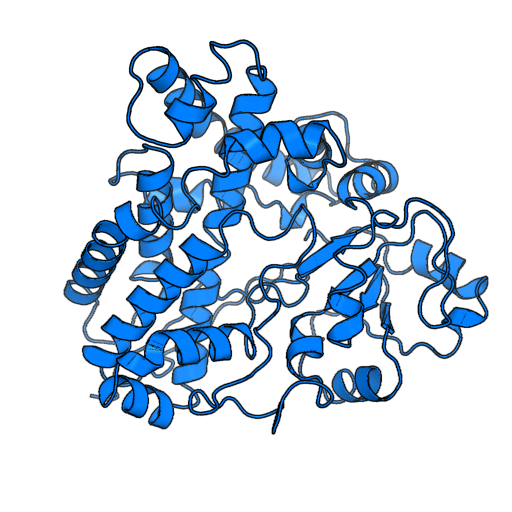663 39.941 0.50 22.78 305 ASN A O 1
ATOM 2644 N N . GLY A 1 316 ? 41.694 -8.219 38.593 1.00 21.71 306 GLY A N 1
ATOM 2645 C CA . GLY A 1 316 ? 41.463 -9.297 37.690 1.00 23.60 306 GLY A CA 1
ATOM 2646 C C . GLY A 1 316 ? 40.433 -9.094 36.588 1.00 20.89 306 GLY A C 1
ATOM 2647 O O . GLY A 1 316 ? 40.174 -10.036 35.819 1.00 22.07 306 GLY A O 1
ATOM 2648 N N . VAL A 1 317 ? 39.867 -7.890 36.546 1.00 21.06 307 VAL A N 1
ATOM 2649 C CA . VAL A 1 317 ? 38.768 -7.565 35.632 1.00 21.14 307 VAL A CA 1
ATOM 2650 C C . VAL A 1 317 ? 39.178 -6.449 34.724 1.00 20.14 307 VAL A C 1
ATOM 2651 O O . VAL A 1 317 ? 39.639 -5.402 35.146 1.00 20.58 307 VAL A O 1
ATOM 2655 N N . ARG A 1 318 ? 39.001 -6.687 33.406 1.00 18.62 308 ARG A N 1
ATOM 2656 C CA . ARG A 1 318 ? 39.218 -5.682 32.385 1.00 18.46 308 ARG A CA 1
ATOM 2657 C C . ARG A 1 318 ? 37.948 -4.872 32.260 1.00 20.01 308 ARG A C 1
ATOM 2658 O O . ARG A 1 318 ? 36.855 -5.430 32.104 1.00 21.23 308 ARG A O 1
ATOM 2666 N N . ILE A 1 319 ? 38.087 -3.564 32.378 1.00 18.23 309 ILE A N 1
ATOM 2667 C CA . ILE A 1 319 ? 36.971 -2.621 32.290 1.00 19.02 309 ILE A CA 1
ATOM 2668 C C . ILE A 1 319 ? 37.193 -1.772 31.049 1.00 21.94 309 ILE A C 1
ATOM 2669 O O . ILE A 1 319 ? 38.089 -0.894 31.039 1.00 19.91 309 ILE A O 1
ATOM 2674 N N . PRO A 1 320 ? 36.428 -2.022 29.978 1.00 20.93 310 PRO A N 1
ATOM 2675 C CA . PRO A 1 320 ? 36.682 -1.281 28.742 1.00 22.09 310 PRO A CA 1
ATOM 2676 C C . PRO A 1 320 ? 36.127 0.126 28.804 1.00 22.40 310 PRO A C 1
ATOM 2677 O O . PRO A 1 320 ? 35.201 0.375 29.580 1.00 21.84 310 PRO A O 1
ATOM 2681 N N . THR A 1 321 ? 36.729 1.027 28.055 1.00 20.50 311 THR A N 1
ATOM 2682 C CA . THR A 1 321 ? 36.193 2.379 27.918 1.00 22.48 311 THR A CA 1
ATOM 2683 C C . THR A 1 321 ? 34.704 2.389 27.689 1.00 22.65 311 THR A C 1
ATOM 2684 O O . THR A 1 321 ? 34.169 1.629 26.889 1.00 24.47 311 THR A O 1
ATOM 2688 N N . GLY A 1 322 ? 34.034 3.307 28.379 1.00 23.03 312 GLY A N 1
ATOM 2689 C CA . GLY A 1 322 ? 32.592 3.518 28.269 1.00 22.72 312 GLY A CA 1
ATOM 2690 C C . GLY A 1 322 ? 31.741 2.641 29.149 1.00 21.63 312 GLY A C 1
ATOM 2691 O O . GLY A 1 322 ? 30.518 2.737 29.082 1.00 23.95 312 GLY A O 1
ATOM 2692 N N . THR A 1 323 ? 32.356 1.702 29.871 1.00 20.20 313 THR A N 1
ATOM 2693 C CA . THR A 1 323 ? 31.591 0.833 30.781 1.00 18.40 313 THR A CA 1
ATOM 2694 C C . THR A 1 323 ? 31.232 1.607 32.054 1.00 20.61 313 THR A C 1
ATOM 2695 O O . THR A 1 323 ? 32.116 2.138 32.743 1.00 19.56 313 THR A O 1
ATOM 2699 N N . PRO A 1 324 ? 29.933 1.698 32.359 1.00 18.78 314 PRO A N 1
ATOM 2700 C CA . PRO A 1 324 ? 29.539 2.271 33.629 1.00 19.44 314 PRO A CA 1
ATOM 2701 C C . PRO A 1 324 ? 29.914 1.355 34.792 1.00 19.89 314 PRO A C 1
ATOM 2702 O O . PRO A 1 324 ? 29.858 0.132 34.696 1.00 20.12 314 PRO A O 1
ATOM 2706 N N . VAL A 1 325 ? 30.373 1.972 35.881 1.00 18.74 315 VAL A N 1
ATOM 2707 C CA . VAL A 1 325 ? 30.744 1.260 37.113 1.00 18.77 315 VAL A CA 1
ATOM 2708 C C . VAL A 1 325 ? 30.046 1.950 38.264 1.00 19.96 315 VAL A C 1
ATOM 2709 O O . VAL A 1 325 ? 30.200 3.176 38.461 1.00 20.78 315 VAL A O 1
ATOM 2713 N N . PHE A 1 326 ? 29.204 1.188 38.952 1.00 18.98 316 PHE A N 1
ATOM 2714 C CA . PHE A 1 326 ? 28.416 1.715 40.064 1.00 18.32 316 PHE A CA 1
ATOM 2715 C C . PHE A 1 326 ? 28.883 1.078 41.359 1.00 19.38 316 PHE A C 1
ATOM 2716 O O . PHE A 1 326 ? 29.143 -0.137 41.429 1.00 19.13 316 PHE A O 1
ATOM 2724 N N . MET A 1 327 ? 29.006 1.874 42.421 1.00 18.06 317 MET A N 1
ATOM 2725 C CA . MET A 1 327 ? 29.477 1.366 43.706 1.00 18.39 317 MET A CA 1
ATOM 2726 C C . MET A 1 327 ? 28.287 1.042 44.588 1.00 16.85 317 MET A C 1
ATOM 2727 O O . MET A 1 327 ? 27.470 1.950 44.888 1.00 17.76 317 MET A O 1
ATOM 2732 N N . CYS A 1 328 ? 28.123 -0.216 44.969 1.00 18.69 318 CYS A N 1
ATOM 2733 C CA . CYS A 1 328 ? 26.979 -0.648 45.755 1.00 18.36 318 CYS A CA 1
ATOM 2734 C C . CYS A 1 328 ? 27.289 -0.553 47.259 1.00 18.49 318 CYS A C 1
ATOM 2735 O O . CYS A 1 328 ? 27.597 -1.531 47.912 1.00 17.92 318 CYS A O 1
ATOM 2738 N N . ALA A 1 329 ? 27.140 0.642 47.811 1.00 15.96 319 ALA A N 1
ATOM 2739 C CA . ALA A 1 329 ? 27.380 0.855 49.222 1.00 15.60 319 ALA A CA 1
ATOM 2740 C C . ALA A 1 329 ? 26.521 -0.025 50.086 1.00 16.43 319 ALA A C 1
ATOM 2741 O O . ALA A 1 329 ? 26.997 -0.503 51.127 1.00 17.31 319 ALA A O 1
ATOM 2743 N N . HIS A 1 330 ? 25.263 -0.239 49.731 1.00 17.61 320 HIS A N 1
ATOM 2744 C CA . HIS A 1 330 ? 24.425 -1.058 50.597 1.00 17.43 320 HIS A CA 1
ATOM 2745 C C . HIS A 1 330 ? 25.044 -2.435 50.873 1.00 16.61 320 HIS A C 1
ATOM 2746 O O . HIS A 1 330 ? 25.027 -2.953 51.994 1.00 18.34 320 HIS A O 1
ATOM 2753 N N . VAL A 1 331 ? 25.526 -3.062 49.786 1.00 17.35 321 VAL A N 1
ATOM 2754 C CA . VAL A 1 331 ? 26.099 -4.391 49.859 1.00 18.11 321 VAL A CA 1
ATOM 2755 C C . VAL A 1 331 ? 27.492 -4.372 50.487 1.00 17.18 321 VAL A C 1
ATOM 2756 O O . VAL A 1 331 ? 27.851 -5.256 51.264 1.00 19.01 321 VAL A O 1
ATOM 2760 N N . ALA A 1 332 ? 28.294 -3.359 50.164 1.00 17.63 322 ALA A N 1
ATOM 2761 C CA . ALA A 1 332 ? 29.606 -3.171 50.761 1.00 18.29 322 ALA A CA 1
ATOM 2762 C C . ALA A 1 332 ? 29.514 -2.957 52.274 1.00 16.74 322 ALA A C 1
ATOM 2763 O O . ALA A 1 332 ? 30.409 -3.316 53.003 1.00 18.39 322 ALA A O 1
ATOM 2765 N N . HIS A 1 333 ? 28.415 -2.340 52.714 1.00 16.19 323 HIS A N 1
ATOM 2766 C CA . HIS A 1 333 ? 28.183 -2.093 54.125 1.00 18.54 323 HIS A CA 1
ATOM 2767 C C . HIS A 1 333 ? 27.948 -3.381 54.931 1.00 18.95 323 HIS A C 1
ATOM 2768 O O . HIS A 1 333 ? 27.946 -3.348 56.174 1.00 19.50 323 HIS A O 1
ATOM 2775 N N . ARG A 1 334 ? 27.706 -4.495 54.222 1.00 18.89 324 ARG A N 1
ATOM 2776 C CA . ARG A 1 334 ? 27.541 -5.780 54.862 1.00 22.04 324 ARG A CA 1
ATOM 2777 C C . ARG A 1 334 ? 28.679 -6.742 54.570 1.00 21.37 324 ARG A C 1
ATOM 2778 O O . ARG A 1 334 ? 28.573 -7.949 54.745 1.00 20.51 324 ARG A O 1
ATOM 2786 N N . ASP A 1 335 ? 29.810 -6.166 54.137 1.00 19.21 325 ASP A N 1
ATOM 2787 C CA . ASP A 1 335 ? 30.997 -6.930 53.785 1.00 19.72 325 ASP A CA 1
ATOM 2788 C C . ASP A 1 335 ? 31.654 -7.434 55.072 1.00 19.76 325 ASP A C 1
ATOM 2789 O O . ASP A 1 335 ? 32.138 -6.654 55.898 1.00 20.08 325 ASP A O 1
ATOM 2794 N N . PRO A 1 336 ? 31.692 -8.761 55.266 1.00 19.30 326 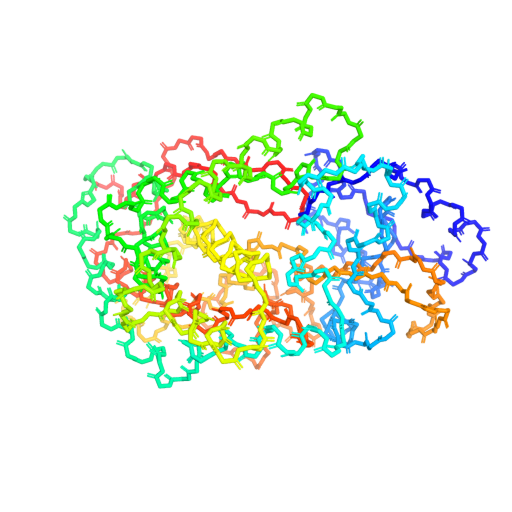PRO A N 1
ATOM 2795 C CA . PRO A 1 336 ? 32.245 -9.306 56.516 1.00 20.87 326 PRO A CA 1
ATOM 2796 C C . PRO A 1 336 ? 33.767 -9.126 56.642 1.00 22.95 326 PRO A C 1
ATOM 2797 O O . PRO A 1 336 ? 34.350 -9.346 57.721 1.00 24.17 326 PRO A O 1
ATOM 2801 N N . ARG A 1 337 ? 34.405 -8.707 55.540 1.00 20.16 327 ARG A N 1
ATOM 2802 C CA . ARG A 1 337 ? 35.819 -8.381 55.574 1.00 21.68 327 ARG A CA 1
ATOM 2803 C C . ARG A 1 337 ? 36.046 -7.126 56.414 1.00 22.95 327 ARG A C 1
ATOM 2804 O O . ARG A 1 337 ? 37.146 -6.900 56.905 1.00 24.98 327 ARG A O 1
ATOM 2812 N N . VAL A 1 338 ? 35.007 -6.311 56.563 1.00 20.45 328 VAL A N 1
ATOM 2813 C CA . VAL A 1 338 ? 35.139 -5.023 57.228 1.00 21.80 328 VAL A CA 1
ATOM 2814 C C . VAL A 1 338 ? 34.290 -4.898 58.513 1.00 20.83 328 VAL A C 1
ATOM 2815 O O . VAL A 1 338 ? 34.714 -4.272 59.477 1.00 24.75 328 VAL A O 1
ATOM 2819 N N . PHE A 1 339 ? 33.088 -5.469 58.500 1.00 21.17 329 PHE A N 1
ATOM 2820 C CA . PHE A 1 339 ? 32.138 -5.300 59.587 1.00 23.35 329 PHE A CA 1
ATOM 2821 C C . PHE A 1 339 ? 31.811 -6.600 60.284 1.00 25.36 329 PHE A C 1
ATOM 2822 O O . PHE A 1 339 ? 31.493 -7.588 59.645 1.00 26.34 329 PHE A O 1
ATOM 2830 N N . ALA A 1 340 ? 31.818 -6.533 61.608 1.00 25.88 330 ALA A N 1
ATOM 2831 C CA . ALA A 1 340 ? 31.450 -7.658 62.457 1.00 29.33 330 ALA A CA 1
ATOM 2832 C C . ALA A 1 340 ? 29.955 -7.795 62.477 1.00 26.82 330 ALA A C 1
ATOM 2833 O O . ALA A 1 340 ? 29.233 -6.787 62.600 1.00 25.05 330 ALA A O 1
ATOM 2835 N N . ASP A 1 341 ? 29.449 -9.037 62.374 1.00 28.71 331 ASP A N 1
ATOM 2836 C CA . ASP A 1 341 ? 28.009 -9.315 62.468 1.00 27.37 331 ASP A CA 1
ATOM 2837 C C . ASP A 1 341 ? 27.234 -8.382 61.551 1.00 26.07 331 ASP A C 1
ATOM 2838 O O . ASP A 1 341 ? 26.269 -7.685 61.929 1.00 26.07 331 ASP A O 1
ATOM 2843 N N . ALA A 1 342 ? 27.689 -8.351 60.303 1.00 25.27 332 ALA A N 1
ATOM 2844 C CA . ALA A 1 342 ? 27.320 -7.280 59.403 1.00 27.53 332 ALA A CA 1
ATOM 2845 C C . ALA A 1 342 ? 25.862 -7.234 59.003 1.00 24.83 332 ALA A C 1
ATOM 2846 O O . ALA A 1 342 ? 25.358 -6.178 58.660 1.00 27.89 332 ALA A O 1
ATOM 2848 N N A ASP A 1 343 ? 25.253 -8.408 59.107 0.50 24.19 333 ASP A N 1
ATOM 2849 N N B ASP A 1 343 ? 25.069 -8.320 58.975 0.50 26.32 333 ASP A N 1
ATOM 2850 C CA A ASP A 1 343 ? 23.883 -8.592 58.788 0.50 23.45 333 ASP A CA 1
ATOM 2851 C CA B ASP A 1 343 ? 23.631 -8.074 58.604 0.50 24.60 333 ASP A CA 1
ATOM 2852 C C A ASP A 1 343 ? 22.909 -8.394 59.975 0.50 28.86 333 ASP A C 1
ATOM 2853 C C B ASP A 1 343 ? 22.716 -7.674 59.777 0.50 27.39 333 ASP A C 1
ATOM 2854 O O A ASP A 1 343 ? 21.888 -9.030 59.986 0.50 25.51 333 ASP A O 1
ATOM 2855 O O B ASP A 1 343 ? 21.512 -7.383 59.571 0.50 24.83 333 ASP A O 1
ATOM 2864 N N . ARG A 1 344 ? 23.284 -7.591 60.983 1.00 27.37 334 ARG A N 1
ATOM 2865 C CA . ARG A 1 344 ? 22.463 -7.212 62.132 1.00 26.77 334 ARG A CA 1
ATOM 2866 C C . ARG A 1 344 ? 22.635 -5.703 62.324 1.00 23.97 334 ARG A C 1
ATOM 2867 O O . ARG A 1 344 ? 23.768 -5.210 62.306 1.00 24.56 334 ARG A O 1
ATOM 2875 N N . PHE A 1 345 ? 21.527 -4.995 62.518 1.00 23.84 335 PHE A N 1
ATOM 2876 C CA . PHE A 1 345 ? 21.506 -3.573 62.912 1.00 23.03 335 PHE A CA 1
ATOM 2877 C C . PHE A 1 345 ? 21.843 -3.539 64.400 1.00 23.43 335 PHE A C 1
ATOM 2878 O O . PHE A 1 345 ? 21.138 -4.147 65.219 1.00 23.05 335 PHE A O 1
ATOM 2886 N N . ASP A 1 346 ? 22.923 -2.849 64.755 1.00 21.92 336 ASP A N 1
ATOM 2887 C CA . ASP A 1 346 ? 23.383 -2.795 66.140 1.00 20.76 336 ASP A CA 1
ATOM 2888 C C . ASP A 1 346 ? 24.166 -1.490 66.338 1.00 22.06 336 ASP A C 1
ATOM 2889 O O . ASP A 1 346 ? 25.339 -1.391 65.992 1.00 21.57 336 ASP A O 1
ATOM 2894 N N . ILE A 1 347 ? 23.516 -0.512 66.947 1.00 21.78 337 ILE A N 1
ATOM 2895 C CA . ILE A 1 347 ? 24.136 0.774 67.227 1.00 22.71 337 ILE A CA 1
ATOM 2896 C C . ILE A 1 347 ? 25.198 0.732 68.334 1.00 24.64 337 ILE A C 1
ATOM 2897 O O . ILE A 1 347 ? 25.896 1.699 68.519 1.00 23.64 337 ILE A O 1
ATOM 2902 N N . THR A 1 348 ? 25.275 -0.371 69.064 1.00 22.91 338 THR A N 1
ATOM 2903 C CA . THR A 1 348 ? 26.195 -0.474 70.199 1.00 27.32 338 THR A CA 1
ATOM 2904 C C . THR A 1 348 ? 27.611 -0.839 69.809 1.00 26.79 338 THR A C 1
ATOM 2905 O O . THR A 1 348 ? 28.478 -0.777 70.670 1.00 28.15 338 THR A O 1
ATOM 2909 N N . VAL A 1 349 ? 27.853 -1.227 68.560 1.00 23.02 339 VAL A N 1
ATOM 2910 C CA . VAL A 1 349 ? 29.216 -1.587 68.126 1.00 22.66 339 VAL A CA 1
ATOM 2911 C C . VAL A 1 349 ? 29.949 -0.324 67.696 1.00 22.00 339 VAL A C 1
ATOM 2912 O O . VAL A 1 349 ? 29.491 0.436 66.828 1.00 24.16 339 VAL A O 1
ATOM 2916 N N . LYS A 1 350 ? 31.106 -0.078 68.289 1.00 23.71 340 LYS A N 1
ATOM 2917 C CA . LYS A 1 350 ? 32.019 0.952 67.828 1.00 23.88 340 LYS A CA 1
ATOM 2918 C C . LYS A 1 350 ? 32.863 0.391 66.685 1.00 25.31 340 LYS A C 1
ATOM 2919 O O . LYS A 1 350 ? 33.740 -0.457 66.904 1.00 28.07 340 LYS A O 1
ATOM 2925 N N . ARG A 1 351 ? 32.597 0.851 65.466 1.00 23.19 341 ARG A N 1
ATOM 2926 C CA . ARG A 1 351 ? 33.136 0.258 64.266 1.00 22.59 341 ARG A CA 1
ATOM 2927 C C . ARG A 1 351 ? 34.351 1.030 63.763 1.00 22.96 341 ARG A C 1
ATOM 2928 O O . ARG A 1 351 ? 34.350 2.269 63.717 1.00 24.37 341 ARG A O 1
ATOM 2936 N N . GLU A 1 352 ? 35.408 0.309 63.426 1.00 21.10 342 GLU A N 1
ATOM 2937 C CA . GLU A 1 352 ? 36.598 0.965 62.902 1.00 21.44 342 GLU A CA 1
ATOM 2938 C C . GLU A 1 352 ? 36.374 1.646 61.555 1.00 21.04 342 GLU A C 1
ATOM 2939 O O . GLU A 1 352 ? 36.925 2.698 61.275 1.00 22.03 342 GLU A O 1
ATOM 2945 N N . ALA A 1 353 ? 35.617 1.000 60.684 1.00 19.02 343 ALA A N 1
ATOM 2946 C CA . ALA A 1 353 ? 35.340 1.533 59.342 1.00 18.42 343 ALA A CA 1
ATOM 2947 C C . ALA A 1 353 ? 34.021 2.284 59.351 1.00 18.33 343 ALA A C 1
ATOM 2948 O O . ALA A 1 353 ? 33.029 1.786 59.886 1.00 19.90 343 ALA A O 1
ATOM 2950 N N . PRO A 1 354 ? 34.000 3.487 58.767 1.00 17.38 344 PRO A N 1
ATOM 2951 C CA . PRO A 1 354 ? 32.744 4.222 58.617 1.00 18.66 344 PRO A CA 1
ATOM 2952 C C . PRO A 1 354 ? 31.859 3.597 57.553 1.00 18.10 344 PRO A C 1
ATOM 2953 O O . PRO A 1 354 ? 32.279 2.783 56.726 1.00 17.48 344 PRO A O 1
ATOM 2957 N N . SER A 1 355 ? 30.601 4.029 57.535 1.00 17.53 345 SER A N 1
ATOM 2958 C CA . SER A 1 355 ? 29.829 3.831 56.300 1.00 17.96 345 SER A CA 1
ATOM 2959 C C . SER A 1 355 ? 30.556 4.543 55.152 1.00 18.27 345 SER A C 1
ATOM 2960 O O . SER A 1 355 ? 31.355 5.503 55.378 1.00 18.00 345 SER A O 1
ATOM 2963 N N . ILE A 1 356 ? 30.200 4.142 53.952 1.00 16.99 346 ILE A N 1
ATOM 2964 C CA . ILE A 1 356 ? 30.627 4.817 52.708 1.00 15.56 346 ILE A CA 1
ATOM 2965 C C . ILE A 1 356 ? 29.367 5.317 51.968 1.00 15.71 346 ILE A C 1
ATOM 2966 O O . ILE A 1 356 ? 29.304 5.358 50.751 1.00 17.50 346 ILE A O 1
ATOM 2971 N N . ALA A 1 357 ? 28.437 5.836 52.747 1.00 16.26 347 ALA A N 1
ATOM 2972 C CA . ALA A 1 357 ? 27.169 6.368 52.227 1.00 15.79 347 ALA A CA 1
ATOM 2973 C C . ALA A 1 357 ? 27.305 7.628 51.407 1.00 16.54 347 ALA A C 1
ATOM 2974 O O . ALA A 1 357 ? 26.369 8.021 50.708 1.00 16.79 347 ALA A O 1
ATOM 2976 N N . PHE A 1 358 ? 28.484 8.258 51.454 1.00 16.77 348 PHE A N 1
ATOM 2977 C CA . PHE A 1 358 ? 28.740 9.563 50.846 1.00 16.32 348 PHE A CA 1
ATOM 2978 C C . PHE A 1 358 ? 29.706 9.436 49.662 1.00 17.24 348 PHE A C 1
ATOM 2979 O O . PHE A 1 358 ? 30.247 10.435 49.190 1.00 17.80 348 PHE A O 1
ATOM 2987 N N . GLY A 1 359 ? 29.942 8.228 49.181 1.00 15.99 349 GLY A N 1
ATOM 2988 C CA . GLY A 1 359 ? 30.847 8.090 48.058 1.00 17.16 349 GLY A CA 1
ATOM 2989 C C . GLY A 1 359 ? 32.280 8.324 48.419 1.00 16.84 349 GLY A C 1
ATOM 2990 O O . GLY A 1 359 ? 32.715 8.017 49.522 1.00 17.05 349 GLY A O 1
ATOM 2991 N N . GLY A 1 360 ? 33.061 8.822 47.468 1.00 16.49 350 GLY A N 1
ATOM 2992 C CA . GLY A 1 360 ? 34.485 8.984 47.690 1.00 17.69 350 GLY A CA 1
ATOM 2993 C C . GLY A 1 360 ? 35.146 9.614 46.494 1.00 18.14 350 GLY A C 1
ATOM 2994 O O . GLY A 1 360 ? 34.562 9.699 45.412 1.00 18.58 350 GLY A O 1
ATOM 2995 N N . GLY A 1 361 ? 36.408 10.027 46.645 1.00 17.14 351 GLY A N 1
ATOM 2996 C CA . GLY A 1 361 ? 37.082 10.712 45.557 1.00 17.54 351 GLY A CA 1
ATOM 2997 C C . GLY A 1 361 ? 36.703 12.177 45.562 1.00 18.99 351 GLY A C 1
ATOM 2998 O O . GLY A 1 361 ? 36.004 12.647 46.439 1.00 18.24 351 GLY A O 1
ATOM 2999 N N . PRO A 1 362 ? 37.201 12.935 44.573 1.00 19.24 352 PRO A N 1
ATOM 3000 C CA . PRO A 1 362 ? 36.898 14.378 44.548 1.00 19.07 352 PRO A CA 1
ATOM 3001 C C . PRO A 1 362 ? 35.416 14.746 44.510 1.00 20.56 352 PRO A C 1
ATOM 3002 O O . PRO A 1 362 ? 35.047 15.876 44.866 1.00 19.77 352 PRO A O 1
ATOM 3006 N N . HIS A 1 363 ? 34.576 13.819 44.077 1.00 19.88 353 HIS A N 1
ATOM 3007 C CA . HIS A 1 363 ? 33.158 14.066 44.044 1.00 20.07 353 HIS A CA 1
ATOM 3008 C C . HIS A 1 363 ? 32.436 13.655 45.291 1.00 18.50 353 HIS A C 1
ATOM 3009 O O . HIS A 1 363 ? 31.209 13.699 45.323 1.00 19.52 353 HIS A O 1
ATOM 3016 N N . PHE A 1 364 ? 33.144 13.232 46.346 1.00 17.09 354 PHE A N 1
ATOM 3017 C CA . PHE A 1 364 ? 32.424 12.722 47.512 1.00 18.39 354 PHE A CA 1
ATOM 3018 C C . PHE A 1 364 ? 31.414 13.772 47.954 1.00 17.65 354 PHE A C 1
ATOM 3019 O O . PHE A 1 364 ? 31.638 14.990 47.837 1.00 17.70 354 PHE A O 1
ATOM 3027 N N . CYS A 1 365 ? 30.337 13.328 48.570 1.00 17.93 355 CYS A N 1
ATOM 3028 C CA . CYS A 1 365 ? 29.249 14.220 48.948 1.00 17.28 355 CYS A CA 1
ATOM 3029 C C . CYS A 1 365 ? 29.741 15.539 49.511 1.00 17.68 355 CYS A C 1
ATOM 3030 O O . CYS A 1 365 ? 30.379 15.613 50.580 1.00 17.87 355 CYS A O 1
ATOM 3033 N N . LEU A 1 366 ? 29.398 16.651 48.841 1.00 18.76 356 LEU A N 1
ATOM 3034 C CA . LEU A 1 366 ? 29.854 17.963 49.310 1.00 20.87 356 LEU A CA 1
ATOM 3035 C C . LEU A 1 366 ? 29.369 18.240 50.737 1.00 19.83 356 LEU A C 1
ATOM 3036 O O . LEU A 1 366 ? 30.093 18.836 51.541 1.00 22.86 356 LEU A O 1
ATOM 3041 N N . GLY A 1 367 ? 28.139 17.798 51.027 1.00 19.25 357 GLY A N 1
ATOM 3042 C CA . GLY A 1 367 ? 27.483 18.088 52.273 1.00 22.20 357 GLY A CA 1
ATOM 3043 C C . GLY A 1 367 ? 27.606 17.042 53.352 1.00 20.89 357 GLY A C 1
ATOM 3044 O O . GLY A 1 367 ? 26.918 17.147 54.340 1.00 22.01 357 GLY A O 1
ATOM 3045 N N . THR A 1 368 ? 28.524 16.096 53.192 1.00 20.58 358 THR A N 1
ATOM 3046 C CA . THR A 1 368 ? 28.767 15.027 54.160 1.00 19.35 358 THR A CA 1
ATOM 3047 C C . THR A 1 368 ? 28.616 15.467 55.616 1.00 20.77 358 THR A C 1
ATOM 3048 O O . THR A 1 368 ? 27.817 14.911 56.371 1.00 18.99 358 THR A O 1
ATOM 3052 N N . ALA A 1 369 ? 29.383 16.489 56.004 1.00 19.43 359 ALA A N 1
ATOM 3053 C CA . ALA A 1 369 ? 29.404 16.927 57.368 1.00 20.56 359 ALA A CA 1
ATOM 3054 C C . ALA A 1 369 ? 28.085 17.570 57.840 1.00 19.18 359 ALA A C 1
ATOM 3055 O O . ALA A 1 369 ? 27.695 17.462 59.017 1.00 22.94 359 ALA A O 1
ATOM 3057 N N . LEU A 1 370 ? 27.387 18.234 56.920 1.00 21.50 360 LEU A N 1
ATOM 3058 C CA . LEU A 1 370 ? 26.097 18.846 57.254 1.00 22.60 360 LEU A CA 1
ATOM 3059 C C . LEU A 1 370 ? 25.014 17.754 57.343 1.00 20.46 360 LEU A C 1
ATOM 3060 O O . LEU A 1 370 ? 24.221 17.742 58.270 1.00 22.67 360 LEU A O 1
ATOM 3065 N N . ALA A 1 371 ? 25.026 16.821 56.407 1.00 20.26 361 ALA A N 1
ATOM 3066 C CA . ALA A 1 371 ? 24.146 15.649 56.499 1.00 21.58 361 ALA A CA 1
ATOM 3067 C C . ALA A 1 371 ? 24.311 14.955 57.867 1.00 20.84 361 ALA A C 1
ATOM 3068 O O . ALA A 1 371 ? 23.330 14.667 58.563 1.00 21.21 361 ALA A O 1
ATOM 3070 N N . ARG A 1 372 ? 25.534 14.651 58.270 1.00 19.15 362 ARG A N 1
ATOM 3071 C CA . ARG A 1 372 ? 25.699 13.978 59.579 1.00 21.03 362 ARG A CA 1
ATOM 3072 C C . ARG A 1 372 ? 25.223 14.824 60.746 1.00 20.46 362 ARG A C 1
ATOM 3073 O O . ARG A 1 372 ? 24.680 14.288 61.705 1.00 22.50 362 ARG A O 1
ATOM 3081 N N . LEU A 1 373 ? 25.442 16.132 60.669 1.00 21.98 363 LEU A N 1
ATOM 3082 C CA . LEU A 1 373 ? 24.960 17.049 61.721 1.00 22.23 363 LEU A CA 1
ATOM 3083 C C . LEU A 1 373 ? 23.438 16.957 61.830 1.00 22.15 363 LEU A C 1
ATOM 3084 O O . LEU A 1 373 ? 22.891 16.819 62.913 1.00 22.79 363 LEU A O 1
ATOM 3089 N N . GLU A 1 374 ? 22.773 17.087 60.694 1.00 22.91 364 GLU A N 1
ATOM 3090 C CA . GLU A 1 374 ? 21.300 17.007 60.686 1.00 22.42 364 GLU A CA 1
ATOM 3091 C C . GLU A 1 374 ? 20.806 15.681 61.253 1.00 22.41 364 GLU A C 1
ATOM 3092 O O . GLU A 1 374 ? 19.892 15.661 62.074 1.00 22.65 364 GLU A O 1
ATOM 3098 N N . LEU A 1 375 ? 21.403 14.579 60.797 1.00 21.69 365 LEU A N 1
ATOM 3099 C CA . LEU A 1 375 ? 20.965 13.246 61.273 1.00 19.75 365 LEU A CA 1
ATOM 3100 C C . LEU A 1 375 ? 21.209 13.058 62.760 1.00 22.91 365 LEU A C 1
ATOM 3101 O O . LEU A 1 375 ? 20.395 12.489 63.454 1.00 22.52 365 LEU A O 1
ATOM 3106 N N . THR A 1 376 ? 22.353 13.533 63.243 1.00 21.52 366 THR A N 1
ATOM 3107 C CA . THR A 1 376 ? 22.711 13.391 64.654 1.00 23.29 366 THR A CA 1
ATOM 3108 C C . THR A 1 376 ? 21.843 14.236 65.573 1.00 23.09 366 THR A C 1
ATOM 3109 O O . THR A 1 376 ? 21.313 13.729 66.560 1.00 24.35 366 THR A O 1
ATOM 3113 N N . GLU A 1 377 ? 21.652 15.500 65.208 1.00 24.06 367 GLU A N 1
ATOM 3114 C CA . GLU A 1 377 ? 20.794 16.360 65.993 1.00 25.31 367 GLU A CA 1
ATOM 3115 C C . GLU A 1 377 ? 19.403 15.790 66.027 1.00 26.51 367 GLU A C 1
ATOM 3116 O O . GLU A 1 377 ? 18.776 15.802 67.066 1.00 26.67 367 GLU A O 1
ATOM 3122 N N . ALA A 1 378 ? 18.905 15.300 64.880 1.00 22.04 368 ALA A N 1
ATOM 3123 C CA . ALA A 1 378 ? 17.572 14.687 64.858 1.00 23.39 368 ALA A CA 1
ATOM 3124 C C . ALA A 1 378 ? 17.454 13.432 65.731 1.00 22.18 368 ALA A C 1
ATOM 3125 O O . ALA A 1 378 ? 16.561 13.348 66.562 1.00 23.90 368 ALA A O 1
ATOM 3127 N N . VAL A 1 379 ? 18.335 12.454 65.525 1.00 22.30 369 VAL A N 1
ATOM 3128 C CA . VAL A 1 379 ? 18.258 11.183 66.271 1.00 23.01 369 VAL A CA 1
ATOM 3129 C C . VAL A 1 379 ? 18.448 11.417 67.778 1.00 23.90 369 VAL A C 1
ATOM 3130 O O . VAL A 1 379 ? 17.727 10.860 68.609 1.00 23.03 369 VAL A O 1
ATOM 3134 N N . ALA A 1 380 ? 19.399 12.275 68.140 1.00 24.28 370 ALA A N 1
ATOM 3135 C CA . ALA A 1 380 ? 19.575 12.544 69.573 1.00 26.58 370 ALA A CA 1
ATOM 3136 C C . ALA A 1 380 ? 18.308 13.109 70.180 1.00 25.96 370 ALA A C 1
ATOM 3137 O O . ALA A 1 380 ? 17.881 12.650 71.238 1.00 26.30 370 ALA A O 1
ATOM 3139 N N . ALA A 1 381 ? 17.700 14.099 69.549 1.00 25.51 371 ALA A N 1
ATOM 3140 C CA . ALA A 1 381 ? 16.540 14.765 70.175 1.00 24.93 371 ALA A CA 1
ATOM 3141 C C . ALA A 1 381 ? 15.315 13.900 70.136 1.00 24.01 371 ALA A C 1
ATOM 3142 O O . ALA A 1 381 ? 14.540 13.839 71.107 1.00 25.01 371 ALA A O 1
ATOM 3144 N N . LEU A 1 382 ? 15.102 13.227 69.017 1.00 24.17 372 LEU A N 1
ATOM 3145 C CA . LEU A 1 382 ? 13.922 12.387 68.900 1.00 24.80 372 LEU A CA 1
ATOM 3146 C C . LEU A 1 382 ? 13.966 11.258 69.927 1.00 24.08 372 LEU A C 1
ATOM 3147 O O . LEU A 1 382 ? 12.977 10.996 70.597 1.00 26.19 372 LEU A O 1
ATOM 3152 N N . ALA A 1 383 ? 15.128 10.606 70.074 1.00 22.96 373 ALA A N 1
ATOM 3153 C CA . ALA A 1 383 ? 15.273 9.492 71.022 1.00 25.07 373 ALA A CA 1
ATOM 3154 C C . ALA A 1 383 ? 15.242 9.944 72.481 1.00 26.93 373 ALA A C 1
ATOM 3155 O O . ALA A 1 383 ? 14.740 9.246 73.335 1.00 27.64 373 ALA A O 1
ATOM 3157 N N . THR A 1 384 ? 15.757 11.134 72.741 1.00 27.60 374 THR A N 1
ATOM 3158 C CA . THR A 1 384 ? 15.668 11.719 74.094 1.00 26.11 374 THR A CA 1
ATOM 3159 C C . THR A 1 384 ? 14.214 11.980 74.447 1.00 28.82 374 THR A C 1
ATOM 3160 O O . THR A 1 384 ? 13.766 11.635 75.567 1.00 31.41 374 THR A O 1
ATOM 3164 N N . ARG A 1 385 ? 13.493 12.640 73.532 1.00 26.89 375 ARG A N 1
ATOM 3165 C CA . ARG A 1 385 ? 12.163 13.218 73.850 1.00 27.69 375 ARG A CA 1
ATOM 3166 C C . ARG A 1 385 ? 10.945 12.304 73.661 1.00 28.46 375 ARG A C 1
ATOM 3167 O O . ARG A 1 385 ? 9.894 12.531 74.259 1.00 29.60 375 ARG A O 1
ATOM 3175 N N . LEU A 1 386 ? 11.082 11.264 72.843 1.00 26.71 376 LEU A N 1
ATOM 3176 C CA . LEU A 1 386 ? 9.929 10.495 72.419 1.00 24.76 376 LEU A CA 1
ATOM 3177 C C . LEU A 1 386 ? 10.053 8.999 72.695 1.00 25.26 376 LEU A C 1
ATOM 3178 O O . LEU A 1 386 ? 11.165 8.452 72.741 1.00 25.61 376 LEU A O 1
ATOM 3183 N N . ASP A 1 387 ? 8.908 8.348 72.776 1.00 26.42 377 ASP A N 1
ATOM 3184 C CA . ASP A 1 387 ? 8.835 6.880 72.853 1.00 25.93 377 ASP A CA 1
ATOM 3185 C C . ASP A 1 387 ? 9.239 6.278 71.493 1.00 26.42 377 ASP A C 1
ATOM 3186 O O . ASP A 1 387 ? 9.261 6.979 70.473 1.00 25.41 377 ASP A O 1
ATOM 3191 N N . PRO A 1 388 ? 9.592 4.966 71.466 1.00 25.19 378 PRO A N 1
ATOM 3192 C CA . PRO A 1 388 ? 10.068 4.432 70.184 1.00 23.58 378 PRO A CA 1
ATOM 3193 C C . PRO A 1 388 ? 9.028 4.467 69.066 1.00 20.69 378 PRO A C 1
ATOM 3194 O O . PRO A 1 388 ? 7.830 4.279 69.310 1.00 23.21 378 PRO A O 1
ATOM 3198 N N . PRO A 1 389 ? 9.470 4.714 67.831 1.00 20.08 379 PRO A N 1
ATOM 3199 C CA . PRO A 1 389 ? 8.537 4.771 66.711 1.00 21.14 379 PRO A CA 1
ATOM 3200 C C . PRO A 1 389 ? 7.938 3.402 66.394 1.00 22.38 379 PRO A C 1
ATOM 3201 O O . PRO A 1 389 ? 8.583 2.378 66.631 1.00 23.19 379 PRO A O 1
ATOM 3205 N N . GLN A 1 390 ? 6.700 3.397 65.914 1.00 21.54 380 GLN A N 1
ATOM 3206 C CA . GLN A 1 390 ? 6.120 2.203 65.328 1.00 22.92 380 GLN A CA 1
ATOM 3207 C C . GLN A 1 390 ? 5.335 2.637 64.092 1.00 21.08 380 GLN A C 1
ATOM 3208 O O . GLN A 1 390 ? 4.794 3.750 64.050 1.00 22.26 380 GLN A O 1
ATOM 3214 N N . ILE A 1 391 ? 5.336 1.800 63.059 1.00 21.35 381 ILE A N 1
ATOM 3215 C CA . ILE A 1 391 ? 4.739 2.151 61.760 1.00 21.83 381 ILE A CA 1
ATOM 3216 C C . ILE A 1 391 ? 3.221 2.103 61.845 1.00 23.70 381 ILE A C 1
ATOM 3217 O O . ILE A 1 391 ? 2.632 1.283 62.553 1.00 23.10 381 ILE A O 1
ATOM 3222 N N . ALA A 1 392 ? 2.575 3.056 61.174 1.00 21.36 382 ALA A N 1
ATOM 3223 C CA . ALA A 1 392 ? 1.162 3.370 61.330 1.00 21.38 382 ALA A CA 1
ATOM 3224 C C . ALA A 1 392 ? 0.440 3.489 60.022 1.00 22.68 382 ALA A C 1
ATOM 3225 O O . ALA A 1 392 ? -0.531 4.251 59.918 1.00 25.72 382 ALA A O 1
ATOM 3227 N N . GLY A 1 393 ? 0.842 2.700 59.034 1.00 22.98 383 GLY A N 1
ATOM 3228 C CA . GLY A 1 393 ? 0.181 2.742 57.734 1.00 24.44 383 GLY A CA 1
ATOM 3229 C C . GLY A 1 393 ? 1.161 2.353 56.643 1.00 22.01 383 GLY A C 1
ATOM 3230 O O . GLY A 1 393 ? 2.247 1.811 56.870 1.00 22.15 383 GLY A O 1
ATOM 3231 N N . GLU A 1 394 ? 0.766 2.601 55.413 1.00 22.39 384 GLU A N 1
ATOM 3232 C CA . GLU A 1 394 ? 1.575 2.253 54.255 1.00 20.54 384 GLU A CA 1
ATOM 3233 C C . GLU A 1 394 ? 2.751 3.205 54.107 1.00 22.08 384 GLU A C 1
ATOM 3234 O O . GLU A 1 394 ? 2.561 4.413 54.019 1.00 22.42 384 GLU A O 1
ATOM 3240 N N . ILE A 1 395 ? 3.952 2.657 54.062 1.00 22.57 385 ILE A N 1
ATOM 3241 C CA . ILE A 1 395 ? 5.128 3.421 53.724 1.00 21.76 385 ILE A CA 1
ATOM 3242 C C . ILE A 1 395 ? 5.187 3.467 52.214 1.00 22.22 385 ILE A C 1
ATOM 3243 O O . ILE A 1 395 ? 5.205 2.413 51.574 1.00 24.37 385 ILE A O 1
ATOM 3248 N N . THR A 1 396 ? 5.263 4.662 51.627 1.00 25.05 386 THR A N 1
ATOM 3249 C CA . THR A 1 396 ? 5.320 4.781 50.165 1.00 24.51 386 THR A CA 1
ATOM 3250 C C . THR A 1 396 ? 6.751 5.073 49.702 1.00 23.39 386 THR A C 1
ATOM 3251 O O . THR A 1 396 ? 7.370 5.998 50.157 1.00 30.77 386 THR A O 1
ATOM 3255 N N . TRP A 1 397 ? 7.303 4.193 48.895 1.00 36.77 387 TRP A N 1
ATOM 3256 C CA . TRP A 1 397 ? 8.733 4.220 48.542 1.00 33.59 387 TRP A CA 1
ATOM 3257 C C . TRP A 1 397 ? 8.952 4.838 47.164 1.00 36.07 387 TRP A C 1
ATOM 3258 O O . TRP A 1 397 ? 8.136 4.634 46.250 1.00 37.49 387 TRP A O 1
ATOM 3269 N N . ARG A 1 398 ? 10.010 5.615 46.994 1.00 38.54 388 ARG A N 1
ATOM 3270 C CA . ARG A 1 398 ? 10.380 6.131 45.669 1.00 41.67 388 ARG A CA 1
ATOM 3271 C C . ARG A 1 398 ? 10.828 4.959 44.786 1.00 41.61 388 ARG A C 1
ATOM 3272 O O . ARG A 1 398 ? 11.498 4.052 45.276 1.00 43.02 388 ARG A O 1
ATOM 3280 N N . HIS A 1 399 ? 10.437 4.972 43.506 1.00 41.44 389 HIS A N 1
ATOM 3281 C CA . HIS A 1 399 ? 10.797 3.896 42.555 1.00 48.11 389 HIS A CA 1
ATOM 3282 C C . HIS A 1 399 ? 12.204 4.070 41.916 1.00 44.49 389 HIS A C 1
ATOM 3283 O O . HIS A 1 399 ? 12.713 3.148 41.263 1.00 51.51 389 HIS A O 1
ATOM 3290 N N . GLU A 1 400 ? 12.834 5.226 42.119 1.00 36.89 390 GLU A N 1
ATOM 3291 C CA . GLU A 1 400 ? 14.078 5.590 41.429 1.00 36.08 390 GLU A CA 1
ATOM 3292 C C . GLU A 1 400 ? 15.204 4.580 41.685 1.00 32.09 390 GLU A C 1
ATOM 3293 O O . GLU A 1 400 ? 15.501 4.233 42.852 1.00 30.91 390 GLU A O 1
ATOM 3299 N N . LEU A 1 401 ? 15.860 4.180 40.602 1.00 33.43 391 LEU A N 1
ATOM 3300 C CA . LEU A 1 401 ? 16.969 3.253 40.682 1.00 36.58 391 LEU A CA 1
ATOM 3301 C C . LEU A 1 401 ? 18.023 3.803 41.648 1.00 30.92 391 LEU A C 1
ATOM 3302 O O . LEU A 1 401 ? 18.414 4.969 41.580 1.00 28.62 391 LEU A O 1
ATOM 3307 N N . GLY A 1 402 ? 18.505 2.960 42.543 1.00 29.14 392 GLY A N 1
ATOM 3308 C CA . GLY A 1 402 ? 19.602 3.362 43.425 1.00 25.89 392 GLY A CA 1
ATOM 3309 C C . GLY A 1 402 ? 19.256 4.232 44.616 1.00 23.54 392 GLY A C 1
ATOM 3310 O O . GLY A 1 402 ? 20.168 4.747 45.279 1.00 24.60 392 GLY A O 1
ATOM 3311 N N . VAL A 1 403 ? 17.952 4.407 44.869 1.00 22.42 393 VAL A N 1
ATOM 3312 C CA . VAL A 1 403 ? 17.424 5.261 45.913 1.00 23.62 393 VAL A CA 1
ATOM 3313 C C . VAL A 1 403 ? 16.517 4.410 46.809 1.00 22.30 393 VAL A C 1
ATOM 3314 O O . VAL A 1 403 ? 15.658 3.672 46.328 1.00 27.65 393 VAL A O 1
ATOM 3318 N N . ALA A 1 404 ? 16.699 4.570 48.120 1.00 20.86 394 ALA A N 1
ATOM 3319 C CA . ALA A 1 404 ? 15.856 3.995 49.156 1.00 20.94 394 ALA A CA 1
ATOM 3320 C C . ALA A 1 404 ? 15.254 5.232 49.855 1.00 21.29 394 ALA A C 1
ATOM 3321 O O . ALA A 1 404 ? 15.910 5.981 50.533 1.00 21.48 394 ALA A O 1
ATOM 3323 N N . GLY A 1 405 ? 13.982 5.491 49.553 1.00 24.03 395 GLY A N 1
ATOM 3324 C CA . GLY A 1 405 ? 13.393 6.788 49.868 1.00 28.44 395 GLY A CA 1
ATOM 3325 C C . GLY A 1 405 ? 11.919 6.602 50.173 1.00 24.00 395 GLY A C 1
ATOM 3326 O O . GLY A 1 405 ? 11.174 6.440 49.285 1.00 26.82 395 GLY A O 1
ATOM 3327 N N . PRO A 1 406 ? 11.529 6.744 51.438 1.00 27.14 396 PRO A N 1
ATOM 3328 C CA . PRO A 1 406 ? 10.110 6.822 51.751 1.00 32.98 396 PRO A CA 1
ATOM 3329 C C . PRO A 1 406 ? 9.548 8.202 51.393 1.00 28.62 396 PRO A C 1
ATOM 3330 O O . PRO A 1 406 ? 10.002 9.197 51.972 1.00 30.56 396 PRO A O 1
ATOM 3334 N N . ASP A 1 407 ? 8.589 8.266 50.488 1.00 28.54 397 ASP A N 1
ATOM 3335 C CA . ASP A 1 407 ? 7.810 9.487 50.182 1.00 32.47 397 ASP A CA 1
ATOM 3336 C C . ASP A 1 407 ? 6.916 9.947 51.338 1.00 27.17 397 ASP A C 1
ATOM 3337 O O . ASP A 1 407 ? 6.682 11.125 51.519 1.00 27.72 397 ASP A O 1
ATOM 3342 N N . ALA A 1 408 ? 6.343 8.972 52.046 1.00 24.15 398 ALA A N 1
ATOM 3343 C CA . ALA A 1 408 ? 5.530 9.179 53.207 1.00 24.13 398 ALA A CA 1
ATOM 3344 C C . ALA A 1 408 ? 5.855 8.037 54.181 1.00 23.75 398 ALA A C 1
ATOM 3345 O O . ALA A 1 408 ? 6.037 6.903 53.731 1.00 21.97 398 ALA A O 1
ATOM 3347 N N . LEU A 1 409 ? 5.953 8.333 55.466 1.00 22.14 399 LEU A N 1
ATOM 3348 C CA . LEU A 1 409 ? 6.263 7.353 56.490 1.00 23.50 399 LEU A CA 1
ATOM 3349 C C . LEU A 1 409 ? 5.345 7.566 57.689 1.00 24.37 399 LEU A C 1
ATOM 3350 O O . LEU A 1 409 ? 5.636 8.318 58.597 1.00 25.54 399 LEU A O 1
ATOM 3355 N N . PRO A 1 410 ? 4.169 6.910 57.649 1.00 20.58 400 PRO A N 1
ATOM 3356 C CA . PRO A 1 410 ? 3.216 7.095 58.730 1.00 22.27 400 PRO A CA 1
ATOM 3357 C C . PRO A 1 410 ? 3.695 6.352 59.945 1.00 21.37 400 PRO A C 1
ATOM 3358 O O . PRO A 1 410 ? 4.063 5.163 59.843 1.00 21.99 400 PRO A O 1
ATOM 3362 N N . LEU A 1 411 ? 3.744 7.031 61.075 1.00 21.80 401 LEU A N 1
ATOM 3363 C CA . LEU A 1 411 ? 4.124 6.389 62.279 1.00 21.96 401 LEU A CA 1
ATOM 3364 C C . LEU A 1 411 ? 3.479 7.041 63.471 1.00 23.29 401 LEU A C 1
ATOM 3365 O O . LEU A 1 411 ? 2.743 8.016 63.333 1.00 23.48 401 LEU A O 1
ATOM 3370 N N A ARG A 1 412 ? 3.717 6.427 64.625 0.60 21.53 402 ARG A N 1
ATOM 3371 N N B ARG A 1 412 ? 3.769 6.477 64.635 0.40 21.72 402 ARG A N 1
ATOM 3372 C CA A ARG A 1 412 ? 3.459 7.012 65.937 0.60 21.90 402 ARG A CA 1
ATOM 3373 C CA B ARG A 1 412 ? 3.507 7.120 65.905 0.40 21.50 402 ARG A CA 1
ATOM 3374 C C A ARG A 1 412 ? 4.719 6.822 66.784 0.60 21.25 402 ARG A C 1
ATOM 3375 C C B ARG A 1 412 ? 4.645 6.774 66.849 0.40 20.81 402 ARG A C 1
ATOM 3376 O O A ARG A 1 412 ? 5.545 5.940 66.501 0.60 22.11 402 ARG A O 1
ATOM 3377 O O B ARG A 1 412 ? 5.289 5.716 66.726 0.40 20.02 402 ARG A O 1
ATOM 3392 N N . PHE A 1 413 ? 4.877 7.687 67.787 1.00 21.09 403 PHE A N 1
ATOM 3393 C CA . PHE A 1 413 ? 5.951 7.538 68.782 1.00 20.16 403 PHE A CA 1
ATOM 3394 C C . PHE A 1 413 ? 5.293 7.040 70.032 1.00 24.79 403 PHE A C 1
ATOM 3395 O O . PHE A 1 413 ? 4.658 7.811 70.759 1.00 26.18 403 PHE A O 1
ATOM 3403 N N . GLY A 1 414 ? 5.400 5.727 70.241 1.00 24.68 404 GLY A N 1
ATOM 3404 C CA . GLY A 1 414 ? 4.806 5.090 71.399 1.00 26.73 404 GLY A CA 1
ATOM 3405 C C . GLY A 1 414 ? 3.433 4.577 71.098 1.00 28.99 404 GLY A C 1
ATOM 3406 O O . GLY A 1 414 ? 2.637 5.287 70.423 1.00 26.80 404 GLY A O 1
ATOM 3407 N N . ALA A 1 415 ? 3.170 3.355 71.615 1.00 34.84 405 ALA A N 1
ATOM 3408 C CA . ALA A 1 415 ? 1.872 2.673 71.516 1.00 37.47 405 ALA A CA 1
ATOM 3409 C C . ALA A 1 415 ? 0.730 3.463 72.160 1.00 44.14 405 ALA A C 1
ATOM 3410 O O . ALA A 1 415 ? -0.378 3.512 71.612 1.00 46.04 405 ALA A O 1
ATOM 3412 N N . ALA A 1 416 ? 0.989 4.066 73.315 1.00 43.61 406 ALA A N 1
ATOM 3413 C CA . ALA A 1 416 ? -0.005 4.920 73.951 1.00 54.16 406 ALA A CA 1
ATOM 3414 C C . ALA A 1 416 ? -0.020 6.210 73.145 1.00 53.78 406 ALA A C 1
ATOM 3415 O O . ALA A 1 416 ? 0.972 6.962 73.127 1.00 58.30 406 ALA A O 1
#

Foldseek 3Di:
DADAPLQLPVVVVVCVVFPLQVQQAEDALLPLPDDCPDPSNLVNVVRDQWHDYSAFIEGQAQVVLFVVLADLLWAQQQLLLCVVLVPDPDDLNCLSCQFLSNDHPPVNCLLLVLQQVCQPPVNLVVCLVVLLVQLVVLVVPDDQFKFWCLVSPLQLNLLQVLCQQAVHPSVCSVVLSQLLVQCPNNNSSPSDPVSNVSNNVSPVVNLVVQVVSLVCLLPPNDPHSLVSLNVCCVVVSDDPVSSSSHSSSLSNLRGQQLSFLLLLLQVVCQVVVVVLLVCLVPVVLLLLLSQLSCLQPQQQQWARKTFRCAWDDDPSGTHHGGGIYIYRLNSNSQRVVQDDPRNDRDSPDDGPDTRCSQGHHSNGNSNVSVSSSSSSSNSSVPSNPFARKHFDDDFDFDSRRRGGGTPTTIIHTDPD

Organism: Streptomyces thioluteus (NCBI:txid66431)

Radius of gyration: 21.17 Å; Cα contacts (8 Å, |Δi|>4): 738; chains: 1; bounding box: 43×59×56 Å

Sequence (416 aa):
ISEFDSEGSNMSTTAHTEPSWADLPFLDFFTDPNFSWDSPEEVAEAREKSWIARTPLALLVLRYAEADQQLLARDKRLISSGFRGLVDMVGTPEGPVRDFMVDFLQSLDGADHRRLRGLATHHPFTPRRRITAVQQPFVRSTVEQLIDKLPQGDFDFVQHFPHPLPALVMCQLLGFPLEEDYDTVGRLSSIETNLGLALSNDQDILVKVEQGLGRMMFDYLVAAIEKRKVEPGDDLTSDIVRRAFHDGVLDDYELRTLVATVLVAGYEETTNHQLALAMYDFAQQHPDQWMKIKENPELAPQAVEEVLRWWSSPTLPVTATRVVAAEDFEVVNNGVRIPTGTPVFMCAHVAHRDPRVFADADDRFDITVKREAPSIAFGGGPHFCLGTALARLELTEAVAALATRLDPPQIAGEITWRHELGVAGPDALPLRRFGAA

Secondary structure (DSSP, 8-state):
----TTTTHHHHHHHTT-GGGTTPPB--TTSTT--TTSHHHHHHHHH-SEEE-SSSEEE-SHHHHHHHHH-TTEE-SHHHHHHHHTPPSSHHHHHHHHSGGG--HHHHHHHHHTT-GGGSHHHHHHHHHHHHHHHHHHHHT--SSSEEHHHHTTTHHHHHHHHHHHT--GGGHHHHHHHHHTT-GGGTT-S-HHHHHHHHHHHHHHHHHHHHHHHHHHHS--SSHHHHHHHHHHTTSS-HHHHHHHHHHHHHHHHHHHHHHHHHHHHHHHH-HHHHHHHHH-GGGHHHHHHHHHHHS-S-SS--EEEESS-EEETTEEE-TT-EEEE-HHHHTT-TTT-TTTTS--TT---SSPP-TT--STTS-TTHHHHHHHHHHHHHHHHHHSPPEEE-SPPEEP--TT---EEE-EEEES--

B-factor: mean 30.68, std 12.04, range [9.12, 93.03]

InterPro domains:
  IPR001128 Cytochrome P450 [PF00067] (194-371)
  IPR001128 Cytochrome P450 [PR00385] (243-260)
  IPR001128 Cytochrome P450 [PR00385] (278-289)
  IPR001128 Cytochrome P450 [PR00385] (346-355)
  IPR001128 Cytochrome P450 [PR00385] (355-366)
  IPR002397 Cytochrome P450, B-class [PR00359] (93-104)
  IPR002397 Cytochrome P450, B-class [PR00359] (138-154)
  IPR002397 Cytochrome P450, B-class [PR00359] (155-170)
  IPR002397 Cytochrome P450, B-class [PR00359] (198-220)
  IPR002397 Cytochrome P450, B-class [PR00359] (278-289)
  IPR002397 Cytochrome P450, B-class [PR00359] (296-323)
  IPR002397 Cytochrome P450, B-class [PR00359] (324-339)
  IPR002397 Cytochrome P450, B-class [PR00359] (346-355)
  IPR002397 Cytochrome P450, B-class [PR00359] (355-366)
  IPR017972 Cytochrome P450, conserved site [PS00086] (348-357)
  IPR036396 Cytochrome P450 superfamily [G3DSA:1.10.630.10] (1-406)
  IPR036396 Cytochrome P450 superfamily [SSF48264] (43-403)

Solvent-accessible surface area: 17957 Å² total; per-residue (Å²): 35,4,81,4,94,6,161,10,69,90,7,42,85,20,24,158,96,18,119,31,5,91,103,15,20,93,2,54,11,39,60,129,134,48,52,40,88,30,109,100,2,33,109,5,11,116,136,12,13,0,0,67,0,15,1,0,0,0,0,0,38,22,56,22,2,31,87,2,5,123,27,174,73,9,67,10,5,21,116,43,14,1,73,91,20,50,9,90,141,25,71,8,61,58,4,3,19,41,6,13,91,0,13,56,38,70,77,4,158,78,10,27,44,40,0,52,102,16,22,56,112,212,102,20,90,54,28,58,88,42,0,136,45,6,1,96,98,17,9,84,142,24,50,189,40,84,17,36,0,15,113,56,0,0,24,7,0,0,0,26,1,5,0,76,22,1,19,8,65,59,140,38,65,78,45,0,0,116,11,4,50,60,2,42,35,15,50,0,0,18,102,67,141,108,54,17,66,109,0,70,97,0,3,33,105,0,27,105,45,0,54,66,19,4,82,96,29,41,128,98,92,32,153,13,3,0,5,63,0,1,167,11,50,107,90,67,61,8,80,67,64,42,0,73,5,5,1,0,8,8,0,26,49,20,2,36,40,10,5,8,5,0,0,6,1,0,72,1,0,22,86,44,53,90,13,0,89,94,0,59,138,65,52,125,44,1,76,48,0,3,39,5,3,4,2,41,12,1,12,56,2,7,24,6,22,20,14,2,46,84,74,5,117,18,92,69,6,86,0,17,78,45,6,14,0,4,2,0,0,18,2,0,0,30,1,88,133,53,6,64,97,7,101,165,9,45,0,63,49,167,51,172,20,72,6,16,13,32,20,2,14,87,44,93,47,30,17,24,43,11,14,67,18,3,5,31,15,0,1,26,25,0,0,70,110,32,74,28,2,62,55,23,46,136,27,47,111,83,174,58,21,8,28,28,0,0,50,29,0,24,0,59,28,8,84,142

CATH classification: 1.10.630.10

Nearest PDB structures (foldseek):
  3p3l-assembly2_B  TM=9.848E-01  e=5.111E-58  Streptomyces thioluteus
  3p3x-assembly2_B  TM=9.822E-01  e=1.866E-57  Streptomyces thioluteus
  3buj-assembly1_A  TM=8.981E-01  e=2.270E-25  Micromonospora echinospora
  6t0l-assembly1_A  TM=8.341E-01  e=3.189E-19  Mycobacterium tuberculosis H37Rv
  5gwe-assembly2_B  TM=8.204E-01  e=1.766E-18  Corynebacterium glutamicum ATCC 13032